Protein AF-A0A3C0GN11-F1 (afdb_monomer_lite)

Radius of gyration: 26.27 Å; chains: 1; bounding box: 75×56×76 Å

Secondary structure (DSSP, 8-state):
-HHHHHHHHHHHHH-GGGGGTT-EEEES--HHHHHHHHHHHHHHHHHHHHTT-----SEE----TT--HHHHHHTTTT---BTTBEEEEEEEE-TTS-EEEEETTS-EEEE-GGGGGGGTS-GGGT--TTEEEEEEE-SSTT-EEEE---SSEEEEEEEETTT-BEEEEE-SS-TTT----HHHH--B--GGGSHHHHHHHHHTTT--TT-EEEES---EE-TTS-EE----TTS---EEEEHHHHHHTT-HHHHHHHHHHH-HHHHHHHHHTTT--GGGS-SSGGGGGT-S-B-HHHHHHHHHHHHHTSB-PPBB-EEEEE-TTS-EEEE--PPBP-SS------------EETTEE------------------S--PSPPPPTTSPBPPB-S-HHHHHHHHHHHHHHHHHSTTGGGGGG--SS-EEEEEE-GGG-EEEEEEEETTEEEEEEEE-TT-----TT--HHHHHHHHHHHHHHHHTTTPPP---PPPTTEEEEEETTEEEEEEGGGTGGGTT-----------GGGG---

Foldseek 3Di:
DQVVVVQVLQCLQPNDCSVVFAKDFDWLADPLLQVLLLCLQQVLLQVLQLVVADDAFPDFADDDPPQALQNQLVVCVPPDAFSQWFKWFWQDADPQLWTWTHGNVSDIAIQAQVQEVSNVGGNNRRDDGRTIFTWGDDPDPSDIHTGHDGLKWKWKWKAQLFFQGTHYTDQTRGCSVPVGRLQQPQFDFQFLQLQLLLVQLLVVVLAAQADKDFFDWDWFAFPVRDIDTDAFPVRDGDTIDGNLVCSLASRQVRLLVSCQVSFVVSSLVLSCLLVDDSVQQDLASCSSRRRGGAGNSSSLQSQSCLLLQFFRWFHEITQFMAGPVGHTPDGDQTATEDNQPPDDQDDDPDAPARSRHRSDDHDDDDDDDDDDDDDDDDDDPDPDDPPRHHGGGSGHSQSSLRSQVSQLSSCVPGLNVVLCVLVASNKGWHWRADPLRQKTKIWIDWFSMTMIMIMHGPVSHHSDPPNHNNSRGSSSVSSSVSSVCVPGDGDDSDHDPQWDWDCHNNRTDIGGVVSVVVRVVPDPPVPSPPHDSSNSPPD

Structure (mmCIF, N/CA/C/O backbone):
data_AF-A0A3C0GN11-F1
#
_entry.id   AF-A0A3C0GN11-F1
#
loop_
_atom_site.group_PDB
_atom_site.id
_atom_site.type_symbol
_atom_site.label_atom_id
_atom_site.label_alt_id
_atom_site.label_comp_id
_atom_site.label_asym_id
_atom_site.label_entity_id
_atom_site.label_seq_id
_atom_site.pdbx_PDB_ins_code
_atom_site.Cartn_x
_atom_site.Cartn_y
_atom_site.Cartn_z
_atom_site.occupancy
_atom_site.B_iso_or_equiv
_atom_site.auth_seq_id
_atom_site.auth_comp_id
_atom_site.auth_asym_id
_atom_site.auth_atom_id
_atom_site.pdbx_PDB_model_num
ATOM 1 N N . TYR A 1 1 ? 0.928 -12.676 -9.895 1.00 96.44 1 TYR A N 1
ATOM 2 C CA . TYR A 1 1 ? 0.325 -12.490 -8.559 1.00 96.44 1 TYR A CA 1
ATOM 3 C C . TYR A 1 1 ? -1.067 -13.110 -8.520 1.00 96.44 1 TYR A C 1
ATOM 5 O O . TYR A 1 1 ? -1.092 -14.308 -8.297 1.00 96.44 1 TYR A O 1
ATOM 13 N N . VAL A 1 2 ? -2.170 -12.413 -8.843 1.00 97.00 2 VAL A N 1
ATOM 14 C CA . VAL A 1 2 ? -3.557 -12.960 -8.783 1.00 97.00 2 VAL A CA 1
ATOM 15 C C . VAL A 1 2 ? -3.705 -14.395 -9.317 1.00 97.00 2 VAL A C 1
ATOM 17 O O . VAL A 1 2 ? -4.124 -15.267 -8.571 1.00 97.00 2 VAL A O 1
ATOM 20 N N . ALA A 1 3 ? -3.302 -14.679 -10.561 1.00 96.94 3 ALA A N 1
ATOM 21 C CA . ALA A 1 3 ? -3.456 -16.022 -11.141 1.00 96.94 3 ALA A CA 1
ATOM 22 C C . ALA A 1 3 ? -2.683 -17.133 -10.391 1.00 96.94 3 ALA A C 1
ATOM 24 O O . ALA A 1 3 ? -3.111 -18.280 -10.377 1.00 96.94 3 ALA A O 1
ATOM 25 N N . GLU A 1 4 ? -1.565 -16.796 -9.739 1.00 96.69 4 GLU A N 1
ATOM 26 C CA . GLU A 1 4 ? -0.788 -17.740 -8.922 1.00 96.69 4 GLU A CA 1
ATOM 27 C C . GLU A 1 4 ? -1.434 -17.956 -7.545 1.00 96.69 4 GLU A C 1
ATOM 29 O O . GLU A 1 4 ? -1.465 -19.082 -7.062 1.00 96.69 4 GLU A O 1
ATOM 34 N N . LEU A 1 5 ? -2.016 -16.907 -6.954 1.00 95.50 5 LEU A N 1
ATOM 35 C CA . LEU A 1 5 ? -2.834 -17.008 -5.742 1.00 95.50 5 LEU A CA 1
ATOM 36 C C . LEU A 1 5 ? -4.057 -17.910 -5.985 1.00 95.50 5 LEU A C 1
ATOM 38 O O . LEU A 1 5 ? -4.274 -18.854 -5.235 1.00 95.50 5 LEU A O 1
ATOM 42 N N . VAL A 1 6 ? -4.789 -17.689 -7.083 1.00 96.62 6 VAL A N 1
ATOM 43 C CA . VAL A 1 6 ? -5.927 -18.535 -7.486 1.00 96.62 6 VAL A CA 1
ATOM 44 C C . VAL A 1 6 ? -5.486 -19.980 -7.739 1.00 96.62 6 VAL A C 1
ATOM 46 O O . VAL A 1 6 ? -6.166 -20.904 -7.307 1.00 96.62 6 VAL A O 1
ATOM 49 N N . ARG A 1 7 ? -4.329 -20.210 -8.379 1.00 95.75 7 ARG A N 1
ATOM 50 C CA . ARG A 1 7 ? -3.775 -21.563 -8.569 1.00 95.75 7 ARG A CA 1
ATOM 51 C C . ARG A 1 7 ? -3.486 -22.259 -7.232 1.00 95.75 7 ARG A C 1
ATOM 53 O O . ARG A 1 7 ? -3.780 -23.444 -7.095 1.00 95.75 7 ARG A O 1
ATOM 60 N N . GLN A 1 8 ? -2.911 -21.543 -6.266 1.00 93.94 8 GLN A N 1
ATOM 61 C CA . GLN A 1 8 ? -2.629 -22.067 -4.925 1.00 93.94 8 GLN A CA 1
ATOM 62 C C . GLN A 1 8 ? -3.925 -22.378 -4.162 1.00 93.94 8 GLN A C 1
ATOM 64 O O . GLN A 1 8 ? -4.062 -23.478 -3.632 1.00 93.94 8 GLN A O 1
ATOM 69 N N . GLU A 1 9 ? -4.896 -21.463 -4.172 1.00 93.25 9 GLU A N 1
ATOM 70 C CA . GLU A 1 9 ? -6.197 -21.638 -3.516 1.00 93.25 9 GLU A CA 1
ATOM 71 C C . GLU A 1 9 ? -7.005 -22.793 -4.130 1.00 93.25 9 GLU A C 1
ATOM 73 O O . GLU A 1 9 ? -7.527 -23.631 -3.398 1.00 93.25 9 GLU A O 1
ATOM 78 N N . MET A 1 10 ? -7.038 -22.915 -5.461 1.00 94.69 10 MET A N 1
ATOM 79 C CA . MET A 1 10 ? -7.682 -24.043 -6.145 1.00 94.69 10 MET A CA 1
ATOM 80 C C . MET A 1 10 ? -7.064 -25.388 -5.742 1.00 94.69 10 MET A C 1
ATOM 82 O O . MET A 1 10 ? -7.796 -26.346 -5.502 1.00 94.69 10 MET A O 1
ATOM 86 N N . ILE A 1 11 ? -5.734 -25.476 -5.635 1.00 94.31 11 ILE A N 1
ATOM 87 C CA . ILE A 1 11 ? -5.052 -26.710 -5.206 1.00 94.31 11 ILE A CA 1
ATOM 88 C C . ILE A 1 11 ? -5.324 -27.010 -3.727 1.00 94.31 11 ILE A C 1
ATOM 90 O O . ILE A 1 11 ? -5.509 -28.175 -3.378 1.00 94.31 11 ILE A O 1
ATOM 94 N N . ALA A 1 12 ? -5.399 -25.989 -2.869 1.00 90.56 12 ALA A N 1
ATOM 95 C CA . ALA A 1 12 ? -5.753 -26.156 -1.460 1.00 90.56 12 ALA A CA 1
ATOM 96 C C . ALA A 1 12 ? -7.205 -26.639 -1.273 1.00 90.56 12 ALA A C 1
ATOM 98 O O . ALA A 1 12 ? -7.452 -27.511 -0.444 1.00 90.56 12 ALA A O 1
ATOM 99 N N . ARG A 1 13 ? -8.154 -26.115 -2.064 1.00 89.44 13 ARG A N 1
ATOM 100 C CA . ARG A 1 13 ? -9.587 -26.455 -1.980 1.00 89.44 13 ARG A CA 1
ATOM 101 C C . ARG A 1 13 ? -9.960 -27.776 -2.677 1.00 89.44 13 ARG A C 1
ATOM 103 O O . ARG A 1 13 ? -10.829 -28.486 -2.182 1.00 89.44 13 ARG A O 1
ATOM 110 N N . PHE A 1 14 ? -9.330 -28.114 -3.809 1.00 90.12 14 PHE A N 1
ATOM 111 C CA . PHE A 1 14 ? -9.748 -29.226 -4.691 1.00 90.12 14 PHE A CA 1
ATOM 112 C C . PHE A 1 14 ? -8.650 -30.268 -4.995 1.00 90.12 14 PHE A C 1
ATOM 114 O O . PHE A 1 14 ? -8.878 -31.201 -5.772 1.00 90.12 14 PHE A O 1
ATOM 121 N N . GLY A 1 15 ? -7.461 -30.133 -4.401 1.00 90.44 15 GLY A N 1
ATOM 122 C CA . GLY A 1 15 ? -6.319 -31.023 -4.624 1.00 90.44 15 GLY A CA 1
ATOM 123 C C . GLY A 1 15 ? -5.546 -30.746 -5.921 1.00 90.44 15 GLY A C 1
ATOM 124 O O . GLY A 1 15 ? -5.953 -29.958 -6.773 1.00 90.44 15 GLY A O 1
ATOM 125 N N . GLY A 1 16 ? -4.395 -31.410 -6.079 1.00 84.12 16 GLY A N 1
ATOM 126 C CA . GLY A 1 16 ? -3.438 -31.134 -7.162 1.00 84.12 16 GLY A CA 1
ATOM 127 C C . GLY A 1 16 ? -4.009 -31.254 -8.581 1.00 84.12 16 GLY A C 1
ATOM 128 O O . GLY A 1 16 ? -3.729 -30.404 -9.424 1.00 84.12 16 GLY A O 1
ATOM 129 N N . ASP A 1 17 ? -4.865 -32.248 -8.835 1.00 87.75 17 ASP A N 1
ATOM 130 C CA . ASP A 1 17 ? -5.432 -32.522 -10.167 1.00 87.75 17 ASP A CA 1
ATOM 131 C C . ASP A 1 17 ? -6.355 -31.424 -10.708 1.00 87.75 17 ASP A C 1
ATOM 133 O O . ASP A 1 17 ? -6.725 -31.458 -11.884 1.00 87.75 17 ASP A O 1
ATOM 137 N N . VAL A 1 18 ? -6.763 -30.461 -9.876 1.00 87.94 18 VAL A N 1
ATOM 138 C CA . VAL A 1 18 ? -7.663 -29.369 -10.272 1.00 87.94 18 VAL A CA 1
ATOM 139 C C . VAL A 1 18 ? -7.155 -28.623 -11.514 1.00 87.94 18 VAL A C 1
ATOM 141 O O . VAL A 1 18 ? -7.943 -28.283 -12.395 1.00 87.94 18 VAL A O 1
ATOM 144 N N . VAL A 1 19 ? -5.832 -28.463 -11.648 1.00 88.56 19 VAL A N 1
ATOM 145 C CA . VAL A 1 19 ? -5.199 -27.760 -12.779 1.00 88.56 19 VAL A CA 1
ATOM 146 C C . VAL A 1 19 ? -5.312 -28.515 -14.109 1.00 88.56 19 VAL A C 1
ATOM 148 O O . VAL A 1 19 ? -5.166 -27.904 -15.163 1.00 88.56 19 VAL A O 1
ATOM 151 N N . ASN A 1 20 ? -5.617 -29.816 -14.072 1.00 90.06 20 ASN A N 1
ATOM 152 C CA . ASN A 1 20 ? -5.738 -30.687 -15.246 1.00 90.06 20 ASN A CA 1
ATOM 153 C C . ASN A 1 20 ? -7.202 -30.947 -15.655 1.00 90.06 20 ASN A C 1
ATOM 155 O O . ASN A 1 20 ? -7.457 -31.566 -16.686 1.00 90.06 20 ASN A O 1
ATOM 159 N N . LYS A 1 21 ? -8.183 -30.527 -14.841 1.00 89.12 21 LYS A N 1
ATOM 160 C CA . LYS A 1 21 ? -9.593 -30.942 -14.985 1.00 89.12 21 LYS A CA 1
ATOM 161 C C . LYS A 1 21 ? -10.456 -30.030 -15.868 1.00 89.12 21 LYS A C 1
ATOM 163 O O . LYS A 1 21 ? -11.520 -30.481 -16.298 1.00 89.12 21 LYS A O 1
ATOM 168 N N . GLY A 1 22 ? -9.985 -28.823 -16.192 1.00 91.94 22 GLY A N 1
ATOM 169 C CA . GLY A 1 22 ? -10.677 -27.870 -17.076 1.00 91.94 22 GLY A CA 1
ATOM 170 C C . GLY A 1 22 ? -11.641 -26.905 -16.372 1.00 91.94 22 GLY A C 1
ATOM 171 O O . GLY A 1 22 ? -12.556 -26.397 -17.012 1.00 91.94 22 GLY A O 1
ATOM 172 N N . TYR A 1 23 ? -11.461 -26.667 -15.068 1.00 94.88 23 TYR A N 1
ATOM 173 C CA . TYR A 1 23 ? -12.295 -25.733 -14.306 1.00 94.88 23 TYR A CA 1
ATOM 174 C C . TYR A 1 23 ? -12.116 -24.277 -14.760 1.00 94.88 23 TYR A C 1
ATOM 176 O O . TYR A 1 23 ? -10.990 -23.799 -14.914 1.00 94.88 23 TYR A O 1
ATOM 184 N N . HIS A 1 24 ? -13.227 -23.552 -14.870 1.00 96.50 24 HIS A N 1
ATOM 185 C CA . HIS A 1 24 ? -13.258 -22.101 -15.042 1.00 96.50 24 HIS A CA 1
ATOM 186 C C . HIS A 1 24 ? -13.476 -21.419 -13.688 1.00 96.50 24 HIS A C 1
ATOM 188 O O . HIS A 1 24 ? -14.384 -21.789 -12.940 1.00 96.50 24 HIS A O 1
ATOM 194 N N . VAL A 1 25 ? -12.647 -20.416 -13.378 1.00 97.31 25 VAL A N 1
ATOM 195 C CA . VAL A 1 25 ? -12.654 -19.702 -12.092 1.00 97.31 25 VAL A CA 1
ATOM 196 C C . VAL A 1 25 ? -12.955 -18.221 -12.301 1.00 97.31 25 VAL A C 1
ATOM 198 O O . VAL A 1 25 ? -12.163 -17.495 -12.904 1.00 97.31 25 VAL A O 1
ATOM 201 N N . THR A 1 26 ? -14.078 -17.762 -11.758 1.00 98.06 26 THR A N 1
ATOM 202 C CA . THR A 1 26 ? -14.432 -16.342 -11.664 1.00 98.06 26 THR A CA 1
ATOM 203 C C . THR A 1 26 ? -13.849 -15.769 -10.376 1.00 98.06 26 THR A C 1
ATOM 205 O O . THR A 1 26 ? -13.964 -16.372 -9.309 1.00 98.06 26 THR A O 1
ATOM 208 N N . THR A 1 27 ? -13.222 -14.595 -10.467 1.00 98.44 27 THR A N 1
ATOM 209 C CA . THR A 1 27 ? -12.573 -13.935 -9.323 1.00 98.44 27 THR A CA 1
ATOM 210 C C . THR A 1 27 ? -13.249 -12.621 -8.958 1.00 98.44 27 THR A C 1
ATOM 212 O O . THR A 1 27 ? -13.851 -11.972 -9.810 1.00 98.44 27 THR A O 1
ATOM 215 N N . THR A 1 28 ? -13.072 -12.180 -7.715 1.00 98.25 2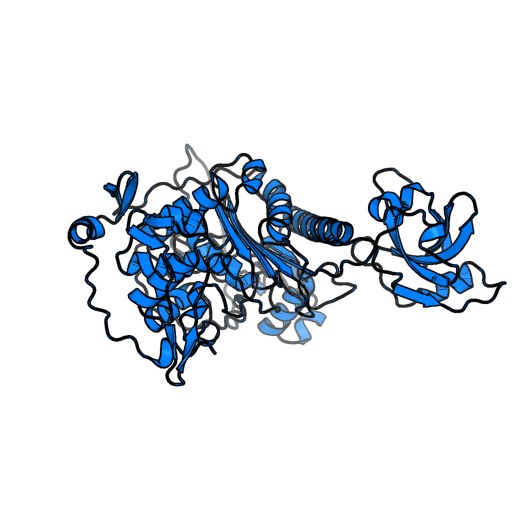8 THR A N 1
ATOM 216 C CA . THR A 1 28 ? -13.535 -10.874 -7.209 1.00 98.25 28 THR A CA 1
ATOM 217 C C . THR A 1 28 ? -12.798 -9.667 -7.798 1.00 98.25 28 THR A C 1
ATOM 219 O O . THR A 1 28 ? -13.222 -8.526 -7.584 1.00 98.25 28 THR A O 1
ATOM 222 N N . ILE A 1 29 ? -11.680 -9.906 -8.491 1.00 98.50 29 ILE A N 1
ATOM 223 C CA . ILE A 1 29 ? -10.769 -8.885 -9.009 1.00 98.50 29 ILE A CA 1
ATOM 224 C C . ILE A 1 29 ? -11.451 -8.102 -10.131 1.00 98.50 29 ILE A C 1
ATOM 226 O O . ILE A 1 29 ? -11.849 -8.660 -11.152 1.00 98.50 29 ILE A O 1
ATOM 230 N N . ASN A 1 30 ? -11.534 -6.784 -9.971 1.00 98.12 30 ASN A N 1
ATOM 231 C CA . ASN A 1 30 ? -12.053 -5.903 -11.009 1.00 98.12 30 ASN A CA 1
ATOM 232 C C . ASN A 1 30 ? -10.922 -5.562 -11.998 1.00 98.12 30 ASN A C 1
ATOM 234 O O . ASN A 1 30 ? -9.849 -5.119 -11.591 1.00 98.12 30 ASN A O 1
ATOM 238 N N . ALA A 1 31 ? -11.158 -5.749 -13.299 1.00 97.94 31 ALA A N 1
ATOM 239 C CA . ALA A 1 31 ? -10.138 -5.565 -14.333 1.00 97.94 31 ALA A CA 1
ATOM 240 C C . ALA A 1 31 ? -9.638 -4.111 -14.477 1.00 97.94 31 ALA A C 1
ATOM 242 O O . ALA A 1 31 ? -8.444 -3.899 -14.705 1.00 97.94 31 ALA A O 1
ATOM 243 N N . GLU A 1 32 ? -10.508 -3.111 -14.302 1.00 98.25 32 GLU A N 1
ATOM 244 C CA . GLU A 1 32 ? -10.133 -1.689 -14.310 1.00 98.25 32 GLU A CA 1
ATOM 245 C C . GLU A 1 32 ? -9.280 -1.359 -13.079 1.00 98.25 32 GLU A C 1
ATOM 247 O O . GLU A 1 32 ? -8.174 -0.833 -13.213 1.00 98.25 32 GLU A O 1
ATOM 252 N N . LEU A 1 33 ? -9.730 -1.765 -11.886 1.00 98.62 33 LEU A N 1
ATOM 253 C CA . LEU A 1 33 ? -9.009 -1.524 -10.630 1.00 98.62 33 LEU A CA 1
ATOM 254 C C . LEU A 1 33 ? -7.655 -2.245 -10.602 1.00 98.62 33 LEU A C 1
ATOM 256 O O . LEU A 1 33 ? -6.638 -1.653 -10.247 1.00 98.62 33 LEU A O 1
ATOM 260 N N . GLN A 1 34 ? -7.594 -3.499 -11.048 1.00 98.75 34 GLN A N 1
ATOM 261 C CA . GLN A 1 34 ? -6.341 -4.244 -11.157 1.00 98.75 34 GLN A CA 1
ATOM 262 C C . GLN A 1 34 ? -5.376 -3.611 -12.171 1.00 98.75 34 GLN A C 1
ATOM 264 O O . GLN A 1 34 ? -4.160 -3.636 -11.956 1.00 98.75 34 GLN A O 1
ATOM 269 N N . THR A 1 35 ? -5.891 -3.016 -13.250 1.00 98.50 35 THR A N 1
ATOM 270 C CA . THR A 1 35 ? -5.086 -2.260 -14.221 1.00 98.50 35 THR A CA 1
ATOM 271 C C . THR A 1 35 ? -4.561 -0.964 -13.604 1.00 98.50 35 THR A C 1
ATOM 273 O O . THR A 1 35 ? -3.356 -0.720 -13.664 1.00 98.50 35 THR A O 1
ATOM 276 N N . ALA A 1 36 ? -5.410 -0.194 -12.920 1.00 98.75 36 ALA A N 1
ATOM 277 C CA . ALA A 1 36 ? -5.015 1.012 -12.194 1.00 98.75 36 ALA A CA 1
ATOM 278 C C . ALA A 1 36 ? -3.959 0.721 -11.113 1.00 98.75 36 ALA A C 1
ATOM 280 O O . ALA A 1 36 ? -2.961 1.430 -11.022 1.00 98.75 36 ALA A O 1
ATOM 281 N N . ALA A 1 37 ? -4.117 -0.364 -10.350 1.00 98.81 37 ALA A N 1
ATOM 282 C CA . ALA A 1 37 ? -3.152 -0.794 -9.340 1.00 98.81 37 ALA A CA 1
ATOM 283 C C . ALA A 1 37 ? -1.800 -1.184 -9.957 1.00 98.81 37 ALA A C 1
ATOM 285 O O . ALA A 1 37 ? -0.748 -0.801 -9.444 1.00 98.81 37 ALA A O 1
ATOM 286 N N . ASN A 1 38 ? -1.818 -1.914 -11.080 1.00 98.56 38 ASN A N 1
ATOM 287 C CA . ASN A 1 38 ? -0.607 -2.253 -11.828 1.00 98.56 38 ASN A CA 1
ATOM 288 C C . ASN A 1 38 ? 0.119 -0.992 -12.328 1.00 98.56 38 ASN A C 1
ATOM 290 O O . ASN A 1 38 ? 1.344 -0.935 -12.243 1.00 98.56 38 ASN A O 1
ATOM 294 N N . ILE A 1 39 ? -0.612 -0.001 -12.849 1.00 98.31 39 ILE A N 1
ATOM 295 C CA . ILE A 1 39 ? -0.049 1.272 -13.329 1.00 98.31 39 ILE A CA 1
ATOM 296 C C . ILE A 1 39 ? 0.543 2.061 -12.156 1.00 98.31 39 ILE A C 1
ATOM 298 O O . ILE A 1 39 ? 1.740 2.335 -12.163 1.00 98.31 39 ILE A O 1
ATOM 302 N N . ALA A 1 40 ? -0.248 2.330 -11.113 1.00 98.69 40 ALA A N 1
ATOM 303 C CA . ALA A 1 40 ? 0.173 3.121 -9.959 1.00 98.69 40 ALA A CA 1
ATOM 304 C C . ALA A 1 40 ? 1.436 2.559 -9.282 1.00 98.69 40 ALA A C 1
ATOM 306 O O . ALA A 1 40 ? 2.365 3.311 -8.994 1.00 98.69 40 ALA A O 1
ATOM 307 N N . VAL A 1 41 ? 1.522 1.235 -9.084 1.00 98.69 41 VAL A N 1
ATOM 308 C CA . VAL A 1 41 ? 2.715 0.595 -8.498 1.00 98.69 41 VAL A CA 1
ATOM 309 C C . VAL A 1 41 ? 3.944 0.729 -9.403 1.00 98.69 41 VAL A C 1
ATOM 311 O O . VAL A 1 41 ? 5.032 1.022 -8.908 1.00 98.69 41 VAL A O 1
ATOM 314 N N . ARG A 1 42 ? 3.802 0.538 -10.722 1.00 97.81 42 ARG A N 1
ATOM 315 C CA . ARG A 1 42 ? 4.920 0.670 -11.677 1.00 97.81 42 ARG A CA 1
ATOM 316 C C . ARG A 1 42 ? 5.422 2.105 -11.760 1.00 97.81 42 ARG A C 1
ATOM 318 O O . ARG A 1 42 ? 6.627 2.333 -11.680 1.00 97.81 42 ARG A O 1
ATOM 325 N N . ASP A 1 43 ? 4.504 3.054 -11.898 1.00 96.88 43 ASP A N 1
ATOM 326 C CA . ASP A 1 43 ? 4.829 4.462 -12.090 1.00 96.88 43 ASP A CA 1
ATOM 327 C C . ASP A 1 43 ? 5.380 5.083 -10.805 1.00 96.88 43 ASP A C 1
ATOM 329 O O . ASP A 1 43 ? 6.406 5.758 -10.859 1.00 96.88 43 ASP A O 1
ATOM 333 N N . GLY A 1 44 ? 4.798 4.784 -9.640 1.00 97.62 44 GLY A N 1
ATOM 334 C CA . GLY A 1 44 ? 5.333 5.237 -8.357 1.00 97.62 44 GLY A CA 1
ATOM 335 C C . GLY A 1 44 ? 6.711 4.654 -8.035 1.00 97.62 44 GLY A C 1
ATOM 336 O O . GLY A 1 44 ? 7.570 5.388 -7.548 1.00 97.62 44 GLY A O 1
ATOM 337 N N . LEU A 1 45 ? 6.973 3.383 -8.374 1.00 98.00 45 LEU A N 1
ATOM 338 C CA . LEU A 1 45 ? 8.315 2.801 -8.249 1.00 98.00 45 LEU A CA 1
ATOM 339 C C . LEU A 1 45 ? 9.319 3.426 -9.224 1.00 98.00 45 LEU A C 1
ATOM 341 O O . LEU A 1 45 ? 10.428 3.743 -8.803 1.00 98.00 45 LEU A O 1
ATOM 345 N N . ARG A 1 46 ? 8.940 3.672 -10.484 1.00 96.31 46 ARG A N 1
ATOM 346 C CA . ARG A 1 46 ? 9.785 4.392 -11.454 1.00 96.31 46 ARG A CA 1
ATOM 347 C C . ARG A 1 46 ? 10.101 5.812 -10.976 1.00 96.31 46 ARG A C 1
ATOM 349 O O . ARG A 1 46 ? 11.251 6.230 -11.010 1.00 96.31 46 ARG A O 1
ATOM 356 N N . VAL A 1 47 ? 9.104 6.542 -10.477 1.00 95.44 47 VAL A N 1
ATOM 357 C CA . VAL A 1 47 ? 9.263 7.917 -9.971 1.00 95.44 47 VAL A CA 1
ATOM 358 C C . VAL A 1 47 ? 10.019 7.955 -8.635 1.00 95.44 47 VAL A C 1
ATOM 360 O O . VAL A 1 47 ? 10.689 8.945 -8.351 1.00 95.44 47 VAL A O 1
ATOM 363 N N . TYR A 1 48 ? 9.970 6.901 -7.815 1.00 95.88 48 TYR A N 1
ATOM 364 C CA . TYR A 1 48 ? 10.889 6.714 -6.686 1.00 95.88 48 TYR A CA 1
ATOM 365 C C . TYR A 1 48 ? 12.328 6.487 -7.170 1.00 95.88 48 TYR A C 1
ATOM 367 O O . TYR A 1 48 ? 13.255 7.121 -6.671 1.00 95.88 48 TYR A O 1
ATOM 375 N N . ASP A 1 49 ? 12.526 5.604 -8.143 1.00 95.88 49 ASP A N 1
ATOM 376 C CA . ASP A 1 49 ? 13.855 5.144 -8.537 1.00 95.88 49 ASP A CA 1
ATOM 377 C C . ASP A 1 49 ? 14.612 6.208 -9.351 1.00 95.88 49 ASP A C 1
ATOM 379 O O . ASP A 1 49 ? 15.774 6.494 -9.071 1.00 95.88 49 ASP A O 1
ATOM 383 N N . HIS A 1 50 ? 13.914 6.937 -10.232 1.00 95.38 50 HIS A N 1
ATOM 384 C CA . HIS A 1 50 ? 14.462 8.093 -10.957 1.00 95.38 50 HIS A CA 1
ATOM 385 C C . HIS A 1 50 ? 14.923 9.218 -10.016 1.00 95.38 50 HIS A C 1
ATOM 387 O O . HIS A 1 50 ? 15.919 9.874 -10.314 1.00 95.38 50 HIS A O 1
ATOM 393 N N . ARG A 1 51 ? 14.282 9.414 -8.846 1.00 94.44 51 ARG A N 1
ATOM 394 C CA . ARG A 1 51 ? 14.769 10.360 -7.811 1.00 94.44 51 ARG A CA 1
ATOM 395 C C . ARG A 1 51 ? 16.128 9.969 -7.225 1.00 94.44 51 ARG A C 1
ATOM 397 O O . ARG A 1 51 ? 16.799 10.832 -6.664 1.00 94.44 51 ARG A O 1
ATOM 404 N N . HIS A 1 52 ? 16.521 8.703 -7.339 1.00 94.50 52 HIS A N 1
ATOM 405 C CA . HIS A 1 52 ? 17.795 8.174 -6.852 1.00 94.50 52 HIS A CA 1
ATOM 406 C C . HIS A 1 52 ? 18.850 8.030 -7.966 1.00 94.50 52 HIS A C 1
ATOM 408 O O . HIS A 1 52 ? 19.975 7.614 -7.691 1.00 94.50 52 HIS A O 1
ATOM 414 N N . GLY A 1 53 ? 18.520 8.464 -9.190 1.00 94.94 53 GLY A N 1
ATOM 415 C CA . GLY A 1 53 ? 19.441 8.591 -10.319 1.00 94.94 53 GLY A CA 1
ATOM 416 C C . GLY A 1 53 ? 19.734 7.286 -11.061 1.00 94.94 53 GLY A C 1
ATOM 417 O O . GLY A 1 53 ? 19.325 6.196 -10.662 1.00 94.94 53 GLY A O 1
ATOM 418 N N . TRP A 1 54 ? 20.456 7.403 -12.180 1.00 96.44 54 TRP A N 1
ATOM 419 C CA . TRP A 1 54 ? 20.933 6.237 -12.925 1.00 96.44 54 TRP A CA 1
ATOM 420 C C . TRP A 1 54 ? 21.902 5.424 -12.077 1.00 96.44 54 TRP A C 1
ATOM 422 O O . TRP A 1 54 ? 22.886 5.959 -11.561 1.00 96.44 54 TRP A O 1
ATOM 432 N N . HIS A 1 55 ? 21.636 4.127 -11.958 1.00 95.25 55 HIS A N 1
ATOM 433 C CA . HIS A 1 55 ? 22.324 3.281 -10.990 1.00 95.25 55 HIS A CA 1
ATOM 434 C C . HIS A 1 55 ? 23.119 2.118 -11.606 1.00 95.25 55 HIS A C 1
ATOM 436 O O . HIS A 1 55 ? 23.568 1.233 -10.872 1.00 95.25 55 HIS A O 1
ATOM 442 N N . GLY A 1 56 ? 23.313 2.139 -12.928 1.00 95.06 56 GLY A N 1
ATOM 443 C CA . GLY A 1 56 ? 24.161 1.212 -13.683 1.00 95.06 56 GLY A CA 1
ATOM 444 C C . GLY A 1 56 ? 23.398 0.370 -14.708 1.00 95.06 56 GLY A C 1
ATOM 445 O O . GLY A 1 56 ? 22.180 0.230 -14.627 1.00 95.06 56 GLY A O 1
ATOM 446 N N . VAL A 1 57 ? 24.149 -0.200 -15.652 1.00 96.94 57 VAL A N 1
ATOM 447 C CA . VAL A 1 57 ? 23.679 -1.237 -16.587 1.00 96.94 57 VAL A CA 1
ATOM 448 C C . VAL A 1 57 ? 23.443 -2.554 -15.836 1.00 96.94 57 VAL A C 1
ATOM 450 O O . VAL A 1 57 ? 24.027 -2.769 -14.772 1.00 96.94 57 VAL A O 1
ATOM 453 N N . GLU A 1 58 ? 22.591 -3.442 -16.354 1.00 96.19 58 GLU A N 1
ATOM 454 C CA . GLU A 1 58 ? 22.300 -4.724 -15.681 1.00 96.19 58 GLU A CA 1
ATOM 455 C C . GLU A 1 58 ? 23.454 -5.728 -15.809 1.00 96.19 58 GLU A C 1
ATOM 457 O O . GLU A 1 58 ? 23.701 -6.511 -14.894 1.00 96.19 58 GLU A O 1
ATOM 462 N N . GLN A 1 59 ? 24.159 -5.697 -16.940 1.00 97.12 59 GLN A N 1
ATOM 463 C CA . GLN A 1 59 ? 25.282 -6.567 -17.278 1.00 97.12 59 GLN A CA 1
ATOM 464 C C . GLN A 1 59 ? 26.096 -5.922 -18.412 1.00 97.12 59 GLN A C 1
ATOM 466 O O . GLN A 1 59 ? 25.548 -5.138 -19.183 1.00 97.12 59 GLN A O 1
ATOM 471 N N . HIS A 1 60 ? 27.373 -6.282 -18.543 1.00 98.00 60 HIS A N 1
ATOM 472 C CA . HIS A 1 60 ? 28.164 -6.054 -19.755 1.00 98.00 60 HIS A CA 1
ATOM 473 C C . HIS A 1 60 ? 28.437 -7.397 -20.446 1.00 98.00 60 HIS A C 1
ATOM 475 O O . HIS A 1 60 ? 28.656 -8.409 -19.771 1.00 98.00 60 HIS A O 1
ATOM 481 N N . PHE A 1 61 ? 28.421 -7.419 -21.776 1.00 97.44 61 PHE A N 1
ATOM 482 C CA . PHE A 1 61 ? 28.783 -8.577 -22.586 1.00 97.44 61 PHE A CA 1
ATOM 483 C C . PHE A 1 61 ? 30.002 -8.266 -23.448 1.00 97.44 61 PHE A C 1
ATOM 485 O O . PHE A 1 61 ? 29.940 -7.378 -24.295 1.00 97.44 61 PHE A O 1
ATOM 492 N N . ASP A 1 62 ? 31.047 -9.086 -23.344 1.00 95.06 62 ASP A N 1
ATOM 493 C CA . ASP A 1 62 ? 32.106 -9.097 -24.350 1.00 95.06 62 ASP A CA 1
ATOM 494 C C . ASP A 1 62 ? 31.514 -9.508 -25.711 1.00 95.06 62 ASP A C 1
ATOM 496 O O . ASP A 1 62 ? 30.872 -10.564 -25.861 1.00 95.06 62 ASP A O 1
ATOM 500 N N . LEU A 1 63 ? 31.699 -8.636 -26.704 1.00 94.06 63 LEU A N 1
ATOM 501 C CA . LEU A 1 63 ? 31.183 -8.782 -28.062 1.00 94.06 63 LEU A CA 1
ATOM 502 C C . LEU A 1 63 ? 32.318 -8.645 -29.084 1.00 94.06 63 LEU A C 1
ATOM 504 O O . LEU A 1 63 ? 33.043 -7.649 -29.045 1.00 94.06 63 LEU A O 1
ATOM 508 N N . PRO A 1 64 ? 32.430 -9.572 -30.053 1.00 92.06 64 PRO A N 1
ATOM 509 C CA . PRO A 1 64 ? 33.263 -9.374 -31.233 1.00 92.06 64 PRO A CA 1
ATOM 510 C C . PRO A 1 64 ? 32.955 -8.053 -31.959 1.00 92.06 64 PRO A C 1
ATOM 512 O O . PRO A 1 64 ? 31.819 -7.556 -31.953 1.00 92.06 64 PRO A O 1
ATOM 515 N N . ALA A 1 65 ? 33.973 -7.477 -32.601 1.00 89.81 65 ALA A N 1
ATOM 516 C CA . ALA A 1 65 ? 33.851 -6.212 -33.330 1.00 89.81 65 ALA A CA 1
ATOM 517 C C . ALA A 1 65 ? 32.866 -6.310 -34.512 1.00 89.81 65 ALA A C 1
ATOM 519 O O . ALA A 1 65 ? 32.163 -5.350 -34.812 1.00 89.81 65 ALA A O 1
ATOM 520 N N . ASP A 1 66 ? 32.776 -7.491 -35.119 1.00 92.50 66 ASP A N 1
ATOM 521 C CA . ASP A 1 66 ? 31.892 -7.883 -36.218 1.00 92.50 66 ASP A CA 1
ATOM 522 C C . ASP A 1 66 ? 30.514 -8.408 -35.763 1.00 92.50 66 ASP A C 1
ATOM 524 O O . ASP A 1 66 ? 29.668 -8.707 -36.604 1.00 92.50 66 ASP A O 1
ATOM 528 N N . ALA A 1 67 ? 30.253 -8.517 -34.452 1.00 95.19 67 ALA A N 1
ATOM 529 C CA . ALA A 1 67 ? 28.995 -9.072 -33.949 1.00 95.19 67 ALA A CA 1
ATOM 530 C C . ALA A 1 67 ? 27.779 -8.213 -34.352 1.00 95.19 67 ALA A C 1
ATOM 532 O O . ALA A 1 67 ? 27.684 -7.032 -33.996 1.00 95.19 67 ALA A O 1
ATOM 533 N N . ASP A 1 68 ? 26.848 -8.843 -35.069 1.00 95.75 68 ASP A N 1
ATOM 534 C CA . ASP A 1 68 ? 25.671 -8.240 -35.695 1.00 95.75 68 ASP A CA 1
ATOM 535 C C . ASP A 1 68 ? 24.437 -8.206 -34.771 1.00 95.75 68 ASP A C 1
ATOM 537 O O . ASP A 1 68 ? 24.427 -8.759 -33.667 1.00 95.75 68 ASP A O 1
ATOM 541 N N . ALA A 1 69 ? 23.338 -7.605 -35.240 1.00 96.69 69 ALA A N 1
ATOM 542 C CA . ALA A 1 69 ? 22.075 -7.567 -34.500 1.00 96.69 69 ALA A CA 1
ATOM 543 C C . ALA A 1 69 ? 21.532 -8.966 -34.133 1.00 96.69 69 ALA A C 1
ATOM 545 O O . ALA A 1 69 ? 20.858 -9.117 -33.113 1.00 96.69 69 ALA A O 1
ATOM 546 N N . LYS A 1 70 ? 21.839 -10.022 -34.901 1.00 97.44 70 LYS A N 1
ATOM 547 C CA . LYS A 1 70 ? 21.492 -11.406 -34.538 1.00 97.44 70 LYS A CA 1
ATOM 548 C C . LYS A 1 70 ? 22.323 -11.898 -33.348 1.00 97.44 70 LYS A C 1
ATOM 550 O O . LYS A 1 70 ? 21.749 -12.487 -32.431 1.00 97.44 70 LYS A O 1
ATOM 555 N N . ALA A 1 71 ? 23.633 -11.656 -33.341 1.00 97.25 71 ALA A N 1
ATOM 556 C CA . ALA A 1 71 ? 24.530 -12.008 -32.242 1.00 97.25 71 ALA A CA 1
ATOM 557 C C . ALA A 1 71 ? 24.215 -11.223 -30.956 1.00 97.25 71 ALA A C 1
ATOM 559 O O . ALA A 1 71 ? 24.218 -11.808 -29.871 1.00 97.25 71 ALA A O 1
ATOM 560 N N . LEU A 1 72 ? 23.875 -9.934 -31.065 1.00 97.94 72 LEU A N 1
ATOM 561 C CA . LEU A 1 72 ? 23.449 -9.115 -29.925 1.00 97.94 72 LEU A CA 1
ATOM 562 C C . LEU A 1 72 ? 22.090 -9.570 -29.375 1.00 97.94 72 LEU A C 1
ATOM 564 O O . LEU A 1 72 ? 21.971 -9.811 -28.175 1.00 97.94 72 LEU A O 1
ATOM 568 N N . ALA A 1 73 ? 21.084 -9.773 -30.233 1.00 97.75 73 ALA A N 1
ATOM 569 C CA . ALA A 1 73 ? 19.772 -10.267 -29.804 1.00 97.75 73 ALA A CA 1
ATOM 570 C C . ALA A 1 73 ? 19.852 -11.647 -29.124 1.00 97.75 73 ALA A C 1
ATOM 572 O O . ALA A 1 73 ? 19.088 -11.921 -28.199 1.00 97.75 73 ALA A O 1
ATOM 573 N N . ALA A 1 74 ? 20.797 -12.506 -29.525 1.00 97.44 74 ALA A N 1
ATOM 574 C CA . ALA A 1 74 ? 21.013 -13.808 -28.894 1.00 97.44 74 ALA A CA 1
ATOM 575 C C . ALA A 1 74 ? 21.460 -13.710 -27.420 1.00 97.44 74 ALA A C 1
ATOM 577 O O . ALA A 1 74 ? 21.126 -14.595 -26.633 1.00 97.44 74 ALA A O 1
ATOM 578 N N . LYS A 1 75 ? 22.138 -12.626 -27.007 1.00 97.62 75 LYS A N 1
ATOM 579 C CA . LYS A 1 75 ? 22.505 -12.381 -25.595 1.00 97.62 75 LYS A CA 1
ATOM 580 C C . LYS A 1 75 ? 21.292 -12.076 -24.702 1.00 97.62 75 LYS A C 1
ATOM 582 O O . LYS A 1 75 ? 21.401 -12.154 -23.485 1.00 97.62 75 LYS A O 1
ATOM 587 N N . LEU A 1 76 ? 20.137 -11.754 -25.294 1.00 97.50 76 LEU A N 1
ATOM 588 C CA . LEU A 1 76 ? 18.882 -11.484 -24.582 1.00 97.50 76 LEU A CA 1
ATOM 589 C C . LEU A 1 76 ? 18.038 -12.746 -24.338 1.00 97.50 76 LEU A C 1
ATOM 591 O O . LEU A 1 76 ? 16.975 -12.669 -23.720 1.00 97.50 76 LEU A O 1
ATOM 595 N N . ALA A 1 77 ? 18.487 -13.913 -24.812 1.00 95.56 77 ALA A N 1
ATOM 596 C CA . ALA A 1 77 ? 17.795 -15.177 -24.597 1.00 95.56 77 ALA A CA 1
ATOM 597 C C . ALA A 1 77 ? 17.645 -15.478 -23.093 1.00 95.56 77 ALA A C 1
ATOM 599 O O . ALA A 1 77 ? 18.610 -15.458 -22.336 1.00 95.56 77 ALA A O 1
ATOM 600 N N . GLY A 1 78 ? 16.413 -15.749 -22.655 1.00 93.69 78 GLY A N 1
ATOM 601 C CA . GLY A 1 78 ? 16.091 -15.995 -21.246 1.00 93.69 78 GLY A CA 1
ATOM 602 C C . GLY A 1 78 ? 15.938 -14.739 -20.376 1.00 93.69 78 GLY A C 1
ATOM 603 O O . GLY A 1 78 ? 15.484 -14.868 -19.242 1.00 93.69 78 GLY A O 1
ATOM 604 N N . ILE A 1 79 ? 16.232 -13.534 -20.884 1.00 96.56 79 ILE A N 1
ATOM 605 C CA . ILE A 1 79 ? 16.041 -12.273 -20.150 1.00 96.56 79 ILE A CA 1
ATOM 606 C C . ILE A 1 79 ? 14.612 -11.756 -20.407 1.00 96.56 79 ILE A C 1
ATOM 608 O O . ILE A 1 79 ? 14.315 -11.302 -21.513 1.00 96.56 79 ILE A O 1
ATOM 612 N N . PRO A 1 80 ? 13.688 -11.798 -19.426 1.00 95.88 80 PRO A N 1
ATOM 613 C CA . PRO A 1 80 ? 12.305 -11.399 -19.659 1.00 95.88 80 PRO A CA 1
ATOM 614 C C . PRO A 1 80 ? 12.161 -9.876 -19.738 1.00 95.88 80 PRO A C 1
ATOM 616 O O . PRO A 1 80 ? 12.843 -9.126 -19.032 1.00 95.88 80 PRO A O 1
ATOM 619 N N . ALA A 1 81 ? 11.192 -9.411 -20.529 1.00 96.88 81 ALA A N 1
ATOM 620 C CA . ALA A 1 81 ? 10.659 -8.060 -20.390 1.00 96.88 81 ALA A CA 1
ATOM 621 C C . ALA A 1 81 ? 9.933 -7.911 -19.041 1.00 96.88 81 ALA A C 1
ATOM 623 O O . ALA A 1 81 ? 9.208 -8.814 -18.611 1.00 96.88 81 ALA A O 1
ATOM 624 N N . GLN A 1 82 ? 10.103 -6.767 -18.378 1.00 97.06 82 GLN A N 1
ATOM 625 C CA . GLN A 1 82 ? 9.562 -6.528 -17.039 1.00 97.06 82 GLN A CA 1
ATOM 626 C C . GLN A 1 82 ? 8.633 -5.317 -17.028 1.00 97.06 82 GLN A C 1
ATOM 628 O O . GLN A 1 82 ? 9.083 -4.178 -17.043 1.00 97.06 82 GLN A O 1
ATOM 633 N N . SER A 1 83 ? 7.316 -5.554 -16.993 1.00 94.31 83 SER A N 1
ATOM 634 C CA . SER A 1 83 ? 6.306 -4.488 -16.841 1.00 94.31 83 SER A CA 1
ATOM 635 C C . SER A 1 83 ? 6.414 -3.351 -17.878 1.00 94.31 83 SER A C 1
ATOM 637 O O . SER A 1 83 ? 6.176 -2.191 -17.563 1.00 94.31 83 SER A O 1
ATOM 639 N N . GLY A 1 84 ? 6.759 -3.697 -19.126 1.00 93.44 84 GLY A N 1
ATOM 640 C CA . GLY A 1 84 ? 6.969 -2.748 -20.230 1.00 93.44 84 GLY A CA 1
ATOM 641 C C . GLY A 1 84 ? 8.435 -2.369 -20.472 1.00 93.44 84 GLY A C 1
ATOM 642 O O . GLY A 1 84 ? 8.743 -1.820 -21.526 1.00 93.44 84 GLY A O 1
ATOM 643 N N . LEU A 1 85 ? 9.344 -2.708 -19.551 1.00 97.50 85 LEU A N 1
ATOM 644 C CA . LEU A 1 85 ? 10.787 -2.552 -19.733 1.00 97.50 85 LEU A CA 1
ATOM 645 C C . LEU A 1 85 ? 11.351 -3.719 -20.559 1.00 97.50 85 LEU A C 1
ATOM 647 O O . LEU A 1 85 ? 11.563 -4.825 -20.040 1.00 97.50 85 LEU A O 1
ATOM 651 N N . LEU A 1 86 ? 11.588 -3.476 -21.847 1.00 98.12 86 LEU A N 1
ATOM 652 C CA . LEU A 1 86 ? 12.234 -4.425 -22.751 1.00 98.12 86 LEU A CA 1
ATOM 653 C C . LEU A 1 86 ? 13.748 -4.440 -22.484 1.00 98.12 86 LEU A C 1
ATOM 655 O O . LEU A 1 86 ? 14.329 -3.366 -22.317 1.00 98.12 86 LEU A O 1
ATOM 659 N N . PRO A 1 87 ? 14.403 -5.612 -22.437 1.00 98.31 87 PRO A N 1
ATOM 660 C CA . PRO A 1 87 ? 15.857 -5.676 -22.428 1.00 98.31 87 PRO A CA 1
ATOM 661 C C . PRO A 1 87 ? 16.407 -5.357 -23.826 1.00 98.31 87 PRO A C 1
ATOM 663 O O . PRO A 1 87 ? 15.831 -5.778 -24.833 1.00 98.31 87 PRO A O 1
ATOM 666 N N . ALA A 1 88 ? 17.526 -4.641 -23.881 1.00 98.50 88 ALA A N 1
ATOM 667 C CA . ALA A 1 88 ? 18.244 -4.327 -25.113 1.00 98.50 88 ALA A CA 1
ATOM 668 C C . ALA A 1 88 ? 19.761 -4.419 -24.892 1.00 98.50 88 ALA A C 1
ATOM 670 O O . ALA A 1 88 ? 20.234 -4.121 -23.795 1.00 98.50 88 ALA A O 1
ATOM 671 N N . VAL A 1 89 ? 20.520 -4.793 -25.927 1.00 98.69 89 VAL A N 1
ATOM 672 C CA . VAL A 1 89 ? 21.996 -4.728 -25.912 1.00 98.69 89 VAL A CA 1
ATOM 673 C C . VAL A 1 89 ? 22.459 -3.520 -26.711 1.00 98.69 89 VAL A C 1
ATOM 675 O O . VAL A 1 89 ? 21.997 -3.307 -27.832 1.00 98.69 89 VAL A O 1
ATOM 678 N N . VAL A 1 90 ? 23.387 -2.741 -26.169 1.00 98.56 90 VAL A N 1
ATOM 679 C CA . VAL A 1 90 ? 23.968 -1.585 -26.861 1.00 98.56 90 VAL A CA 1
ATOM 680 C C . VAL A 1 90 ? 24.882 -2.051 -27.995 1.00 98.56 90 VAL A C 1
ATOM 682 O O . VAL A 1 90 ? 25.866 -2.758 -27.772 1.00 98.56 90 VAL A O 1
ATOM 685 N N . ALA A 1 91 ? 24.557 -1.638 -29.220 1.00 98.19 91 ALA A N 1
ATOM 686 C CA . ALA A 1 91 ? 25.312 -1.944 -30.430 1.00 98.19 91 ALA A CA 1
ATOM 687 C C . ALA A 1 91 ? 26.415 -0.917 -30.703 1.00 98.19 91 ALA A C 1
ATOM 689 O O . ALA A 1 91 ? 27.519 -1.298 -31.102 1.00 98.19 91 ALA A O 1
ATOM 690 N N . SER A 1 92 ? 26.124 0.365 -30.472 1.00 97.88 92 SER A N 1
ATOM 691 C CA . SER A 1 92 ? 27.044 1.484 -30.687 1.00 97.88 92 SER A CA 1
ATOM 692 C C . SER A 1 92 ? 26.621 2.728 -29.898 1.00 97.88 92 SER A C 1
ATOM 694 O O . SER A 1 92 ? 25.465 2.872 -29.493 1.00 97.88 92 SER A O 1
ATOM 696 N N . THR A 1 93 ? 27.564 3.649 -29.715 1.00 98.12 93 THR A N 1
ATOM 697 C CA . THR A 1 93 ? 27.333 5.017 -29.234 1.00 98.12 93 THR A CA 1
ATOM 698 C C . THR A 1 93 ? 27.914 6.010 -30.238 1.00 98.12 93 THR A C 1
ATOM 700 O O . THR A 1 93 ? 28.839 5.674 -30.980 1.00 98.12 93 THR A O 1
ATOM 703 N N . ALA A 1 94 ? 27.347 7.215 -30.310 1.00 97.88 94 ALA A N 1
ATOM 704 C CA . ALA A 1 94 ? 27.683 8.211 -31.324 1.00 97.88 94 ALA A CA 1
ATOM 705 C C . ALA A 1 94 ? 28.086 9.564 -30.716 1.00 97.88 94 ALA A C 1
ATOM 707 O O . ALA A 1 94 ? 27.710 9.915 -29.596 1.00 97.88 94 ALA A O 1
ATOM 708 N N . ALA A 1 95 ? 28.860 10.340 -31.481 1.00 97.25 95 ALA A N 1
ATOM 709 C CA . ALA A 1 95 ? 29.426 11.620 -31.046 1.00 97.25 95 ALA A CA 1
ATOM 710 C C . ALA A 1 95 ? 28.381 12.738 -30.839 1.00 97.25 95 ALA A C 1
ATOM 712 O O . ALA A 1 95 ? 28.668 13.719 -30.158 1.00 97.25 95 ALA A O 1
ATOM 713 N N . ASP A 1 96 ? 27.165 12.581 -31.372 1.00 96.94 96 ASP A N 1
ATOM 714 C CA . ASP A 1 96 ? 26.015 13.454 -31.089 1.00 96.94 96 ASP A CA 1
ATOM 715 C C . ASP A 1 96 ? 25.385 13.190 -29.703 1.00 96.94 96 ASP A C 1
ATOM 717 O O . ASP A 1 96 ? 24.481 13.905 -29.270 1.00 96.94 96 ASP A O 1
ATOM 721 N N . GLY A 1 97 ? 25.860 12.158 -29.000 1.00 97.56 97 GLY A N 1
ATOM 722 C CA . GLY A 1 97 ? 25.367 11.716 -27.704 1.00 97.56 97 GLY A CA 1
ATOM 723 C C . GLY A 1 97 ? 24.348 10.574 -27.766 1.00 97.56 97 GLY A C 1
ATOM 724 O O . GLY A 1 97 ? 23.950 10.090 -26.704 1.00 97.56 97 GLY A O 1
ATOM 725 N N . SER A 1 98 ? 23.915 10.136 -28.951 1.00 98.38 98 SER A N 1
ATOM 726 C CA . SER A 1 98 ? 22.953 9.039 -29.116 1.00 98.38 98 SER A CA 1
ATOM 727 C C . SER A 1 98 ? 23.584 7.646 -28.945 1.00 98.38 98 SER A C 1
ATOM 729 O O . SER A 1 98 ? 24.807 7.485 -28.907 1.00 98.38 98 SER A O 1
ATOM 731 N N . ALA A 1 99 ? 22.743 6.620 -28.810 1.00 98.50 99 ALA A N 1
ATOM 732 C CA . ALA A 1 99 ? 23.162 5.218 -28.783 1.00 98.50 99 ALA A CA 1
ATOM 733 C C . ALA A 1 99 ? 22.203 4.347 -29.601 1.00 98.50 99 ALA A C 1
ATOM 735 O O . ALA A 1 99 ? 20.994 4.568 -29.559 1.00 98.50 99 ALA A O 1
ATOM 736 N N . THR A 1 100 ? 22.719 3.338 -30.301 1.00 98.56 100 THR A N 1
ATOM 737 C CA . THR A 1 100 ? 21.889 2.330 -30.983 1.00 98.56 100 THR A CA 1
ATOM 738 C C . THR A 1 100 ? 21.835 1.068 -30.135 1.00 98.56 100 THR A C 1
ATOM 740 O O . THR A 1 100 ? 22.874 0.577 -29.687 1.00 98.56 100 THR A O 1
ATOM 743 N N . VAL A 1 101 ? 20.636 0.529 -29.915 1.00 98.62 101 VAL A N 1
ATOM 744 C CA . VAL A 1 101 ? 20.418 -0.701 -29.140 1.00 98.62 101 VAL A CA 1
ATOM 745 C C . VAL A 1 101 ? 19.627 -1.734 -29.936 1.00 98.62 101 VAL A C 1
ATOM 747 O O . VAL A 1 101 ? 18.761 -1.386 -30.733 1.00 98.62 101 VAL A O 1
ATOM 750 N N . VAL A 1 102 ? 19.909 -3.011 -29.697 1.00 98.69 102 VAL A N 1
ATOM 751 C CA . VAL A 1 102 ? 19.272 -4.162 -30.347 1.00 98.69 102 VAL A CA 1
ATOM 752 C C . VAL A 1 102 ? 18.312 -4.837 -29.372 1.00 98.69 102 VAL A C 1
ATOM 754 O O . VAL A 1 102 ? 18.702 -5.198 -28.259 1.00 98.69 102 VAL A O 1
ATOM 757 N N . LEU A 1 103 ? 17.066 -5.042 -29.801 1.00 98.19 103 LEU A N 1
ATOM 758 C CA . LEU A 1 103 ? 16.056 -5.828 -29.083 1.00 98.19 103 LEU A CA 1
ATOM 759 C C . LEU A 1 103 ? 16.115 -7.326 -29.438 1.00 98.19 103 LEU A C 1
ATOM 761 O O . LEU A 1 103 ? 16.687 -7.732 -30.447 1.00 98.19 103 LEU A O 1
ATOM 765 N N . ALA A 1 104 ? 15.462 -8.173 -28.633 1.00 96.88 104 ALA A N 1
ATOM 766 C CA . ALA A 1 104 ? 15.463 -9.636 -28.800 1.00 96.88 104 ALA A CA 1
ATOM 767 C C . ALA A 1 104 ? 14.832 -10.136 -30.124 1.00 96.88 104 ALA A C 1
ATOM 769 O O . ALA A 1 104 ? 15.133 -11.234 -30.587 1.00 96.88 104 ALA A O 1
ATOM 770 N N . ASN A 1 105 ? 13.989 -9.321 -30.765 1.00 96.44 105 ASN A N 1
ATOM 771 C CA . ASN A 1 105 ? 13.444 -9.539 -32.114 1.00 96.44 105 ASN A CA 1
ATOM 772 C C . ASN A 1 105 ? 14.414 -9.116 -33.246 1.00 96.44 105 ASN A C 1
ATOM 774 O O . ASN A 1 105 ? 14.040 -9.201 -34.414 1.00 96.44 105 ASN A O 1
ATOM 778 N N . ARG A 1 106 ? 15.635 -8.668 -32.912 1.00 97.56 106 ARG A N 1
ATOM 779 C CA . ARG A 1 106 ? 16.661 -8.083 -33.800 1.00 97.56 106 ARG A CA 1
ATOM 780 C C . ARG A 1 106 ? 16.333 -6.697 -34.373 1.00 97.56 106 ARG A C 1
ATOM 782 O O . ARG A 1 106 ? 17.049 -6.254 -35.264 1.00 97.56 106 ARG A O 1
ATOM 789 N N . SER A 1 107 ? 15.302 -5.992 -33.894 1.00 96.69 107 SER A N 1
ATOM 790 C CA . SER A 1 107 ? 15.097 -4.596 -34.307 1.00 96.69 107 SER A CA 1
ATOM 791 C C . SER A 1 107 ? 16.099 -3.678 -33.609 1.00 96.69 107 SER A C 1
ATOM 793 O O . SER A 1 107 ? 16.207 -3.707 -32.379 1.00 96.69 107 SER A O 1
ATOM 795 N N . GLU A 1 108 ? 16.779 -2.843 -34.388 1.00 97.88 108 GLU A N 1
ATOM 796 C CA . GLU A 1 108 ? 17.611 -1.752 -33.885 1.00 97.88 108 GLU A CA 1
ATOM 797 C C . GLU A 1 108 ? 16.756 -0.525 -33.543 1.00 97.88 108 GLU A C 1
ATOM 799 O O . GLU A 1 108 ? 15.813 -0.182 -34.257 1.00 97.88 108 GLU A O 1
ATOM 804 N N . LEU A 1 109 ? 17.091 0.135 -32.435 1.00 97.56 109 LEU A N 1
ATOM 805 C CA . LEU A 1 109 ? 16.459 1.359 -31.955 1.00 97.56 109 LEU A CA 1
ATOM 806 C C . LEU A 1 109 ? 17.528 2.417 -31.686 1.00 97.56 109 LEU A C 1
ATOM 808 O O . LEU A 1 109 ? 18.460 2.179 -30.916 1.00 97.56 109 LEU A O 1
ATOM 812 N N . VAL A 1 110 ? 17.360 3.604 -32.270 1.00 97.88 110 VAL A N 1
ATOM 813 C CA . VAL A 1 110 ? 18.194 4.772 -31.963 1.00 97.88 110 VAL A CA 1
ATOM 814 C C . VAL A 1 110 ? 17.616 5.495 -30.750 1.00 97.88 110 VAL A C 1
ATOM 816 O O . VAL A 1 110 ? 16.465 5.934 -30.753 1.00 97.88 110 VAL A O 1
ATOM 819 N N . LEU A 1 111 ? 18.430 5.636 -29.711 1.00 98.19 111 LEU A N 1
ATOM 820 C CA . LEU A 1 111 ? 18.130 6.363 -28.485 1.00 98.19 111 LEU A CA 1
ATOM 821 C C . LEU A 1 111 ? 18.773 7.757 -28.580 1.00 98.19 111 LEU A C 1
ATOM 823 O O . LEU A 1 111 ? 19.988 7.877 -28.395 1.00 98.19 111 LEU A O 1
ATOM 827 N N . PRO A 1 112 ? 18.008 8.824 -28.884 1.00 97.81 112 PRO A N 1
ATOM 828 C CA . PRO A 1 112 ? 18.544 10.183 -28.952 1.00 97.81 112 PRO A CA 1
ATOM 829 C C . PRO A 1 112 ? 18.913 10.703 -27.556 1.00 97.81 112 PRO A C 1
ATOM 831 O O . PRO A 1 112 ? 18.463 10.167 -26.546 1.00 97.81 112 PRO A O 1
ATOM 834 N N . VAL A 1 113 ? 19.625 11.832 -27.470 1.00 97.25 113 VAL A N 1
ATOM 835 C CA . VAL A 1 113 ? 19.979 12.498 -26.191 1.00 97.25 113 VAL A CA 1
ATOM 836 C C . VAL A 1 113 ? 18.768 12.738 -25.269 1.00 97.25 113 VAL A C 1
ATOM 838 O O . VAL A 1 113 ? 18.896 12.752 -24.046 1.00 97.25 113 VAL A O 1
ATOM 841 N N . ALA A 1 114 ? 17.563 12.876 -25.831 1.00 96.31 114 ALA A N 1
ATOM 842 C CA . ALA A 1 114 ? 16.325 12.997 -25.061 1.00 96.31 114 ALA A CA 1
ATOM 843 C C . ALA A 1 114 ? 15.939 11.730 -24.260 1.00 96.31 114 ALA A C 1
ATOM 845 O O . ALA A 1 114 ? 15.200 11.850 -23.282 1.00 96.31 114 ALA A O 1
ATOM 846 N N . ALA A 1 115 ? 16.428 10.545 -24.645 1.00 97.25 115 ALA A N 1
ATOM 847 C CA . ALA A 1 115 ? 16.008 9.244 -24.118 1.00 97.25 115 ALA A CA 1
ATOM 848 C C . ALA A 1 115 ? 16.372 9.006 -22.643 1.00 97.25 115 ALA A C 1
ATOM 850 O O . ALA A 1 115 ? 15.690 8.237 -21.971 1.00 97.25 115 ALA A O 1
ATOM 851 N N . SER A 1 116 ? 17.410 9.673 -22.133 1.00 96.56 116 SER A N 1
ATOM 852 C CA . SER A 1 116 ? 17.927 9.525 -20.762 1.00 96.56 116 SER A CA 1
ATOM 853 C C . SER A 1 116 ? 17.949 10.836 -19.970 1.00 96.56 116 SER A C 1
ATOM 855 O O . SER A 1 116 ? 18.694 10.966 -19.002 1.00 96.56 116 SER A O 1
ATOM 857 N N . ARG A 1 117 ? 17.115 11.823 -20.336 1.00 93.94 117 ARG A N 1
ATOM 858 C CA . ARG A 1 117 ? 17.055 13.139 -19.657 1.00 93.94 117 ARG A CA 1
ATOM 859 C C . ARG A 1 117 ? 16.918 13.051 -18.134 1.00 93.94 117 ARG A C 1
ATOM 861 O O . ARG A 1 117 ? 17.532 13.846 -17.432 1.00 93.94 117 ARG A O 1
ATOM 868 N N . TRP A 1 118 ? 16.159 12.079 -17.626 1.00 94.69 118 TRP A N 1
ATOM 869 C CA . TRP A 1 118 ? 15.963 11.867 -16.187 1.00 94.69 118 TRP A CA 1
ATOM 870 C C . TRP A 1 118 ? 17.260 11.468 -15.452 1.00 94.69 118 TRP A C 1
ATOM 872 O O . TRP A 1 118 ? 17.416 11.779 -14.276 1.00 94.69 118 TRP A O 1
ATOM 882 N N . ALA A 1 119 ? 18.217 10.850 -16.153 1.00 95.44 119 ALA A N 1
ATOM 883 C CA . ALA A 1 119 ? 19.540 10.484 -15.645 1.00 95.44 119 ALA A CA 1
ATOM 884 C C . ALA A 1 119 ? 20.575 11.628 -15.739 1.00 95.44 119 ALA A C 1
ATOM 886 O O . ALA A 1 119 ? 21.738 11.435 -15.383 1.00 95.44 119 ALA A O 1
ATOM 887 N N . ASN A 1 120 ? 20.174 12.805 -16.241 1.00 93.75 120 ASN A N 1
ATOM 888 C CA . ASN A 1 120 ? 21.012 13.995 -16.441 1.00 93.75 120 ASN A CA 1
ATOM 889 C C . ASN A 1 120 ? 22.305 13.752 -17.260 1.00 93.75 120 ASN A C 1
ATOM 891 O O . ASN A 1 120 ? 23.319 14.423 -17.070 1.00 93.75 120 ASN A O 1
ATOM 895 N N . LYS A 1 121 ? 22.273 12.773 -18.173 1.00 95.62 121 LYS A N 1
ATOM 896 C CA . LYS A 1 121 ? 23.357 12.405 -19.097 1.00 95.62 121 LYS A CA 1
ATOM 897 C C . LYS A 1 121 ? 22.769 11.920 -20.424 1.00 95.62 121 LYS A C 1
ATOM 899 O O . LYS A 1 121 ? 21.637 11.436 -20.454 1.00 95.62 121 LYS A O 1
ATOM 904 N N . SER A 1 122 ? 23.529 12.025 -21.513 1.00 97.56 122 SER A N 1
ATOM 905 C CA . SER A 1 122 ? 23.168 11.439 -22.812 1.00 97.56 122 SER A CA 1
ATOM 906 C C . SER A 1 122 ? 23.373 9.913 -22.821 1.00 97.56 122 SER A C 1
ATOM 908 O O . SER A 1 122 ? 24.182 9.417 -22.032 1.00 97.56 122 SER A O 1
ATOM 910 N N . PRO A 1 123 ? 22.706 9.155 -23.716 1.00 98.19 123 PRO A N 1
ATOM 911 C CA . PRO A 1 123 ? 22.933 7.717 -23.868 1.00 98.19 123 PRO A CA 1
ATOM 912 C C . PRO A 1 123 ? 24.412 7.348 -24.065 1.00 98.19 123 PRO A C 1
ATOM 914 O O . PRO A 1 123 ? 24.919 6.480 -23.359 1.00 98.19 123 PRO A O 1
ATOM 917 N N . ALA A 1 124 ? 25.145 8.063 -24.926 1.00 98.06 124 ALA A N 1
ATOM 918 C CA . ALA A 1 124 ? 26.578 7.827 -25.145 1.00 98.06 124 ALA A CA 1
ATOM 919 C C . ALA A 1 124 ? 27.472 8.123 -23.922 1.00 98.06 124 ALA A C 1
ATOM 921 O O . ALA A 1 124 ? 28.590 7.626 -23.852 1.00 98.06 124 ALA A O 1
ATOM 922 N N . ALA A 1 125 ? 26.999 8.923 -22.958 1.00 97.62 125 ALA A N 1
ATOM 923 C CA . ALA A 1 125 ? 27.706 9.225 -21.706 1.00 97.62 125 ALA A CA 1
ATOM 924 C C . ALA A 1 125 ? 27.271 8.327 -20.525 1.00 97.62 125 ALA A C 1
ATOM 926 O O . ALA A 1 125 ? 27.721 8.522 -19.389 1.00 97.62 125 ALA A O 1
ATOM 927 N N . LEU A 1 126 ? 26.367 7.377 -20.782 1.00 97.25 126 LEU A N 1
ATOM 928 C CA . LEU A 1 126 ? 25.875 6.376 -19.833 1.00 97.25 126 LEU A CA 1
ATOM 929 C C . LEU A 1 126 ? 26.296 4.951 -20.205 1.00 97.25 126 LEU A C 1
ATOM 931 O O . LEU A 1 126 ? 26.374 4.115 -19.308 1.00 97.25 126 LEU A O 1
ATOM 935 N N . LEU A 1 127 ? 26.513 4.687 -21.499 1.00 98.12 127 LEU A N 1
ATOM 936 C CA . LEU A 1 127 ? 26.528 3.352 -22.096 1.00 98.12 127 LEU A CA 1
ATOM 937 C C . LEU A 1 127 ? 27.753 3.103 -22.988 1.00 98.12 127 LEU A C 1
ATOM 939 O O . LEU A 1 127 ? 28.359 4.028 -23.527 1.00 98.12 127 LEU A O 1
ATOM 943 N N . THR A 1 128 ? 28.052 1.827 -23.204 1.00 97.81 128 THR A N 1
ATOM 944 C CA . THR A 1 128 ? 29.113 1.286 -24.060 1.00 97.81 128 THR A CA 1
ATOM 945 C C . THR A 1 128 ? 28.592 0.083 -24.858 1.00 97.81 128 THR A C 1
ATOM 947 O O . THR A 1 128 ? 27.620 -0.559 -24.459 1.00 97.81 128 THR A O 1
ATOM 950 N N . ARG A 1 129 ? 29.206 -0.242 -26.008 1.00 97.88 129 ARG A N 1
ATOM 951 C CA . ARG A 1 129 ? 28.839 -1.442 -26.789 1.00 97.88 129 ARG A CA 1
ATOM 952 C C . ARG A 1 129 ? 29.009 -2.691 -25.919 1.00 97.88 129 ARG A C 1
ATOM 954 O O . ARG A 1 129 ? 30.073 -2.879 -25.347 1.00 97.88 129 ARG A O 1
ATOM 961 N N . GLY A 1 130 ? 27.983 -3.540 -25.867 1.00 98.19 130 GLY A N 1
ATOM 962 C CA . GLY A 1 130 ? 27.944 -4.726 -25.001 1.00 98.19 130 GLY A CA 1
ATOM 963 C C . GLY A 1 130 ? 27.080 -4.575 -23.750 1.00 98.19 130 GLY A C 1
ATOM 964 O O . GLY A 1 130 ? 26.701 -5.589 -23.167 1.00 98.19 130 GLY A O 1
ATOM 965 N N . ASP A 1 131 ? 26.697 -3.358 -23.361 1.00 98.69 131 ASP A N 1
ATOM 966 C CA . ASP A 1 131 ? 25.861 -3.146 -22.176 1.00 98.69 131 ASP A CA 1
ATOM 967 C C . ASP A 1 131 ? 24.421 -3.654 -22.352 1.00 98.69 131 ASP A C 1
ATOM 969 O O . ASP A 1 131 ? 23.770 -3.405 -23.371 1.00 98.69 131 ASP A O 1
ATOM 973 N N . LEU A 1 132 ? 23.906 -4.316 -21.315 1.00 98.56 132 LEU A N 1
ATOM 974 C CA . LEU A 1 132 ? 22.504 -4.691 -21.147 1.00 98.56 132 LEU A CA 1
ATOM 975 C C . LEU A 1 132 ? 21.742 -3.565 -20.438 1.00 98.56 132 LEU A C 1
ATOM 977 O O . LEU A 1 132 ? 22.010 -3.239 -19.277 1.00 98.56 132 LEU A O 1
ATOM 981 N N . VAL A 1 133 ? 20.744 -3.014 -21.124 1.00 98.31 133 VAL A N 1
ATOM 982 C CA . VAL A 1 133 ? 19.911 -1.902 -20.644 1.00 98.31 133 VAL A CA 1
ATOM 983 C C . VAL A 1 133 ? 18.425 -2.229 -20.723 1.00 98.31 133 VAL A C 1
ATOM 985 O O . VAL A 1 133 ? 18.014 -3.184 -21.390 1.00 98.31 133 VAL A O 1
ATOM 988 N N . ARG A 1 134 ? 17.596 -1.391 -20.090 1.00 98.12 134 ARG A N 1
ATOM 989 C CA . ARG A 1 134 ? 16.151 -1.371 -20.327 1.00 98.12 134 ARG A CA 1
ATOM 990 C C . ARG A 1 134 ? 15.749 -0.189 -21.186 1.00 98.12 134 ARG A C 1
ATOM 992 O O . ARG A 1 134 ? 16.174 0.943 -20.959 1.00 98.12 134 ARG A O 1
ATOM 999 N N . VAL A 1 135 ? 14.857 -0.464 -22.129 1.00 98.12 135 VAL A N 1
ATOM 1000 C CA . VAL A 1 135 ? 14.152 0.556 -22.902 1.00 98.12 135 VAL A CA 1
ATOM 1001 C C . VAL A 1 135 ? 12.648 0.354 -22.811 1.00 98.12 135 VAL A C 1
ATOM 1003 O O . VAL A 1 135 ? 12.154 -0.759 -22.613 1.00 98.12 135 VAL A O 1
ATOM 1006 N N . ARG A 1 136 ? 11.907 1.446 -22.970 1.00 96.81 136 ARG A N 1
ATOM 1007 C CA . ARG A 1 136 ? 10.445 1.439 -23.064 1.00 96.81 136 ARG A CA 1
ATOM 1008 C C . ARG A 1 136 ? 9.954 2.488 -24.051 1.00 96.81 136 ARG A C 1
ATOM 1010 O O . ARG A 1 136 ? 10.677 3.438 -24.356 1.00 96.81 136 ARG A O 1
ATOM 1017 N N . ALA A 1 137 ? 8.700 2.350 -24.465 1.00 95.69 137 ALA A N 1
ATOM 1018 C CA . ALA A 1 137 ? 7.996 3.411 -25.166 1.00 95.69 137 ALA A CA 1
ATOM 1019 C C . ALA A 1 137 ? 7.924 4.696 -24.310 1.00 95.69 137 ALA A C 1
ATOM 1021 O O . ALA A 1 137 ? 7.803 4.655 -23.074 1.00 95.69 137 ALA A O 1
ATOM 1022 N N . GLY A 1 138 ? 8.020 5.835 -24.990 1.00 93.88 138 GLY A N 1
ATOM 1023 C CA . GLY A 1 138 ? 7.690 7.154 -24.464 1.00 93.88 138 GLY A CA 1
ATOM 1024 C C . GLY A 1 138 ? 6.192 7.453 -24.561 1.00 93.88 138 GLY A C 1
ATOM 1025 O O . GLY A 1 138 ? 5.365 6.549 -24.626 1.00 93.88 138 GLY A O 1
ATOM 1026 N N . GLU A 1 139 ? 5.853 8.740 -24.561 1.00 91.12 139 GLU A N 1
ATOM 1027 C CA . GLU A 1 139 ? 4.469 9.223 -24.697 1.00 91.12 139 GLU A CA 1
ATOM 1028 C C . GLU A 1 139 ? 4.062 9.400 -26.166 1.00 91.12 139 GLU A C 1
ATOM 1030 O O . GLU A 1 139 ? 2.879 9.379 -26.493 1.00 91.12 139 GLU A O 1
ATOM 1035 N N . LYS A 1 140 ? 5.045 9.587 -27.056 1.00 93.75 140 LYS A N 1
ATOM 1036 C CA . LYS A 1 140 ? 4.836 9.737 -28.499 1.00 93.75 140 LYS A CA 1
ATOM 1037 C C . LYS A 1 140 ? 5.091 8.418 -29.220 1.00 93.75 140 LYS A C 1
ATOM 1039 O O . LYS A 1 140 ? 5.975 7.652 -28.836 1.00 93.75 140 LYS A O 1
ATOM 1044 N N . GLU A 1 141 ? 4.362 8.185 -30.304 1.00 92.06 141 GLU A N 1
ATOM 1045 C CA . GLU A 1 141 ? 4.610 7.050 -31.192 1.00 92.06 141 GLU A CA 1
ATOM 1046 C C . GLU A 1 141 ? 6.060 7.061 -31.712 1.00 92.06 141 GLU A C 1
ATOM 1048 O O . GLU A 1 141 ? 6.643 8.119 -31.958 1.00 92.06 141 GLU A O 1
ATOM 1053 N N . GLY A 1 142 ? 6.681 5.880 -31.790 1.00 90.88 142 GLY A N 1
ATOM 1054 C CA . GLY A 1 142 ? 8.095 5.718 -32.151 1.00 90.88 142 GLY A CA 1
ATOM 1055 C C . GLY A 1 142 ? 9.116 6.219 -31.114 1.00 90.88 142 GLY A C 1
ATOM 1056 O O . GLY A 1 142 ? 10.307 5.956 -31.273 1.00 90.88 142 GLY A O 1
ATOM 1057 N N . GLN A 1 143 ? 8.703 6.904 -30.042 1.00 95.62 143 GLN A N 1
ATOM 1058 C CA . GLN A 1 143 ? 9.621 7.381 -29.007 1.00 95.62 143 GLN A CA 1
ATOM 1059 C C . GLN A 1 143 ? 10.088 6.225 -28.117 1.00 95.62 143 GLN A C 1
ATOM 1061 O O . GLN A 1 143 ? 9.270 5.551 -27.493 1.00 95.62 143 GLN A O 1
ATOM 1066 N N . TRP A 1 144 ? 11.404 6.079 -27.964 1.00 97.44 144 TRP A N 1
ATOM 1067 C CA . TRP A 1 144 ? 12.017 5.160 -27.004 1.00 97.44 144 TRP A CA 1
ATOM 1068 C C . TRP A 1 144 ? 12.840 5.918 -25.964 1.00 97.44 144 TRP A C 1
ATOM 1070 O O . TRP A 1 144 ? 13.509 6.908 -26.271 1.00 97.44 144 TRP A O 1
ATOM 1080 N N . LEU A 1 145 ? 12.756 5.461 -24.717 1.00 97.44 145 LEU A N 1
ATOM 1081 C CA . LEU A 1 145 ? 13.428 6.035 -23.554 1.00 97.44 145 LEU A CA 1
ATOM 1082 C C . LEU A 1 145 ? 14.262 4.959 -22.854 1.00 97.44 145 LEU A C 1
ATOM 1084 O O . LEU A 1 145 ? 13.834 3.805 -22.777 1.00 97.44 145 LEU A O 1
ATOM 1088 N N . ILE A 1 146 ? 15.412 5.357 -22.307 1.00 97.25 146 ILE A N 1
ATOM 1089 C CA . ILE A 1 146 ? 16.177 4.540 -21.359 1.00 97.25 146 ILE A CA 1
ATOM 1090 C C . ILE A 1 146 ? 15.439 4.566 -20.024 1.00 97.25 146 ILE A C 1
ATOM 1092 O O . ILE A 1 146 ? 15.004 5.623 -19.562 1.00 97.25 146 ILE A O 1
ATOM 1096 N N . ASP A 1 147 ? 15.333 3.408 -19.392 1.00 97.19 147 ASP A N 1
ATOM 1097 C CA . ASP A 1 147 ? 14.831 3.260 -18.030 1.00 97.19 147 ASP A CA 1
ATOM 1098 C C . ASP A 1 147 ? 15.681 2.210 -17.290 1.00 97.19 147 ASP A C 1
ATOM 1100 O O . ASP A 1 147 ? 16.626 1.661 -17.861 1.00 97.19 147 ASP A O 1
ATOM 1104 N N . GLN A 1 148 ? 15.371 1.921 -16.030 1.00 96.88 148 GLN A N 1
ATOM 1105 C CA . GLN A 1 148 ? 16.048 0.875 -15.251 1.00 96.88 148 GLN A CA 1
ATOM 1106 C C . GLN A 1 148 ? 15.034 0.104 -14.394 1.00 96.88 148 GLN A C 1
ATOM 1108 O O . GLN A 1 148 ? 13.952 0.611 -14.097 1.00 96.88 148 GLN A O 1
ATOM 1113 N N . ILE A 1 149 ? 15.339 -1.145 -14.021 1.00 97.31 149 ILE A N 1
ATOM 1114 C CA . ILE A 1 149 ? 14.481 -1.897 -13.091 1.00 97.31 149 ILE A CA 1
ATOM 1115 C C . ILE A 1 149 ? 14.584 -1.243 -11.704 1.00 97.31 149 ILE A C 1
ATOM 1117 O O . ILE A 1 149 ? 15.697 -1.175 -11.180 1.00 97.31 149 ILE A O 1
ATOM 1121 N N . PRO A 1 150 ? 13.465 -0.833 -11.071 1.00 97.12 150 PRO A N 1
ATOM 1122 C CA . PRO A 1 150 ? 13.514 -0.193 -9.764 1.00 97.12 150 PRO A CA 1
ATOM 1123 C C . PRO A 1 150 ? 14.170 -1.055 -8.680 1.00 97.12 150 PRO A C 1
ATOM 1125 O O . PRO A 1 150 ? 13.802 -2.217 -8.474 1.00 97.12 150 PRO A O 1
ATOM 1128 N N . ARG A 1 151 ? 15.095 -0.455 -7.921 1.00 94.44 151 ARG A N 1
ATOM 1129 C CA . ARG A 1 151 ? 15.699 -1.056 -6.714 1.00 94.44 151 ARG A CA 1
ATOM 1130 C C . ARG A 1 151 ? 14.721 -1.127 -5.547 1.00 94.44 151 ARG A C 1
ATOM 1132 O O . ARG A 1 151 ? 14.888 -1.955 -4.653 1.00 94.44 151 ARG A O 1
ATOM 1139 N N . GLY A 1 152 ? 13.725 -0.245 -5.541 1.00 96.06 152 GLY A N 1
ATOM 1140 C CA . GLY A 1 152 ? 12.572 -0.336 -4.651 1.00 96.06 152 GLY A CA 1
ATOM 1141 C C . GLY A 1 152 ? 11.575 -1.383 -5.145 1.00 96.06 152 GLY A C 1
ATOM 1142 O O . GLY A 1 152 ? 11.381 -1.566 -6.345 1.00 96.06 152 GLY A O 1
ATOM 1143 N N . GLN A 1 153 ? 10.905 -2.046 -4.212 1.00 98.19 153 GLN A N 1
ATOM 1144 C CA . GLN A 1 153 ? 9.727 -2.865 -4.470 1.00 98.19 153 GLN A CA 1
ATOM 1145 C C . GLN A 1 153 ? 8.518 -2.274 -3.749 1.00 98.19 153 GLN A C 1
ATOM 1147 O O . GLN A 1 153 ? 8.639 -1.457 -2.838 1.00 98.19 153 GLN A O 1
ATOM 1152 N N . SER A 1 154 ? 7.331 -2.661 -4.199 1.00 98.50 154 SER A N 1
ATOM 1153 C CA . SER A 1 154 ? 6.066 -2.180 -3.660 1.00 98.50 154 SER A CA 1
ATOM 1154 C C . SER A 1 154 ? 5.010 -3.267 -3.764 1.00 98.50 154 SER A C 1
ATOM 1156 O O . SER A 1 154 ? 5.114 -4.187 -4.580 1.00 98.50 154 SER A O 1
ATOM 1158 N N . ALA A 1 155 ? 4.007 -3.159 -2.906 1.00 98.75 155 ALA A N 1
ATOM 1159 C CA . ALA A 1 155 ? 2.822 -3.985 -2.913 1.00 98.75 155 ALA A CA 1
ATOM 1160 C C . ALA A 1 155 ? 1.589 -3.104 -2.716 1.00 98.75 155 ALA A C 1
ATOM 1162 O O . ALA A 1 155 ? 1.630 -2.149 -1.939 1.00 98.75 155 ALA A O 1
ATOM 1163 N N . LEU A 1 156 ? 0.501 -3.456 -3.396 1.00 98.88 156 LEU A N 1
ATOM 1164 C CA . LEU A 1 156 ? -0.814 -2.838 -3.246 1.00 98.88 156 LEU A CA 1
ATOM 1165 C C . LEU A 1 156 ? -1.840 -3.944 -3.018 1.00 98.88 156 LEU A C 1
ATOM 1167 O O . LEU A 1 156 ? -1.913 -4.895 -3.798 1.00 98.88 156 LEU A O 1
ATOM 1171 N N . VAL A 1 157 ? -2.633 -3.798 -1.961 1.00 98.88 157 VAL A N 1
ATOM 1172 C CA . VAL A 1 157 ? -3.838 -4.592 -1.705 1.00 98.88 157 VAL A CA 1
ATOM 1173 C C . VAL A 1 157 ? -5.010 -3.634 -1.607 1.00 98.88 157 VAL A C 1
ATOM 1175 O O . VAL A 1 157 ? -4.948 -2.674 -0.841 1.00 98.88 157 VAL A O 1
ATOM 1178 N N . SER A 1 158 ? -6.074 -3.906 -2.355 1.00 98.81 158 SER A N 1
ATOM 1179 C CA . SER A 1 158 ? -7.355 -3.221 -2.221 1.00 98.81 158 SER A CA 1
ATOM 1180 C C . SER A 1 158 ? -8.479 -4.243 -2.167 1.00 98.81 158 SER A C 1
ATOM 1182 O O . SER A 1 158 ? -8.560 -5.138 -3.015 1.00 98.81 158 SER A O 1
ATOM 1184 N N . LEU A 1 159 ? -9.332 -4.108 -1.161 1.00 98.00 159 LEU A N 1
ATOM 1185 C CA . LEU A 1 159 ? -10.470 -4.977 -0.905 1.00 98.00 159 LEU A CA 1
ATOM 1186 C C . LEU A 1 159 ? -11.723 -4.147 -0.635 1.00 98.00 159 LEU A C 1
ATOM 1188 O O . LEU A 1 159 ? -11.658 -2.980 -0.246 1.00 98.00 159 LEU A O 1
ATOM 1192 N N . ASP A 1 160 ? -12.864 -4.774 -0.858 1.00 98.25 160 ASP A N 1
ATOM 1193 C CA . ASP A 1 160 ? -14.167 -4.283 -0.434 1.00 98.25 160 ASP A CA 1
ATOM 1194 C C . ASP A 1 160 ? -14.330 -4.511 1.073 1.00 98.25 160 ASP A C 1
ATOM 1196 O O . ASP A 1 160 ? -14.136 -5.623 1.561 1.00 98.25 160 ASP A O 1
ATOM 1200 N N . ALA A 1 161 ? -14.616 -3.452 1.825 1.00 97.06 161 ALA A N 1
ATOM 1201 C CA . ALA A 1 161 ? -14.613 -3.492 3.282 1.00 97.06 161 ALA A CA 1
ATOM 1202 C C . ALA A 1 161 ? -15.855 -4.188 3.865 1.00 97.06 161 ALA A C 1
ATOM 1204 O O . ALA A 1 161 ? -15.779 -4.723 4.973 1.00 97.06 161 ALA A O 1
ATOM 1205 N N . GLU A 1 162 ? -16.977 -4.199 3.138 1.00 95.56 162 GLU A N 1
ATOM 1206 C CA . GLU A 1 162 ? -18.222 -4.843 3.572 1.00 95.56 162 GLU A CA 1
ATOM 1207 C C . GLU A 1 162 ? -18.153 -6.365 3.436 1.00 95.56 162 GLU A C 1
ATOM 1209 O O . GLU A 1 162 ? -18.655 -7.079 4.297 1.00 95.56 162 GLU A O 1
ATOM 1214 N N . SER A 1 163 ? -17.504 -6.873 2.388 1.00 96.44 163 SER A N 1
ATOM 1215 C CA . SER A 1 163 ? -17.459 -8.308 2.072 1.00 96.44 163 SER A CA 1
ATOM 1216 C C . SER A 1 163 ? -16.087 -8.963 2.229 1.00 96.44 163 SER A C 1
ATOM 1218 O O . SER A 1 163 ? -16.001 -10.186 2.188 1.00 96.44 163 SER A O 1
ATOM 1220 N N . GLY A 1 164 ? -15.005 -8.187 2.335 1.00 97.38 164 GLY A N 1
ATOM 1221 C CA . GLY A 1 164 ? -13.621 -8.680 2.283 1.00 97.38 164 GLY A CA 1
ATOM 1222 C C . GLY A 1 164 ? -13.131 -9.075 0.881 1.00 97.38 164 GLY A C 1
ATOM 1223 O O . GLY A 1 164 ? -11.980 -9.492 0.725 1.00 97.38 164 GLY A O 1
ATOM 1224 N N . ALA A 1 165 ? -13.970 -8.924 -0.151 1.00 98.38 165 ALA A N 1
ATOM 1225 C CA . ALA A 1 165 ? -13.673 -9.335 -1.520 1.00 98.38 165 ALA A CA 1
ATOM 1226 C C . ALA A 1 165 ? -12.465 -8.579 -2.093 1.00 98.38 165 ALA A C 1
ATOM 1228 O O . ALA A 1 165 ? -12.489 -7.349 -2.211 1.00 98.38 165 ALA A O 1
ATOM 1229 N N . LEU A 1 166 ? -11.427 -9.300 -2.514 1.00 98.44 166 LEU A N 1
ATOM 1230 C CA . LEU A 1 166 ? -10.200 -8.709 -3.047 1.00 98.44 166 LEU A CA 1
ATOM 1231 C C . LEU A 1 166 ? -10.455 -8.076 -4.427 1.00 98.44 166 LEU A C 1
ATOM 1233 O O . LEU A 1 166 ? -10.789 -8.779 -5.379 1.00 98.44 166 LEU A O 1
ATOM 1237 N N . LYS A 1 167 ? -10.296 -6.757 -4.567 1.00 98.69 167 LYS A N 1
ATOM 1238 C CA . LYS A 1 167 ? -10.618 -6.025 -5.809 1.00 98.69 167 LYS A CA 1
ATOM 1239 C C . LYS A 1 167 ? -9.403 -5.748 -6.688 1.00 98.69 167 LYS A C 1
ATOM 1241 O O . LYS A 1 167 ? -9.540 -5.755 -7.910 1.00 98.69 167 LYS A O 1
ATOM 1246 N N . ALA A 1 168 ? -8.230 -5.555 -6.085 1.00 98.81 168 ALA A N 1
ATOM 1247 C CA . ALA A 1 168 ? -6.951 -5.456 -6.785 1.00 98.81 168 ALA A CA 1
ATOM 1248 C C . ALA A 1 168 ? -5.789 -5.930 -5.896 1.00 98.81 168 ALA A C 1
ATOM 1250 O O . ALA A 1 168 ? -5.757 -5.644 -4.696 1.00 98.81 168 ALA A O 1
ATOM 1251 N N . LEU A 1 169 ? -4.808 -6.621 -6.489 1.00 98.69 169 LEU A N 1
ATOM 1252 C CA . LEU A 1 169 ? -3.598 -7.070 -5.796 1.00 98.69 169 LEU A CA 1
ATOM 1253 C C . LEU A 1 169 ? -2.348 -6.990 -6.685 1.00 98.69 169 LEU A C 1
ATOM 1255 O O . LEU A 1 169 ? -2.317 -7.501 -7.807 1.00 98.69 169 LEU A O 1
ATOM 1259 N N . VAL A 1 170 ? -1.276 -6.399 -6.153 1.00 98.81 170 VAL A N 1
ATOM 1260 C CA . VAL A 1 170 ? 0.046 -6.300 -6.794 1.00 98.81 170 VAL A CA 1
ATOM 1261 C C . VAL A 1 170 ? 1.127 -6.671 -5.778 1.00 98.81 170 VAL A C 1
ATOM 1263 O O . VAL A 1 170 ? 1.185 -6.087 -4.701 1.00 98.81 170 VAL A O 1
ATOM 1266 N N . GLY A 1 171 ? 1.984 -7.642 -6.112 1.00 98.25 171 GLY A N 1
ATOM 1267 C CA . GLY A 1 171 ? 3.003 -8.203 -5.209 1.00 98.25 171 GLY A CA 1
ATOM 1268 C C . GLY A 1 171 ? 4.452 -7.776 -5.480 1.00 98.25 171 GLY A C 1
ATOM 1269 O O . GLY A 1 171 ? 5.371 -8.329 -4.874 1.00 98.25 171 GLY A O 1
ATOM 1270 N N . GLY A 1 172 ? 4.677 -6.853 -6.412 1.00 98.06 172 GLY A N 1
ATOM 1271 C CA . GLY A 1 172 ? 6.002 -6.402 -6.840 1.00 98.06 172 GLY A CA 1
ATOM 1272 C C . GLY A 1 172 ? 5.946 -5.676 -8.184 1.00 98.06 172 GLY A C 1
ATOM 1273 O O . GLY A 1 172 ? 4.911 -5.678 -8.854 1.00 98.06 172 GLY A O 1
ATOM 1274 N N . PHE A 1 173 ? 7.070 -5.087 -8.601 1.00 98.12 173 PHE A N 1
ATOM 1275 C CA . PHE A 1 173 ? 7.175 -4.334 -9.860 1.00 98.12 173 PHE A CA 1
ATOM 1276 C C . PHE A 1 173 ? 6.824 -5.175 -11.098 1.00 98.12 173 PHE A C 1
ATOM 1278 O O . PHE A 1 173 ? 6.164 -4.695 -12.022 1.00 98.12 173 PHE A O 1
ATOM 1285 N N . SER A 1 174 ? 7.268 -6.437 -11.135 1.00 97.62 174 SER A N 1
ATOM 1286 C CA . SER A 1 174 ? 7.035 -7.347 -12.256 1.00 97.62 174 SER A CA 1
ATOM 1287 C C . SER A 1 1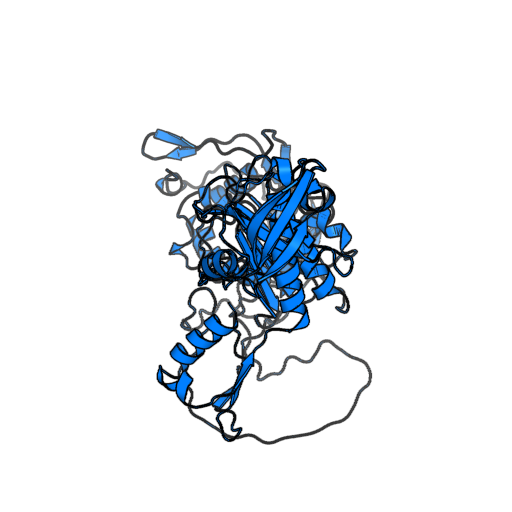74 ? 7.051 -8.813 -11.825 1.00 97.62 174 SER A C 1
ATOM 1289 O O . SER A 1 174 ? 8.063 -9.306 -11.335 1.00 97.62 174 SER A O 1
ATOM 1291 N N . PHE A 1 175 ? 5.963 -9.542 -12.095 1.00 97.06 175 PHE A N 1
ATOM 1292 C CA . PHE A 1 175 ? 5.882 -10.986 -11.832 1.00 97.06 175 PHE A CA 1
ATOM 1293 C C . PHE A 1 175 ? 6.870 -11.803 -12.685 1.00 97.06 175 PHE A C 1
ATOM 1295 O O . PHE A 1 175 ? 7.342 -12.847 -12.243 1.00 97.06 175 PHE A O 1
ATOM 1302 N N . SER A 1 176 ? 7.211 -11.309 -13.882 1.00 95.31 176 SER A N 1
ATOM 1303 C CA . SER A 1 176 ? 8.208 -11.918 -14.774 1.00 95.31 176 SER A CA 1
ATOM 1304 C C . SER A 1 176 ? 9.639 -11.777 -14.251 1.00 95.31 176 SER A C 1
ATOM 1306 O O . SER A 1 176 ? 10.476 -12.615 -14.567 1.00 95.31 176 SER A O 1
ATOM 1308 N N . GLY A 1 177 ? 9.919 -10.731 -13.464 1.00 92.62 177 GLY A N 1
ATOM 1309 C CA . GLY A 1 177 ? 11.207 -10.538 -12.793 1.00 92.62 177 GLY A CA 1
ATOM 1310 C C . GLY A 1 177 ? 11.276 -11.223 -11.433 1.00 92.62 177 GLY A C 1
ATOM 1311 O O . GLY A 1 177 ? 12.267 -11.872 -11.115 1.00 92.62 177 GLY A O 1
ATOM 1312 N N . ASN A 1 178 ? 10.217 -11.110 -10.625 1.00 94.88 178 ASN A N 1
ATOM 1313 C CA . ASN A 1 178 ? 10.149 -11.751 -9.317 1.00 94.88 178 ASN A CA 1
ATOM 1314 C C . ASN A 1 178 ? 8.716 -12.196 -8.969 1.00 94.88 178 ASN A C 1
ATOM 1316 O O . ASN A 1 178 ? 7.805 -11.382 -8.780 1.00 94.88 178 ASN A O 1
ATOM 1320 N N . LYS A 1 179 ? 8.542 -13.516 -8.838 1.00 96.62 179 LYS A N 1
ATOM 1321 C CA . LYS A 1 179 ? 7.256 -14.171 -8.560 1.00 96.62 179 LYS A CA 1
ATOM 1322 C C . LYS A 1 179 ? 6.785 -14.030 -7.104 1.00 96.62 179 LYS A C 1
ATOM 1324 O O . LYS A 1 179 ? 5.594 -14.212 -6.861 1.00 96.62 179 LYS A O 1
ATOM 1329 N N . PHE A 1 180 ? 7.675 -13.683 -6.167 1.00 97.75 180 PHE A N 1
ATOM 1330 C CA . PHE A 1 180 ? 7.362 -13.501 -4.742 1.00 97.75 180 PHE A CA 1
ATOM 1331 C C . PHE A 1 180 ? 6.267 -12.447 -4.544 1.00 97.75 180 PHE A C 1
ATOM 1333 O O . PHE A 1 180 ? 6.373 -11.325 -5.048 1.00 97.75 180 PHE A O 1
ATOM 1340 N N . ASN A 1 181 ? 5.200 -12.810 -3.833 1.00 98.25 181 ASN A N 1
ATOM 1341 C CA . ASN A 1 181 ? 3.991 -12.006 -3.718 1.00 98.25 181 ASN A CA 1
ATOM 1342 C C . ASN A 1 181 ? 4.011 -11.147 -2.449 1.00 98.25 181 ASN A C 1
ATOM 1344 O O . ASN A 1 181 ? 3.433 -11.513 -1.426 1.00 98.25 181 ASN A O 1
ATOM 1348 N N . ARG A 1 182 ? 4.647 -9.973 -2.506 1.00 98.50 182 ARG A N 1
ATOM 1349 C CA . ARG A 1 182 ? 4.847 -9.115 -1.322 1.00 98.50 182 ARG A CA 1
ATOM 1350 C C . ARG A 1 182 ? 3.548 -8.660 -0.658 1.00 98.50 182 ARG A C 1
ATOM 1352 O O . ARG A 1 182 ? 3.550 -8.421 0.538 1.00 98.50 182 ARG A O 1
ATOM 1359 N N . ALA A 1 183 ? 2.437 -8.625 -1.394 1.00 98.25 183 ALA A N 1
ATOM 1360 C CA . ALA A 1 183 ? 1.113 -8.346 -0.846 1.00 98.25 183 ALA A CA 1
ATOM 1361 C C . ALA A 1 183 ? 0.675 -9.342 0.247 1.00 98.25 183 ALA A C 1
ATOM 1363 O O . ALA A 1 183 ? -0.026 -8.947 1.174 1.00 98.25 183 ALA A O 1
ATOM 1364 N N . THR A 1 184 ? 1.084 -10.611 0.141 1.00 96.94 184 THR A N 1
ATOM 1365 C CA . THR A 1 184 ? 0.605 -11.709 1.003 1.00 96.94 184 THR A CA 1
ATOM 1366 C C . THR A 1 184 ? 1.732 -12.448 1.723 1.00 96.94 184 THR A C 1
ATOM 1368 O O . THR A 1 184 ? 1.460 -13.152 2.680 1.00 96.94 184 THR A O 1
ATOM 1371 N N . GLN A 1 185 ? 2.987 -12.297 1.281 1.00 96.25 185 GLN A N 1
ATOM 1372 C CA . GLN A 1 185 ? 4.145 -13.049 1.790 1.00 96.25 185 GLN A CA 1
ATOM 1373 C C . GLN A 1 185 ? 5.233 -12.162 2.418 1.00 96.25 185 GLN A C 1
ATOM 1375 O O . GLN A 1 185 ? 6.051 -12.659 3.190 1.00 96.25 185 GLN A O 1
ATOM 1380 N N . ALA A 1 186 ? 5.294 -10.861 2.099 1.00 95.19 186 ALA A N 1
ATOM 1381 C CA . ALA A 1 186 ? 6.302 -9.978 2.688 1.00 95.19 186 ALA A CA 1
ATOM 1382 C C . ALA A 1 186 ? 5.823 -9.466 4.045 1.00 95.19 186 ALA A C 1
ATOM 1384 O O . ALA A 1 186 ? 4.973 -8.582 4.125 1.00 95.19 186 ALA A O 1
ATOM 1385 N N . ARG A 1 187 ? 6.407 -10.021 5.105 1.00 95.31 187 ARG A N 1
ATOM 1386 C CA . ARG A 1 187 ? 6.198 -9.589 6.487 1.00 95.31 187 ARG A CA 1
ATOM 1387 C C . ARG A 1 187 ? 7.169 -8.453 6.798 1.00 95.31 187 ARG A C 1
ATOM 1389 O O . ARG A 1 187 ? 8.383 -8.628 6.692 1.00 95.31 187 ARG A O 1
ATOM 1396 N N . ARG A 1 188 ? 6.628 -7.260 7.044 1.00 96.50 188 ARG A N 1
ATOM 1397 C CA . ARG A 1 188 ? 7.355 -5.983 7.139 1.00 96.50 188 ARG A CA 1
ATOM 1398 C C . ARG A 1 188 ? 6.759 -5.130 8.258 1.00 96.50 188 ARG A C 1
ATOM 1400 O O . ARG A 1 188 ? 5.607 -5.316 8.639 1.00 96.50 188 ARG A O 1
ATOM 1407 N N . GLN A 1 189 ? 7.538 -4.182 8.776 1.00 96.69 189 GLN A N 1
ATOM 1408 C CA . GLN A 1 189 ? 7.098 -3.328 9.879 1.00 96.69 189 GLN A CA 1
ATOM 1409 C C . GLN A 1 189 ? 6.164 -2.211 9.375 1.00 96.69 189 GLN A C 1
ATOM 1411 O O . GLN A 1 189 ? 6.622 -1.377 8.591 1.00 96.69 189 GLN A O 1
ATOM 1416 N N . PRO A 1 190 ? 4.884 -2.143 9.803 1.00 96.94 190 PRO A N 1
ATOM 1417 C CA . PRO A 1 190 ? 3.923 -1.106 9.394 1.00 96.94 190 PRO A CA 1
ATOM 1418 C C . PRO A 1 190 ? 4.286 0.302 9.895 1.00 96.94 190 PRO A C 1
ATOM 1420 O O . PRO A 1 190 ? 3.780 1.308 9.375 1.00 96.94 190 PRO A O 1
ATOM 1423 N N . GLY A 1 191 ? 5.132 0.402 10.924 1.00 96.38 191 GLY A N 1
ATOM 1424 C CA . GLY A 1 191 ? 5.505 1.669 11.540 1.00 96.38 191 GLY A CA 1
ATOM 1425 C C . GLY A 1 191 ? 4.281 2.446 12.044 1.00 96.38 191 GLY A C 1
ATOM 1426 O O . GLY A 1 191 ? 3.263 1.881 12.450 1.00 96.38 191 GLY A O 1
ATOM 1427 N N . SER A 1 192 ? 4.315 3.773 11.901 1.00 97.31 192 SER A N 1
ATOM 1428 C CA . SER A 1 192 ? 3.201 4.662 12.279 1.00 97.31 192 SER A CA 1
ATOM 1429 C C . SER A 1 192 ? 1.831 4.395 11.605 1.00 97.31 192 SER A C 1
ATOM 1431 O O . SER A 1 192 ? 0.860 5.046 11.999 1.00 97.31 192 SER A O 1
ATOM 1433 N N . SER A 1 193 ? 1.704 3.462 10.646 1.00 97.81 193 SER A N 1
ATOM 1434 C CA . SER A 1 193 ? 0.397 3.020 10.112 1.00 97.81 193 SER A CA 1
ATOM 1435 C C . SER A 1 193 ? -0.328 2.015 11.024 1.00 97.81 193 SER A C 1
ATOM 1437 O O . SER A 1 193 ? -1.530 1.813 10.873 1.00 97.81 193 SER A O 1
ATOM 1439 N N . PHE A 1 194 ? 0.358 1.450 12.023 1.00 98.44 194 PHE A N 1
ATOM 1440 C CA . PHE A 1 194 ? -0.225 0.555 13.032 1.00 98.44 194 PHE A CA 1
ATOM 1441 C C . PHE A 1 194 ? -0.998 1.296 14.141 1.00 98.44 194 PHE A C 1
ATOM 1443 O O . PHE A 1 194 ? -1.811 0.713 14.854 1.00 98.44 194 PHE A O 1
ATOM 1450 N N . LYS A 1 195 ? -0.770 2.606 14.293 1.00 98.62 195 LYS A N 1
ATOM 1451 C CA . LYS A 1 195 ? -1.301 3.399 15.414 1.00 98.62 195 LYS A CA 1
ATOM 1452 C C . LYS A 1 195 ? -2.827 3.367 15.583 1.00 98.62 195 LYS A C 1
ATOM 1454 O O . LYS A 1 195 ? -3.244 3.308 16.735 1.00 98.62 195 LYS A O 1
ATOM 1459 N N . PRO A 1 196 ? -3.673 3.350 14.533 1.00 98.75 196 PRO A N 1
ATOM 1460 C CA . PRO A 1 196 ? -5.121 3.239 14.719 1.00 98.75 196 PRO A CA 1
ATOM 1461 C C . PRO A 1 196 ? -5.560 2.013 15.536 1.00 98.75 196 PRO A C 1
ATOM 1463 O O . PRO A 1 196 ? -6.519 2.122 16.291 1.00 98.75 196 PRO A O 1
ATOM 1466 N N . PHE A 1 197 ? -4.834 0.889 15.475 1.00 98.69 197 PHE A N 1
ATOM 1467 C CA . PHE A 1 197 ? -5.132 -0.305 16.279 1.00 98.69 197 PHE A CA 1
ATOM 1468 C C . PHE A 1 197 ? -4.850 -0.085 17.777 1.00 98.69 197 PHE A C 1
ATOM 1470 O O . PHE A 1 197 ? -5.661 -0.453 18.623 1.00 98.69 197 PHE A O 1
ATOM 1477 N N . ILE A 1 198 ? -3.749 0.603 18.108 1.00 98.50 198 ILE A N 1
ATOM 1478 C CA . ILE A 1 198 ? -3.426 1.028 19.485 1.00 98.50 198 ILE A CA 1
ATOM 1479 C C . ILE A 1 198 ? -4.480 2.018 20.004 1.00 98.50 198 ILE A C 1
ATOM 1481 O O . ILE A 1 198 ? -4.916 1.921 21.146 1.00 98.50 198 ILE A O 1
ATOM 1485 N N . TYR A 1 199 ? -4.920 2.968 19.174 1.00 98.56 199 TYR A N 1
ATOM 1486 C CA . TYR A 1 199 ? -5.907 3.970 19.593 1.00 98.56 199 TYR A CA 1
ATOM 1487 C C . TYR A 1 199 ? -7.314 3.356 19.734 1.00 98.56 199 TYR A C 1
ATOM 1489 O O . TYR A 1 199 ? -8.061 3.789 20.604 1.00 98.56 199 TYR A O 1
ATOM 1497 N N . ALA A 1 200 ? -7.653 2.307 18.974 1.00 98.25 200 ALA A N 1
ATOM 1498 C CA . ALA A 1 200 ? -8.868 1.514 19.193 1.00 98.25 200 ALA A CA 1
ATOM 1499 C C . ALA A 1 200 ? -8.858 0.826 20.566 1.00 98.25 200 ALA A C 1
ATOM 1501 O O . ALA A 1 200 ? -9.793 0.995 21.346 1.00 98.25 200 ALA A O 1
ATOM 1502 N N . ALA A 1 201 ? -7.754 0.148 20.904 1.00 96.81 201 ALA A N 1
ATOM 1503 C CA . ALA A 1 201 ? -7.584 -0.493 22.207 1.00 96.81 201 ALA A CA 1
ATOM 1504 C C . ALA A 1 201 ? -7.687 0.518 23.366 1.00 96.81 201 ALA A C 1
ATOM 1506 O O . ALA A 1 201 ? -8.307 0.217 24.386 1.00 96.81 201 ALA A O 1
ATOM 1507 N N . ALA A 1 202 ? -7.149 1.733 23.192 1.00 94.62 202 ALA A N 1
ATOM 1508 C CA . ALA A 1 202 ? -7.316 2.830 24.145 1.00 94.62 202 ALA A CA 1
ATOM 1509 C C . ALA A 1 202 ? -8.783 3.281 24.277 1.00 94.62 202 ALA A C 1
ATOM 1511 O O . ALA A 1 202 ? -9.255 3.510 25.389 1.00 94.62 202 ALA A O 1
ATOM 1512 N N . PHE A 1 203 ? -9.519 3.401 23.168 1.00 93.69 203 PHE A N 1
ATOM 1513 C CA . PHE A 1 203 ? -10.902 3.891 23.185 1.00 93.69 203 PHE A CA 1
ATOM 1514 C C . PHE A 1 203 ? -11.894 2.902 23.805 1.00 93.69 203 PHE A C 1
ATOM 1516 O O . PHE A 1 203 ? -12.877 3.313 24.422 1.00 93.69 203 PHE A O 1
ATOM 1523 N N . ASP A 1 204 ? -11.613 1.602 23.744 1.00 89.44 204 ASP A N 1
ATOM 1524 C CA . ASP A 1 204 ? -12.373 0.592 24.495 1.00 89.44 204 ASP A CA 1
ATOM 1525 C C . ASP A 1 204 ? -11.828 0.374 25.926 1.00 89.44 204 ASP A C 1
ATOM 1527 O O . ASP A 1 204 ? -12.441 -0.331 26.723 1.00 89.44 204 ASP A O 1
ATOM 1531 N N . LYS A 1 205 ? -10.742 1.074 26.298 1.00 87.81 205 LYS A N 1
ATOM 1532 C CA . LYS A 1 205 ? -10.275 1.275 27.685 1.00 87.81 205 LYS A CA 1
ATOM 1533 C C . LYS A 1 205 ? -10.812 2.576 28.324 1.00 87.81 205 LYS A C 1
ATOM 1535 O O . LYS A 1 205 ? -10.422 2.902 29.440 1.00 87.81 205 LYS A O 1
ATOM 1540 N N . GLY A 1 206 ? -11.676 3.330 27.633 1.00 84.56 206 GLY A N 1
ATOM 1541 C CA . GLY A 1 206 ? -12.296 4.571 28.131 1.00 84.56 206 GLY A CA 1
ATOM 1542 C C . GLY A 1 206 ? -11.604 5.882 27.731 1.00 84.56 206 GLY A C 1
ATOM 1543 O O . GLY A 1 206 ? -12.061 6.952 28.129 1.00 84.56 206 GLY A O 1
ATOM 1544 N N . PHE A 1 207 ? -10.534 5.845 26.928 1.00 89.62 207 PHE A N 1
ATOM 1545 C CA . PHE A 1 207 ? -10.033 7.060 26.271 1.00 89.62 207 PHE A CA 1
ATOM 1546 C C . PHE A 1 207 ? -10.986 7.506 25.147 1.00 89.62 207 PHE A C 1
ATOM 1548 O O . PHE A 1 207 ? -11.757 6.719 24.609 1.00 89.62 207 PHE A O 1
ATOM 1555 N N . ASN A 1 208 ? -10.906 8.766 24.726 1.00 91.38 208 ASN A N 1
ATOM 1556 C CA . ASN A 1 208 ? -11.691 9.296 23.610 1.00 91.38 208 ASN A CA 1
ATOM 1557 C C . ASN A 1 208 ? -10.878 10.342 22.806 1.00 91.38 208 ASN A C 1
ATOM 1559 O O . ASN A 1 208 ? -9.777 10.720 23.220 1.00 91.38 208 ASN A O 1
ATOM 1563 N N . PRO A 1 209 ? -11.370 10.843 21.653 1.00 94.38 209 PRO A N 1
ATOM 1564 C CA . PRO A 1 209 ? -10.628 11.794 20.816 1.00 94.38 209 PRO A CA 1
ATOM 1565 C C . PRO A 1 209 ? -10.201 13.102 21.512 1.00 94.38 209 PRO A C 1
ATOM 1567 O O . PRO A 1 209 ? -9.199 13.698 21.098 1.00 94.38 209 PRO A O 1
ATOM 1570 N N . ALA A 1 210 ? -10.914 13.531 22.564 1.00 91.44 210 ALA A N 1
ATOM 1571 C CA . ALA A 1 210 ? -10.594 14.710 23.373 1.00 91.44 210 ALA A CA 1
ATOM 1572 C C . ALA A 1 210 ? -9.704 14.425 24.593 1.00 91.44 210 ALA A C 1
ATOM 1574 O O . ALA A 1 210 ? -9.212 15.387 25.189 1.00 91.44 210 ALA A O 1
ATOM 1575 N N . SER A 1 211 ? -9.474 13.162 24.976 1.00 89.06 211 SER A N 1
ATOM 1576 C CA . SER A 1 211 ? -8.579 12.821 26.090 1.00 89.06 211 SER A CA 1
ATOM 1577 C C . SER A 1 211 ? -7.197 13.440 25.876 1.00 89.06 211 SER A C 1
ATOM 1579 O O . SER A 1 211 ? -6.646 13.392 24.772 1.00 89.06 211 SER A O 1
ATOM 1581 N N . ILE A 1 212 ? -6.637 14.031 26.930 1.00 90.81 212 ILE A N 1
ATOM 1582 C CA . ILE A 1 212 ? -5.315 14.658 26.901 1.00 90.81 212 ILE A CA 1
ATOM 1583 C C . ILE A 1 212 ? -4.253 13.618 27.252 1.00 90.81 212 ILE A C 1
ATOM 1585 O O . ILE A 1 212 ? -4.363 12.937 28.264 1.00 90.81 212 ILE A O 1
ATOM 1589 N N . VAL A 1 213 ? -3.194 13.526 26.446 1.00 88.44 213 VAL A N 1
ATOM 1590 C CA . VAL A 1 213 ? -1.993 12.742 26.770 1.00 88.44 213 VAL A CA 1
ATOM 1591 C C . VAL A 1 213 ? -0.742 13.588 26.538 1.00 88.44 213 VAL A C 1
ATOM 1593 O O . VAL A 1 213 ? -0.686 14.434 25.644 1.00 88.44 213 VAL A O 1
ATOM 1596 N N . LEU A 1 214 ? 0.268 13.381 27.384 1.00 91.62 214 LEU A N 1
ATOM 1597 C CA . LEU A 1 214 ? 1.503 14.157 27.402 1.00 91.62 214 LEU A CA 1
ATOM 1598 C C . LEU A 1 214 ? 2.477 13.736 26.284 1.00 91.62 214 LEU A C 1
ATOM 1600 O O . LEU A 1 214 ? 3.076 12.662 26.332 1.00 91.62 214 LEU A O 1
ATOM 1604 N N . ASP A 1 215 ? 2.717 14.616 25.313 1.00 94.19 215 ASP A N 1
ATOM 1605 C CA . ASP A 1 215 ? 3.795 14.496 24.325 1.00 94.19 215 ASP A CA 1
ATOM 1606 C C . ASP A 1 215 ? 5.075 15.191 24.820 1.00 94.19 215 ASP A C 1
ATOM 1608 O O . ASP A 1 215 ? 5.441 16.279 24.368 1.00 94.19 215 ASP A O 1
ATOM 1612 N N . ALA A 1 216 ? 5.740 14.549 25.780 1.00 91.62 216 ALA A N 1
ATOM 1613 C CA . ALA A 1 216 ? 7.022 14.948 26.368 1.00 91.62 216 ALA A CA 1
ATOM 1614 C C . ALA A 1 216 ? 7.999 13.750 26.388 1.00 91.62 216 ALA A C 1
ATOM 1616 O O . ALA A 1 216 ? 7.546 12.619 26.165 1.00 91.62 216 ALA A O 1
ATOM 1617 N N . PRO A 1 217 ? 9.307 13.942 26.672 1.00 91.19 217 PRO A N 1
ATOM 1618 C CA . PRO A 1 217 ? 10.258 12.840 26.830 1.00 91.19 217 PRO A CA 1
ATOM 1619 C C . PRO A 1 217 ? 9.741 11.725 27.748 1.00 91.19 217 PRO A C 1
ATOM 1621 O O . PRO A 1 217 ? 8.960 11.968 28.669 1.00 91.19 217 PRO A O 1
ATOM 1624 N N . VAL A 1 218 ? 10.171 10.495 27.487 1.00 86.06 218 VAL A N 1
ATOM 1625 C CA . VAL A 1 218 ? 9.936 9.330 28.345 1.00 86.06 218 VAL A CA 1
ATOM 1626 C C . VAL A 1 218 ? 11.113 8.372 28.184 1.00 86.06 218 VAL A C 1
ATOM 1628 O O . VAL A 1 218 ? 11.727 8.325 27.116 1.00 86.06 218 VAL A O 1
ATOM 1631 N N . VAL A 1 219 ? 11.464 7.670 29.257 1.00 87.62 219 VAL A N 1
ATOM 1632 C CA . VAL A 1 219 ? 12.631 6.790 29.327 1.00 87.62 219 VAL A CA 1
ATOM 1633 C C . VAL A 1 219 ? 12.227 5.530 30.079 1.00 87.62 219 VAL A C 1
ATOM 1635 O O . VAL A 1 219 ? 11.818 5.612 31.234 1.00 87.62 219 VAL A O 1
ATOM 1638 N N . PHE A 1 220 ? 12.367 4.381 29.429 1.00 84.94 220 PHE A N 1
ATOM 1639 C CA . PHE A 1 220 ? 12.095 3.061 29.993 1.00 84.94 220 PHE A CA 1
ATOM 1640 C C . PHE A 1 220 ? 13.412 2.313 30.220 1.00 84.94 220 PHE A C 1
ATOM 1642 O O . PHE A 1 220 ? 14.417 2.592 29.557 1.00 84.94 220 PHE A O 1
ATOM 1649 N N . ARG A 1 221 ? 13.426 1.362 31.154 1.00 80.69 221 ARG A N 1
ATOM 1650 C CA . ARG A 1 221 ? 14.588 0.513 31.450 1.00 80.69 221 ARG A CA 1
ATOM 1651 C C . ARG A 1 221 ? 14.140 -0.936 31.552 1.00 80.69 221 ARG A C 1
ATOM 1653 O O . ARG A 1 221 ? 13.144 -1.205 32.212 1.00 80.69 221 ARG A O 1
ATOM 1660 N N . ASP A 1 222 ? 14.871 -1.839 30.911 1.00 76.69 222 ASP A N 1
ATOM 1661 C CA . ASP A 1 222 ? 14.623 -3.275 31.035 1.00 76.69 222 ASP A CA 1
ATOM 1662 C C . ASP A 1 222 ? 15.203 -3.845 32.348 1.00 76.69 222 ASP A C 1
ATOM 1664 O O . ASP A 1 222 ? 15.984 -3.195 33.057 1.00 76.69 222 ASP A O 1
ATOM 1668 N N . ARG A 1 223 ? 14.881 -5.114 32.641 1.00 71.50 223 ARG A N 1
ATOM 1669 C CA . ARG A 1 223 ? 15.437 -5.885 33.775 1.00 71.50 223 ARG A CA 1
ATOM 1670 C C . ARG A 1 223 ? 16.975 -6.036 33.736 1.00 71.50 223 ARG A C 1
ATOM 1672 O O . ARG A 1 223 ? 17.560 -6.554 34.683 1.00 71.50 223 ARG A O 1
ATOM 1679 N N . ARG A 1 224 ? 17.639 -5.621 32.650 1.00 76.31 224 ARG A N 1
ATOM 1680 C CA . ARG A 1 224 ? 19.087 -5.735 32.389 1.00 76.31 224 ARG A CA 1
ATOM 1681 C C . ARG A 1 224 ? 19.797 -4.371 32.451 1.00 76.31 224 ARG A C 1
ATOM 1683 O O . ARG A 1 224 ? 21.004 -4.305 32.220 1.00 76.31 224 ARG A O 1
ATOM 1690 N N . GLY A 1 225 ? 19.073 -3.290 32.764 1.00 76.56 225 GLY A N 1
ATOM 1691 C CA . GLY A 1 225 ? 19.574 -1.911 32.836 1.00 76.56 225 GLY A CA 1
ATOM 1692 C C . GLY A 1 225 ? 19.699 -1.190 31.485 1.00 76.56 225 GLY A C 1
ATOM 1693 O O . GLY A 1 225 ? 20.100 -0.021 31.444 1.00 76.56 225 GLY A O 1
ATOM 1694 N N . LYS A 1 226 ? 19.347 -1.840 30.373 1.00 82.62 226 LYS A N 1
ATOM 1695 C CA . LYS A 1 226 ? 19.373 -1.254 29.030 1.00 82.62 226 LYS A CA 1
ATOM 1696 C C . LYS A 1 226 ? 18.222 -0.249 28.920 1.00 82.62 226 LYS A C 1
ATOM 1698 O O . LYS A 1 226 ? 17.102 -0.503 29.355 1.00 82.62 226 LYS A O 1
ATOM 1703 N N . THR A 1 227 ? 18.515 0.940 28.398 1.00 87.56 227 THR A N 1
ATOM 1704 C CA . THR A 1 227 ? 17.614 2.102 28.481 1.00 87.56 227 THR A CA 1
ATOM 1705 C C . THR A 1 227 ? 17.011 2.434 27.117 1.00 87.56 227 THR A C 1
ATOM 1707 O O . THR A 1 227 ? 17.749 2.701 26.168 1.00 87.56 227 THR A O 1
ATOM 1710 N N . TRP A 1 228 ? 15.679 2.462 27.021 1.00 88.19 228 TRP A N 1
ATOM 1711 C CA . TRP A 1 228 ? 14.938 2.844 25.817 1.00 88.19 228 TRP A CA 1
ATOM 1712 C C . TRP A 1 228 ? 14.339 4.245 25.952 1.00 88.19 228 TRP A C 1
ATOM 1714 O O . TRP A 1 228 ? 13.473 4.491 26.790 1.00 88.19 228 TRP A O 1
ATOM 1724 N N . SER A 1 229 ? 14.774 5.151 25.079 1.00 90.44 229 SER A N 1
ATOM 1725 C CA . SER A 1 229 ? 14.287 6.532 25.005 1.00 90.44 229 SER A CA 1
ATOM 1726 C C . SER A 1 229 ? 13.659 6.772 23.627 1.00 90.44 229 SER A C 1
ATOM 1728 O O . SER A 1 229 ? 14.364 7.215 22.713 1.00 90.44 229 SER A O 1
ATOM 1730 N N . PRO A 1 230 ? 12.369 6.439 23.418 1.00 90.00 230 PRO A N 1
ATOM 1731 C CA . PRO A 1 230 ? 11.699 6.691 22.146 1.00 90.00 230 PRO A CA 1
ATOM 1732 C C . PRO A 1 230 ? 11.660 8.192 21.828 1.00 90.00 230 PRO A C 1
ATOM 1734 O O . PRO A 1 230 ? 11.674 9.041 22.719 1.00 90.00 230 PRO A O 1
ATOM 1737 N N . GLN A 1 231 ? 11.589 8.528 20.539 1.00 89.56 231 GLN A N 1
ATOM 1738 C CA . GLN A 1 231 ? 11.561 9.911 20.049 1.00 89.56 231 GLN A CA 1
ATOM 1739 C C . GLN A 1 231 ? 10.449 10.103 19.016 1.00 89.56 231 GLN A C 1
ATOM 1741 O O . GLN A 1 231 ? 9.995 9.145 18.395 1.00 89.56 231 GLN A O 1
ATOM 1746 N N . ASN A 1 232 ? 10.011 11.347 18.817 1.00 89.75 232 ASN A N 1
ATOM 1747 C CA . ASN A 1 232 ? 9.162 11.733 17.688 1.00 89.75 232 ASN A CA 1
ATOM 1748 C C . ASN A 1 232 ? 10.023 11.941 16.429 1.00 89.75 232 ASN A C 1
ATOM 1750 O O . ASN A 1 232 ? 11.100 12.519 16.537 1.00 89.75 232 ASN A O 1
ATOM 1754 N N . ASP A 1 233 ? 9.524 11.586 15.239 1.00 79.12 233 ASP A N 1
ATOM 1755 C CA . ASP A 1 233 ? 10.249 11.661 13.949 1.00 79.12 233 ASP A CA 1
ATOM 1756 C C . ASP A 1 233 ? 10.881 13.041 13.643 1.00 79.12 233 ASP A C 1
ATOM 1758 O O . ASP A 1 233 ? 11.850 13.140 12.896 1.00 79.12 233 ASP A O 1
ATOM 1762 N N . GLY A 1 234 ? 10.319 14.118 14.208 1.00 72.44 234 GLY A N 1
ATOM 1763 C CA . GLY A 1 234 ? 10.804 15.499 14.081 1.00 72.44 234 GLY A CA 1
ATOM 1764 C C . GLY A 1 234 ? 11.505 16.065 15.324 1.00 72.44 234 GLY A C 1
ATOM 1765 O O . GLY A 1 234 ? 11.623 17.283 15.430 1.00 72.44 234 GLY A O 1
ATOM 1766 N N . GLY A 1 235 ? 11.886 15.228 16.295 1.00 76.75 235 GLY A N 1
ATOM 1767 C CA . GLY A 1 235 ? 12.624 15.577 17.521 1.00 76.75 235 GLY A CA 1
ATOM 1768 C C . GLY A 1 235 ? 11.849 16.370 18.585 1.00 76.75 235 GLY A C 1
ATOM 1769 O O . GLY A 1 235 ? 11.938 16.058 19.767 1.00 76.75 235 GLY A O 1
ATOM 1770 N N . GLY A 1 236 ? 11.071 17.378 18.184 1.00 85.75 236 GLY A N 1
ATOM 1771 C CA . GLY A 1 236 ? 10.357 18.272 19.100 1.00 85.75 236 GLY A CA 1
ATOM 1772 C C . GLY A 1 236 ? 9.200 17.621 19.868 1.00 85.75 236 GLY A C 1
ATOM 1773 O O . GLY A 1 236 ? 8.705 16.547 19.509 1.00 85.75 236 GLY A O 1
ATOM 1774 N N . PHE A 1 237 ? 8.721 18.341 20.884 1.00 91.94 237 PHE A N 1
ATOM 1775 C CA . PHE A 1 237 ? 7.647 17.963 21.813 1.00 91.94 237 PHE A CA 1
ATOM 1776 C C . PHE A 1 237 ? 6.459 18.933 21.697 1.00 91.94 237 PHE A C 1
ATOM 1778 O O . PHE A 1 237 ? 6.630 20.066 21.235 1.00 91.94 237 PHE A O 1
ATOM 1785 N N . ARG A 1 238 ? 5.256 18.504 22.097 1.00 92.00 238 ARG A N 1
ATOM 1786 C CA . ARG A 1 238 ? 4.038 19.342 22.112 1.00 92.00 238 ARG A CA 1
ATOM 1787 C C . ARG A 1 238 ? 3.433 19.552 23.501 1.00 92.00 238 ARG A C 1
ATOM 1789 O O . ARG A 1 238 ? 2.581 20.422 23.632 1.00 92.00 238 ARG A O 1
ATOM 1796 N N . GLY A 1 239 ? 3.882 18.822 24.524 1.00 93.12 239 GLY A N 1
ATOM 1797 C CA . GLY A 1 239 ? 3.266 18.876 25.851 1.00 93.12 239 GLY A CA 1
ATOM 1798 C C . GLY A 1 239 ? 1.902 18.167 25.876 1.00 93.12 239 GLY A C 1
ATOM 1799 O O . GLY A 1 239 ? 1.690 17.245 25.086 1.00 93.12 239 GLY A O 1
ATOM 1800 N N . PRO A 1 240 ? 0.988 18.530 26.790 1.00 93.19 240 PRO A N 1
ATOM 1801 C CA . PRO A 1 240 ? -0.350 17.940 26.853 1.00 93.19 240 PRO A CA 1
ATOM 1802 C C . PRO A 1 240 ? -1.144 18.205 25.564 1.00 93.19 240 PRO A C 1
ATOM 1804 O O . PRO A 1 240 ? -1.274 19.353 25.141 1.00 93.19 240 PRO A O 1
ATOM 1807 N N . MET A 1 241 ? -1.685 17.161 24.926 1.00 93.50 241 MET A N 1
ATOM 1808 C CA . MET A 1 241 ? -2.455 17.298 23.682 1.00 93.50 241 MET A CA 1
ATOM 1809 C C . MET A 1 241 ? -3.581 16.262 23.541 1.00 93.50 241 MET A C 1
ATOM 1811 O O . MET A 1 241 ? -3.464 15.143 24.036 1.00 93.50 241 MET A O 1
ATOM 1815 N N . ARG A 1 242 ? -4.659 16.625 22.826 1.00 94.19 242 ARG A N 1
ATOM 1816 C CA . ARG A 1 242 ? -5.801 15.734 22.532 1.00 94.19 242 ARG A CA 1
ATOM 1817 C C . ARG A 1 242 ? -5.379 14.541 21.666 1.00 94.19 242 ARG A C 1
ATOM 1819 O O . ARG A 1 242 ? -4.603 14.712 20.719 1.00 94.19 242 ARG A O 1
ATOM 1826 N N . LEU A 1 243 ? -5.943 13.357 21.910 1.00 95.81 243 LEU A N 1
ATOM 1827 C CA . LEU A 1 243 ? -5.635 12.142 21.140 1.00 95.81 243 LEU A CA 1
ATOM 1828 C C . LEU A 1 243 ? -5.941 12.258 19.639 1.00 95.81 243 LEU A C 1
ATOM 1830 O O . LEU A 1 243 ? -5.170 11.732 18.831 1.00 95.81 243 LEU A O 1
ATOM 1834 N N . ARG A 1 244 ? -6.979 13.008 19.236 1.00 97.44 244 ARG A N 1
ATOM 1835 C CA . ARG A 1 244 ? -7.209 13.371 17.822 1.00 97.44 244 ARG A CA 1
ATOM 1836 C C . ARG A 1 244 ? -5.958 13.992 17.198 1.00 97.44 244 ARG A C 1
ATOM 1838 O O . ARG A 1 244 ? -5.466 13.516 16.178 1.00 97.44 244 ARG A O 1
ATOM 1845 N N . GLU A 1 245 ? -5.392 15.006 17.847 1.00 97.56 245 GLU A N 1
ATOM 1846 C CA . GLU A 1 245 ? -4.195 15.701 17.364 1.00 97.56 245 GLU A CA 1
ATOM 1847 C C . GLU A 1 245 ? -2.958 14.796 17.363 1.00 97.56 245 GLU A C 1
ATOM 1849 O O . GLU A 1 245 ? -2.113 14.900 16.470 1.00 97.56 245 GLU A O 1
ATOM 1854 N N . ALA A 1 246 ? -2.861 13.877 18.327 1.00 97.69 246 ALA A N 1
ATOM 1855 C CA . ALA A 1 246 ? -1.745 12.946 18.427 1.00 97.69 246 ALA A CA 1
ATOM 1856 C C . ALA A 1 246 ? -1.708 11.943 17.260 1.00 97.69 246 ALA A C 1
ATOM 1858 O O . ALA A 1 246 ? -0.632 11.709 16.701 1.00 97.69 246 ALA A O 1
ATOM 1859 N N . LEU A 1 247 ? -2.863 11.417 16.827 1.00 98.31 247 LEU A N 1
ATOM 1860 C CA . LEU A 1 247 ? -2.944 10.527 15.661 1.00 98.31 247 LEU A CA 1
ATOM 1861 C C . LEU A 1 247 ? -2.689 11.287 14.346 1.00 98.31 247 LEU A C 1
ATOM 1863 O O . LEU A 1 247 ? -1.910 10.827 13.504 1.00 98.31 247 LEU A O 1
ATOM 1867 N N . VAL A 1 248 ? -3.277 12.481 14.202 1.00 97.94 248 VAL A N 1
ATOM 1868 C CA . VAL A 1 248 ? -3.152 13.368 13.025 1.00 97.94 248 VAL A CA 1
ATOM 1869 C C . VAL A 1 248 ? -1.701 13.790 12.776 1.00 97.94 248 VAL A C 1
ATOM 1871 O O . VAL A 1 248 ? -1.202 13.686 11.648 1.00 97.94 248 VAL A O 1
ATOM 1874 N N . GLN A 1 249 ? -1.004 14.196 13.842 1.00 96.12 249 GLN A N 1
ATOM 1875 C CA . GLN A 1 249 ? 0.421 14.552 13.836 1.00 96.12 249 GLN A CA 1
ATOM 1876 C C . GLN A 1 249 ? 1.350 13.337 14.030 1.00 96.12 249 GLN A C 1
ATOM 1878 O O . GLN A 1 249 ? 2.567 13.501 14.107 1.00 96.12 249 GLN A O 1
ATOM 1883 N N . SER A 1 250 ? 0.801 12.117 14.094 1.00 96.38 250 SER A N 1
ATOM 1884 C CA . SER A 1 250 ? 1.540 10.852 14.189 1.00 96.38 250 SER A CA 1
ATOM 1885 C C . SER A 1 250 ? 2.530 10.764 15.363 1.00 96.38 250 SER A C 1
ATOM 1887 O O . SER A 1 250 ? 3.592 10.155 15.227 1.00 96.38 250 SER A O 1
ATOM 1889 N N . ARG A 1 251 ? 2.210 11.340 16.527 1.00 96.19 251 ARG A N 1
ATOM 1890 C CA . ARG A 1 251 ? 3.136 11.429 17.674 1.00 96.19 251 ARG A CA 1
ATOM 1891 C C . ARG A 1 251 ? 3.495 10.040 18.208 1.00 96.19 251 ARG A C 1
ATOM 1893 O O . ARG A 1 251 ? 2.635 9.170 18.365 1.00 96.19 251 ARG A O 1
ATOM 1900 N N . ASN A 1 252 ? 4.778 9.795 18.441 1.00 95.69 252 ASN A N 1
ATOM 1901 C CA . ASN A 1 252 ? 5.294 8.520 18.940 1.00 95.69 252 ASN A CA 1
ATOM 1902 C C . ASN A 1 252 ? 5.058 8.417 20.447 1.00 95.69 252 ASN A C 1
ATOM 1904 O O . ASN A 1 252 ? 4.463 7.449 20.902 1.00 95.69 252 ASN A O 1
ATOM 1908 N N . LEU A 1 253 ? 5.408 9.457 21.206 1.00 94.81 253 LEU A N 1
ATOM 1909 C CA . LEU A 1 253 ? 5.449 9.410 22.676 1.00 94.81 253 LEU A CA 1
ATOM 1910 C C . LEU A 1 253 ? 4.062 9.317 23.328 1.00 94.81 253 LEU A C 1
ATOM 1912 O O . LEU A 1 253 ? 3.927 8.724 24.394 1.00 94.81 253 LEU A O 1
ATOM 1916 N N . VAL A 1 254 ? 3.026 9.834 22.661 1.00 95.75 254 VAL A N 1
ATOM 1917 C CA . VAL A 1 254 ? 1.619 9.601 23.037 1.00 95.75 254 VAL A CA 1
ATOM 1918 C C . VAL A 1 254 ? 1.210 8.151 22.774 1.00 95.75 254 VAL A C 1
ATOM 1920 O O . VAL A 1 254 ? 0.572 7.533 23.616 1.00 95.75 254 VAL A O 1
ATOM 1923 N N . SER A 1 255 ? 1.618 7.582 21.636 1.00 96.69 255 SER A N 1
ATOM 1924 C CA . SER A 1 255 ? 1.290 6.194 21.275 1.00 96.69 255 SER A CA 1
ATOM 1925 C C . SER A 1 255 ? 1.948 5.191 22.232 1.00 96.69 255 SER A C 1
ATOM 1927 O O . SER A 1 255 ? 1.323 4.198 22.591 1.00 96.69 255 SER A O 1
ATOM 1929 N N . VAL A 1 256 ? 3.178 5.479 22.681 1.00 95.38 256 VAL A N 1
ATOM 1930 C CA . VAL A 1 256 ? 3.871 4.694 23.716 1.00 95.38 256 VAL A CA 1
ATOM 1931 C C . VAL A 1 256 ? 3.127 4.790 25.050 1.00 95.38 256 VAL A C 1
ATOM 1933 O O . VAL A 1 256 ? 2.784 3.756 25.606 1.00 95.38 256 VAL A O 1
ATOM 1936 N N . ARG A 1 257 ? 2.800 6.004 25.525 1.00 93.88 257 ARG A N 1
ATOM 1937 C CA . ARG A 1 257 ? 2.057 6.211 26.786 1.00 93.88 257 ARG A CA 1
ATOM 1938 C C . ARG A 1 257 ? 0.672 5.559 26.802 1.00 93.88 257 ARG A C 1
ATOM 1940 O O . ARG A 1 257 ? 0.253 5.084 27.849 1.00 93.88 257 ARG A O 1
ATOM 1947 N N . LEU A 1 258 ? -0.027 5.514 25.665 1.00 93.56 258 LEU A N 1
ATOM 1948 C CA . LEU A 1 258 ? -1.286 4.771 25.555 1.00 93.56 258 LEU A CA 1
ATOM 1949 C C . LEU A 1 258 ? -1.076 3.267 25.767 1.00 93.56 258 LEU A C 1
ATOM 1951 O O . LEU A 1 258 ? -1.826 2.658 26.522 1.00 93.56 258 LEU A O 1
ATOM 1955 N N . LEU A 1 259 ? -0.075 2.670 25.109 1.00 94.88 259 LEU A N 1
ATOM 1956 C CA . LEU A 1 259 ? 0.213 1.237 25.231 1.00 94.88 259 LEU A CA 1
ATOM 1957 C C . LEU A 1 259 ? 0.683 0.858 26.646 1.00 94.88 259 LEU A C 1
ATOM 1959 O O . LEU A 1 259 ? 0.263 -0.166 27.177 1.00 94.88 259 LEU A O 1
ATOM 1963 N N . ASP A 1 260 ? 1.513 1.712 27.240 1.00 91.25 260 ASP A N 1
ATOM 1964 C CA . ASP A 1 260 ? 2.008 1.626 28.615 1.00 91.25 260 ASP A CA 1
ATOM 1965 C C . ASP A 1 260 ? 0.836 1.638 29.616 1.00 91.25 260 ASP A C 1
ATOM 1967 O O . ASP A 1 260 ? 0.589 0.649 30.302 1.00 91.25 260 ASP A O 1
ATOM 1971 N N . GLY A 1 261 ? 0.010 2.692 29.592 1.00 86.56 261 GLY A N 1
ATOM 1972 C CA . GLY A 1 261 ? -1.129 2.849 30.505 1.00 86.56 261 GLY A CA 1
ATOM 1973 C C . GLY A 1 261 ? -2.294 1.870 30.297 1.00 86.56 261 GLY A C 1
ATOM 1974 O O . GLY A 1 261 ? -3.082 1.670 31.216 1.00 86.56 261 GLY A O 1
ATOM 1975 N N . MET A 1 262 ? -2.434 1.240 29.122 1.00 90.88 262 MET A N 1
ATOM 1976 C CA . MET A 1 262 ? -3.474 0.220 28.898 1.00 90.88 262 MET A CA 1
ATOM 1977 C C . MET A 1 262 ? -3.017 -1.217 29.194 1.00 90.88 262 MET A C 1
ATOM 1979 O O . MET A 1 262 ? -3.874 -2.104 29.283 1.00 90.88 262 MET A O 1
ATOM 1983 N N . GLY A 1 263 ? -1.707 -1.447 29.325 1.00 89.31 263 GLY A N 1
ATOM 1984 C CA . GLY A 1 263 ? -1.079 -2.764 29.422 1.00 89.31 263 GLY A CA 1
ATOM 1985 C C . GLY A 1 263 ? -0.872 -3.444 28.061 1.00 89.31 263 GLY A C 1
ATOM 1986 O O . GLY A 1 263 ? -1.791 -3.544 27.242 1.00 89.31 263 GLY A O 1
ATOM 1987 N N . VAL A 1 264 ? 0.338 -3.967 27.832 1.00 93.81 264 VAL A N 1
ATOM 1988 C CA . VAL A 1 264 ? 0.742 -4.561 26.543 1.00 93.81 264 VAL A CA 1
ATOM 1989 C C . VAL A 1 264 ? -0.107 -5.771 26.152 1.00 93.81 264 VAL A C 1
ATOM 1991 O O . VAL A 1 264 ? -0.575 -5.822 25.017 1.00 93.81 264 VAL A O 1
ATOM 1994 N N . ASP A 1 265 ? -0.369 -6.717 27.056 1.00 94.88 265 ASP A N 1
ATOM 1995 C CA . ASP A 1 265 ? -1.129 -7.927 26.701 1.00 94.88 265 ASP A CA 1
ATOM 1996 C C . ASP A 1 265 ? -2.617 -7.670 26.465 1.00 94.88 265 ASP A C 1
ATOM 1998 O O . ASP A 1 265 ? -3.218 -8.296 25.592 1.00 94.88 265 ASP A O 1
ATOM 2002 N N . TYR A 1 266 ? -3.200 -6.684 27.155 1.00 95.50 266 TYR A N 1
ATOM 2003 C CA . TYR A 1 266 ? -4.534 -6.188 26.815 1.00 95.50 266 TYR A CA 1
ATOM 2004 C C . TYR A 1 266 ? -4.553 -5.657 25.375 1.00 95.50 266 TYR A C 1
ATOM 2006 O O . TYR A 1 266 ? -5.422 -6.038 24.592 1.00 95.50 266 TYR A O 1
ATOM 2014 N N . ALA A 1 267 ? -3.564 -4.840 24.995 1.00 96.06 267 ALA A N 1
ATOM 2015 C CA . ALA A 1 267 ? -3.460 -4.316 23.638 1.00 96.06 267 ALA A CA 1
ATOM 2016 C C . ALA A 1 267 ? -3.218 -5.423 22.598 1.00 96.06 267 ALA A C 1
ATOM 2018 O O . ALA A 1 267 ? -3.848 -5.404 21.545 1.00 96.06 267 ALA A O 1
ATOM 2019 N N . ARG A 1 268 ? -2.354 -6.408 22.878 1.00 96.94 268 ARG A N 1
ATOM 2020 C CA . ARG A 1 268 ? -2.087 -7.544 21.974 1.00 96.94 268 ARG A CA 1
ATOM 2021 C C . ARG A 1 268 ? -3.343 -8.378 21.743 1.00 96.94 268 ARG A C 1
ATOM 2023 O O . ARG A 1 268 ? -3.702 -8.618 20.591 1.00 96.94 268 ARG A O 1
ATOM 2030 N N . LYS A 1 269 ? -4.048 -8.745 22.816 1.00 96.62 269 LYS A N 1
ATOM 2031 C CA . LYS A 1 269 ? -5.301 -9.505 22.737 1.00 96.62 269 LYS A CA 1
ATOM 2032 C C . LYS A 1 269 ? -6.417 -8.720 22.042 1.00 96.62 269 LYS A C 1
ATOM 2034 O O . LYS A 1 269 ? -7.135 -9.288 21.234 1.00 96.62 269 LYS A O 1
ATOM 2039 N N . TYR A 1 270 ? -6.555 -7.423 22.313 1.00 97.25 270 TYR A N 1
ATOM 2040 C CA . TYR A 1 270 ? -7.539 -6.581 21.624 1.00 97.25 270 TYR A CA 1
ATOM 2041 C C . TYR A 1 270 ? -7.217 -6.442 20.127 1.00 97.25 270 TYR A C 1
ATOM 2043 O O . TYR A 1 270 ? -8.095 -6.555 19.275 1.00 97.25 270 TYR A O 1
ATOM 2051 N N . ILE A 1 271 ? -5.947 -6.220 19.776 1.00 97.88 271 ILE A N 1
ATOM 2052 C CA . ILE A 1 271 ? -5.541 -5.994 18.384 1.00 97.88 271 ILE A CA 1
ATOM 2053 C C . ILE A 1 271 ? -5.588 -7.292 17.558 1.00 97.88 271 ILE A C 1
ATOM 2055 O O . ILE A 1 271 ? -5.834 -7.222 16.352 1.00 97.88 271 ILE A O 1
ATOM 2059 N N . SER A 1 272 ? -5.446 -8.475 18.166 1.00 96.94 272 SER A N 1
ATOM 2060 C CA . SER A 1 272 ? -5.625 -9.744 17.444 1.00 96.94 272 SER A CA 1
ATOM 2061 C C . SER A 1 272 ? -7.046 -9.910 16.876 1.00 96.94 272 SER A C 1
ATOM 2063 O O . SER A 1 272 ? -7.204 -10.509 15.809 1.00 96.94 272 SER A O 1
ATOM 2065 N N . GLU A 1 273 ? -8.067 -9.266 17.461 1.00 96.12 273 GLU A N 1
ATOM 2066 C CA . GLU A 1 273 ? -9.441 -9.297 16.935 1.00 96.12 273 GLU A CA 1
ATOM 2067 C C . GLU A 1 273 ? -9.612 -8.584 15.579 1.00 96.12 273 GLU A C 1
ATOM 2069 O O . GLU A 1 273 ? -10.577 -8.852 14.860 1.00 96.12 273 GLU A O 1
ATOM 2074 N N . PHE A 1 274 ? -8.646 -7.775 15.131 1.00 97.06 274 PHE A N 1
ATOM 2075 C CA . PHE A 1 274 ? -8.598 -7.281 13.744 1.00 97.06 274 PHE A CA 1
ATOM 2076 C C . PHE A 1 274 ? -8.208 -8.373 12.727 1.00 97.06 274 PHE A C 1
ATOM 2078 O O . PHE A 1 274 ? -8.272 -8.149 11.516 1.00 97.06 274 PHE A O 1
ATOM 2085 N N . GLY A 1 275 ? -7.829 -9.567 13.194 1.00 93.19 275 GLY A N 1
ATOM 2086 C CA . GLY A 1 275 ? -7.409 -10.694 12.364 1.00 93.19 275 GLY A CA 1
ATOM 2087 C C . GLY A 1 275 ? -5.897 -10.790 12.142 1.00 93.19 275 GLY A C 1
ATOM 2088 O O . GLY A 1 275 ? -5.486 -11.361 11.131 1.00 93.19 275 GLY A O 1
ATOM 2089 N N . PHE A 1 276 ? -5.099 -10.235 13.060 1.00 95.81 276 PHE A N 1
ATOM 2090 C CA . PHE A 1 276 ? -3.658 -10.490 13.190 1.00 95.81 276 PHE A CA 1
ATOM 2091 C C . PHE A 1 276 ? -3.435 -11.662 14.154 1.00 95.81 276 PHE A C 1
ATOM 2093 O O . PHE A 1 276 ? -4.167 -11.787 15.137 1.00 95.81 276 PHE A O 1
ATOM 2100 N N . ALA A 1 277 ? -2.425 -12.504 13.932 1.00 93.38 277 ALA A N 1
ATOM 2101 C CA . ALA A 1 277 ? -2.112 -13.550 14.905 1.00 93.38 277 ALA A CA 1
ATOM 2102 C C . ALA A 1 277 ? -1.347 -12.943 16.093 1.00 93.38 277 ALA A C 1
ATOM 2104 O O . ALA A 1 277 ? -0.407 -12.176 15.908 1.00 93.38 277 ALA A O 1
ATOM 2105 N N . GLU A 1 278 ? -1.712 -13.292 17.330 1.00 93.75 278 GLU A N 1
ATOM 2106 C CA . GLU A 1 278 ? -1.157 -12.640 18.532 1.00 93.75 278 GLU A CA 1
ATOM 2107 C C . GLU A 1 278 ? 0.371 -12.827 18.685 1.00 93.75 278 GLU A C 1
ATOM 2109 O O . GLU A 1 278 ? 1.052 -11.991 19.280 1.00 93.75 278 GLU A O 1
ATOM 2114 N N . ALA A 1 279 ? 0.929 -13.886 18.087 1.00 92.94 279 ALA A N 1
ATOM 2115 C CA . ALA A 1 279 ? 2.370 -14.138 18.002 1.00 92.94 279 ALA A CA 1
ATOM 2116 C C . ALA A 1 279 ? 3.121 -13.193 17.032 1.00 92.94 279 ALA A C 1
ATOM 2118 O O . ALA A 1 279 ? 4.346 -13.117 17.068 1.00 92.94 279 ALA A O 1
ATOM 2119 N N . GLU A 1 280 ? 2.408 -12.463 16.169 1.00 92.38 280 GLU A N 1
ATOM 2120 C CA . GLU A 1 280 ? 2.958 -11.428 15.275 1.00 92.38 280 GLU A CA 1
ATOM 2121 C C . GLU A 1 280 ? 3.061 -10.058 15.969 1.00 92.38 280 GLU A C 1
ATOM 2123 O O . GLU A 1 280 ? 3.706 -9.144 15.446 1.00 92.38 280 GLU A O 1
ATOM 2128 N N . LEU A 1 281 ? 2.402 -9.915 17.128 1.00 96.12 281 LEU A N 1
ATOM 2129 C CA . LEU A 1 281 ? 2.260 -8.686 17.903 1.00 96.12 281 LEU A CA 1
ATOM 2130 C C . LEU A 1 281 ? 3.293 -8.671 19.050 1.00 96.12 281 LEU A C 1
ATOM 2132 O O . LEU A 1 281 ? 3.165 -9.474 19.980 1.00 96.12 281 LEU A O 1
ATOM 2136 N N . PRO A 1 282 ? 4.320 -7.795 19.014 1.00 94.62 282 PRO A N 1
ATOM 2137 C CA . PRO A 1 282 ? 5.428 -7.842 19.968 1.00 94.62 282 PRO A CA 1
ATOM 2138 C C . PRO A 1 282 ? 4.981 -7.687 21.435 1.00 94.62 282 PRO A C 1
ATOM 2140 O O . PRO A 1 282 ? 4.227 -6.757 21.729 1.00 94.62 282 PRO A O 1
ATOM 2143 N N . PRO A 1 283 ? 5.476 -8.525 22.369 1.00 94.75 283 PRO A N 1
ATOM 2144 C CA . PRO A 1 283 ? 5.141 -8.497 23.800 1.00 94.75 283 PRO A CA 1
ATOM 2145 C C . PRO A 1 283 ? 5.823 -7.351 24.570 1.00 94.75 283 PRO A C 1
ATOM 2147 O O . PRO A 1 283 ? 6.202 -7.507 25.724 1.00 94.75 283 PRO A O 1
ATOM 2150 N N . ASN A 1 284 ? 6.011 -6.188 23.938 1.00 93.12 284 ASN A N 1
ATOM 2151 C CA . ASN A 1 284 ? 6.693 -5.048 24.544 1.00 93.12 284 ASN A CA 1
ATOM 2152 C C . ASN A 1 284 ? 6.233 -3.696 23.967 1.00 93.12 284 ASN A C 1
ATOM 2154 O O . ASN A 1 284 ? 5.573 -3.619 22.923 1.00 93.12 284 ASN A O 1
ATOM 2158 N N . LEU A 1 285 ? 6.615 -2.602 24.634 1.00 93.81 285 LEU A N 1
ATOM 2159 C CA . LEU A 1 285 ? 6.169 -1.243 24.290 1.00 93.81 285 LEU A CA 1
ATOM 2160 C C . LEU A 1 285 ? 6.525 -0.782 22.863 1.00 93.81 285 LEU A C 1
ATOM 2162 O O . LEU A 1 285 ? 5.910 0.163 22.354 1.00 93.81 285 LEU A O 1
ATOM 2166 N N . SER A 1 286 ? 7.471 -1.440 22.180 1.00 94.12 286 SER A N 1
ATOM 2167 C CA . SER A 1 286 ? 7.837 -1.094 20.799 1.00 94.12 286 SER A CA 1
ATOM 2168 C C . SER A 1 286 ? 6.673 -1.276 19.813 1.00 94.12 286 SER A C 1
ATOM 2170 O O . SER A 1 286 ? 6.605 -0.557 18.812 1.00 94.12 286 SER A O 1
ATOM 2172 N N . MET A 1 287 ? 5.704 -2.150 20.130 1.00 96.06 287 MET A N 1
ATOM 2173 C CA . MET A 1 287 ? 4.501 -2.382 19.320 1.00 96.06 287 MET A CA 1
ATOM 2174 C C . MET A 1 287 ? 3.726 -1.080 19.035 1.00 96.06 287 MET A C 1
ATOM 2176 O O . MET A 1 287 ? 3.190 -0.913 17.939 1.00 96.06 287 MET A O 1
ATOM 2180 N N . SER A 1 288 ? 3.738 -0.113 19.960 1.00 95.06 288 SER A N 1
ATOM 2181 C CA . SER A 1 288 ? 3.111 1.212 19.787 1.00 95.06 288 SER A CA 1
ATOM 2182 C C . SER A 1 288 ? 3.661 2.032 18.609 1.00 95.06 288 SER A C 1
ATOM 2184 O O . SER A 1 288 ? 2.997 2.951 18.116 1.00 95.06 288 SER A O 1
ATOM 2186 N N . LEU A 1 289 ? 4.870 1.701 18.146 1.00 94.69 289 LEU A N 1
ATOM 2187 C CA . LEU A 1 289 ? 5.537 2.318 17.002 1.00 94.69 289 LEU A CA 1
ATOM 2188 C C . LEU A 1 289 ? 5.378 1.497 15.711 1.00 94.69 289 LEU A C 1
ATOM 2190 O O . LEU A 1 289 ? 5.838 1.944 14.663 1.00 94.69 289 LEU A O 1
ATOM 2194 N N . GLY A 1 290 ? 4.708 0.339 15.764 1.00 95.69 290 GLY A N 1
ATOM 2195 C CA . GLY A 1 290 ? 4.455 -0.536 14.616 1.00 95.69 290 GLY A CA 1
ATOM 2196 C C . GLY A 1 290 ? 5.631 -1.437 14.239 1.00 95.69 290 GLY A C 1
ATOM 2197 O O . GLY A 1 290 ? 5.950 -1.561 13.057 1.00 95.69 290 GLY A O 1
ATOM 2198 N N . THR A 1 291 ? 6.272 -2.060 15.232 1.00 95.75 291 THR A N 1
ATOM 2199 C CA . THR A 1 291 ? 7.370 -3.035 15.062 1.00 95.75 291 THR A CA 1
ATOM 2200 C C . THR A 1 291 ? 6.913 -4.465 14.732 1.00 95.75 291 THR A C 1
ATOM 2202 O O . THR A 1 291 ? 7.759 -5.307 14.430 1.00 95.75 291 THR A O 1
ATOM 2205 N N . ALA A 1 292 ? 5.601 -4.737 14.753 1.00 94.44 292 ALA A N 1
ATOM 2206 C CA . ALA A 1 292 ? 4.990 -6.008 14.347 1.00 94.44 292 ALA A CA 1
ATOM 2207 C C . ALA A 1 292 ? 5.348 -6.399 12.898 1.00 94.44 292 ALA A C 1
ATOM 2209 O O . ALA A 1 292 ? 5.540 -5.529 12.051 1.00 94.44 292 ALA A O 1
ATOM 2210 N N . SER A 1 293 ? 5.421 -7.697 12.586 1.00 94.38 293 SER A N 1
ATOM 2211 C CA . SER A 1 293 ? 5.894 -8.182 11.274 1.00 94.38 293 SER A CA 1
ATOM 2212 C C . SER A 1 293 ? 4.739 -8.683 10.397 1.00 94.38 293 SER A C 1
ATOM 2214 O O . SER A 1 293 ? 4.428 -9.878 10.353 1.00 94.38 293 SER A O 1
ATOM 2216 N N . LEU A 1 294 ? 4.071 -7.741 9.723 1.00 96.94 294 LEU A N 1
ATOM 2217 C CA . LEU A 1 294 ? 2.749 -7.926 9.106 1.00 96.94 294 LEU A CA 1
ATOM 2218 C C . LEU A 1 294 ? 2.797 -7.857 7.574 1.00 96.94 294 LEU A C 1
ATOM 2220 O O . LEU A 1 294 ? 3.733 -7.301 6.997 1.00 96.94 294 LEU A O 1
ATOM 2224 N N . THR A 1 295 ? 1.780 -8.408 6.908 1.00 98.31 295 THR A N 1
ATOM 2225 C CA . THR A 1 295 ? 1.655 -8.370 5.443 1.00 98.31 295 THR A CA 1
ATOM 2226 C C . THR A 1 295 ? 0.753 -7.209 5.003 1.00 98.31 295 THR A C 1
ATOM 2228 O O . THR A 1 295 ? -0.154 -6.814 5.740 1.00 98.31 295 THR A O 1
ATOM 2231 N N . PRO A 1 296 ? 0.930 -6.655 3.788 1.00 98.56 296 PRO A N 1
ATOM 2232 C CA . PRO A 1 296 ? 0.014 -5.649 3.247 1.00 98.56 296 PRO A CA 1
ATOM 2233 C C . PRO A 1 296 ? -1.453 -6.096 3.205 1.00 98.56 296 PRO A C 1
ATOM 2235 O O . PRO A 1 296 ? -2.341 -5.259 3.363 1.00 98.56 296 PRO A O 1
ATOM 2238 N N . LEU A 1 297 ? -1.716 -7.399 3.045 1.00 98.56 297 LEU A N 1
ATOM 2239 C CA . LEU A 1 297 ? -3.060 -7.969 3.113 1.00 98.56 297 LEU A CA 1
ATOM 2240 C C . LEU A 1 297 ? -3.642 -7.963 4.531 1.00 98.56 297 LEU A C 1
ATOM 2242 O O . LEU A 1 297 ? -4.782 -7.525 4.691 1.00 98.56 297 LEU A O 1
ATOM 2246 N N . SER A 1 298 ? -2.893 -8.387 5.557 1.00 98.12 298 SER A N 1
ATOM 2247 C CA . SER A 1 298 ? -3.418 -8.360 6.930 1.00 98.12 298 SER A CA 1
ATOM 2248 C C . SER A 1 298 ? -3.639 -6.925 7.415 1.00 98.12 298 SER A C 1
ATOM 2250 O O . SER A 1 298 ? -4.666 -6.638 8.027 1.00 98.12 298 SER A O 1
ATOM 2252 N N . VAL A 1 299 ? -2.762 -5.983 7.043 1.00 98.62 299 VAL A N 1
ATOM 2253 C CA . VAL A 1 299 ? -2.970 -4.551 7.320 1.00 98.62 299 VAL A CA 1
ATOM 2254 C C . VAL A 1 299 ? -4.202 -4.011 6.575 1.00 98.62 299 VAL A C 1
ATOM 2256 O O . VAL A 1 299 ? -5.016 -3.325 7.189 1.00 98.62 299 VAL A O 1
ATOM 2259 N N . ALA A 1 300 ? -4.416 -4.353 5.297 1.00 98.69 300 ALA A N 1
ATOM 2260 C CA . ALA A 1 300 ? -5.631 -3.957 4.571 1.00 98.69 300 ALA A CA 1
ATOM 2261 C C . ALA A 1 300 ? -6.917 -4.513 5.214 1.00 98.69 300 ALA A C 1
ATOM 2263 O O . ALA A 1 300 ? -7.890 -3.772 5.353 1.00 98.69 300 ALA A O 1
ATOM 2264 N N . ARG A 1 301 ? -6.907 -5.778 5.661 1.00 98.25 301 ARG A N 1
ATOM 2265 C CA . ARG A 1 301 ? -8.014 -6.413 6.400 1.00 98.25 301 ARG A CA 1
ATOM 2266 C C . ARG A 1 301 ? -8.288 -5.696 7.724 1.00 98.25 301 ARG A C 1
ATOM 2268 O O . ARG A 1 301 ? -9.437 -5.377 8.008 1.00 98.25 301 ARG A O 1
ATOM 2275 N N . GLY A 1 302 ? -7.248 -5.343 8.481 1.00 98.38 302 GLY A N 1
ATOM 2276 C CA . GLY A 1 302 ? -7.389 -4.532 9.695 1.00 98.38 302 GLY A CA 1
ATOM 2277 C C . GLY A 1 302 ? -7.990 -3.145 9.424 1.00 98.38 302 GLY A C 1
ATOM 2278 O O . GLY A 1 302 ? -8.818 -2.671 10.196 1.00 98.38 302 GLY A O 1
ATOM 2279 N N . TYR A 1 303 ? -7.653 -2.507 8.298 1.00 98.75 303 TYR A N 1
ATOM 2280 C CA . TYR A 1 303 ? -8.267 -1.230 7.900 1.00 98.75 303 TYR A CA 1
ATOM 2281 C C . TYR A 1 303 ? -9.721 -1.367 7.419 1.00 98.75 303 TYR A C 1
ATOM 2283 O O . TYR A 1 303 ? -10.490 -0.411 7.550 1.00 98.75 303 TYR A O 1
ATOM 2291 N N . ALA A 1 304 ? -10.123 -2.546 6.928 1.00 98.38 304 ALA A N 1
ATOM 2292 C CA . ALA A 1 304 ? -11.513 -2.856 6.593 1.00 98.38 304 ALA A CA 1
ATOM 2293 C C . ALA A 1 304 ? -12.435 -2.683 7.806 1.00 98.38 304 ALA A C 1
ATOM 2295 O O . ALA A 1 304 ? -13.490 -2.070 7.679 1.00 98.38 304 ALA A O 1
ATOM 2296 N N . VAL A 1 305 ? -11.989 -3.142 8.983 1.00 98.25 305 VAL A N 1
ATOM 2297 C CA . VAL A 1 305 ? -12.722 -3.054 10.259 1.00 98.25 305 VAL A CA 1
ATOM 2298 C C . VAL A 1 305 ? -13.123 -1.611 10.586 1.00 98.25 305 VAL A C 1
ATOM 2300 O O . VAL A 1 305 ? -14.239 -1.368 11.033 1.00 98.25 305 VAL A O 1
ATOM 2303 N N . PHE A 1 306 ? -12.255 -0.627 10.328 1.00 97.81 306 PHE A N 1
ATOM 2304 C CA . PHE A 1 306 ? -12.612 0.782 10.525 1.00 97.81 306 PHE A CA 1
ATOM 2305 C C . PHE A 1 306 ? -13.625 1.261 9.475 1.00 97.81 306 PHE A C 1
ATOM 2307 O O . PHE A 1 306 ? -14.639 1.859 9.825 1.00 97.81 306 PHE A O 1
ATOM 2314 N N . ALA A 1 307 ? -13.377 0.976 8.193 1.00 96.31 307 ALA A N 1
ATOM 2315 C CA . ALA A 1 307 ? -14.199 1.462 7.081 1.00 96.31 307 ALA A CA 1
ATOM 2316 C C . ALA A 1 307 ? -15.621 0.864 7.061 1.00 96.31 307 ALA A C 1
ATOM 2318 O O . ALA A 1 307 ? -16.595 1.561 6.760 1.00 96.31 307 ALA A O 1
ATOM 2319 N N . ASN A 1 308 ? -15.761 -0.415 7.415 1.00 95.75 308 ASN A N 1
ATOM 2320 C CA . ASN A 1 308 ? -17.049 -1.102 7.472 1.00 95.75 308 ASN A CA 1
ATOM 2321 C C . ASN A 1 308 ? -17.832 -0.828 8.766 1.00 95.75 308 ASN A C 1
ATOM 2323 O O . ASN A 1 308 ? -19.026 -1.105 8.811 1.00 95.75 308 ASN A O 1
ATOM 2327 N N . GLY A 1 309 ? -17.205 -0.201 9.766 1.00 94.31 309 GLY A N 1
ATOM 2328 C CA . GLY A 1 309 ? -17.847 0.189 11.019 1.00 94.31 309 GLY A CA 1
ATOM 2329 C C . GLY A 1 309 ? -17.737 -0.833 12.152 1.00 94.31 309 GLY A C 1
ATOM 2330 O O . GLY A 1 309 ? -18.485 -0.696 13.114 1.00 94.31 309 GLY A O 1
ATOM 2331 N N . GLY A 1 310 ? -16.829 -1.815 12.076 1.00 95.81 310 GLY A N 1
ATOM 2332 C CA . GLY A 1 310 ? -16.332 -2.587 13.228 1.00 95.81 310 GLY A CA 1
ATOM 2333 C C . GLY A 1 310 ? -16.327 -4.119 13.101 1.00 95.81 310 GLY A C 1
ATOM 2334 O O . GLY A 1 310 ? -16.141 -4.807 14.110 1.00 95.81 310 GLY A O 1
ATOM 2335 N N . SER A 1 311 ? -16.521 -4.674 11.901 1.00 96.50 311 SER A N 1
ATOM 2336 C CA . SER A 1 311 ? -16.581 -6.126 11.649 1.00 96.50 311 SER A CA 1
ATOM 2337 C C . SER A 1 311 ? -15.284 -6.677 11.038 1.00 96.50 311 SER A C 1
ATOM 2339 O O . SER A 1 311 ? -14.756 -6.111 10.077 1.00 96.50 311 SER A O 1
ATOM 2341 N N . ARG A 1 312 ? -14.800 -7.832 11.517 1.00 96.00 312 ARG A N 1
ATOM 2342 C CA . ARG A 1 312 ? -13.700 -8.583 10.886 1.00 96.00 312 ARG A CA 1
ATOM 2343 C C . ARG A 1 312 ? -14.238 -9.432 9.735 1.00 96.00 312 ARG A C 1
ATOM 2345 O O . ARG A 1 312 ? -14.703 -10.549 9.942 1.00 96.00 312 ARG A O 1
ATOM 2352 N N . VAL A 1 313 ? -14.132 -8.907 8.518 1.00 95.50 313 VAL A N 1
ATOM 2353 C CA . VAL A 1 313 ? -14.327 -9.683 7.283 1.00 95.50 313 VAL A CA 1
ATOM 2354 C C . VAL A 1 313 ? -13.125 -10.600 7.014 1.00 95.50 313 VAL A C 1
ATOM 2356 O O . VAL A 1 313 ? -11.981 -10.268 7.342 1.00 95.50 313 VAL A O 1
ATOM 2359 N N . ASP A 1 314 ? -13.373 -11.753 6.398 1.00 94.75 314 ASP A N 1
ATOM 2360 C CA . ASP A 1 314 ? -12.334 -12.622 5.831 1.00 94.75 314 ASP A CA 1
ATOM 2361 C C . ASP A 1 314 ? -12.027 -12.193 4.395 1.00 94.75 314 ASP A C 1
ATOM 2363 O O . ASP A 1 314 ? -12.926 -11.725 3.698 1.00 94.75 314 ASP A O 1
ATOM 2367 N N . THR A 1 315 ? -10.785 -12.345 3.925 1.00 95.75 315 THR A N 1
ATOM 2368 C CA . THR A 1 315 ? -10.464 -12.011 2.528 1.00 95.75 315 THR A CA 1
ATOM 2369 C C . THR A 1 315 ? -10.590 -13.236 1.626 1.00 95.75 315 THR A C 1
ATOM 2371 O O . THR A 1 315 ? -10.314 -14.370 2.020 1.00 95.75 315 THR A O 1
ATOM 2374 N N . TRP A 1 316 ? -11.052 -13.006 0.401 1.00 96.38 316 TRP A N 1
ATOM 2375 C CA . TRP A 1 316 ? -11.309 -14.040 -0.602 1.00 96.38 316 TRP A CA 1
ATOM 2376 C C . TRP A 1 316 ? -11.070 -13.472 -2.001 1.00 96.38 316 TRP A C 1
ATOM 2378 O O . TRP A 1 316 ? -11.200 -12.262 -2.220 1.00 96.38 316 TRP A O 1
ATOM 2388 N N . VAL A 1 317 ? -10.678 -14.342 -2.939 1.00 97.06 317 VAL A N 1
ATOM 2389 C CA . VAL A 1 317 ? -10.443 -13.965 -4.343 1.00 97.06 317 VAL A CA 1
ATOM 2390 C C . VAL A 1 317 ? -11.212 -14.823 -5.349 1.00 97.06 317 VAL A C 1
ATOM 2392 O O . VAL A 1 317 ? -11.540 -14.322 -6.424 1.00 97.06 317 VAL A O 1
ATOM 2395 N N . ILE A 1 318 ? -11.547 -16.074 -5.021 1.00 97.81 318 ILE A N 1
ATOM 2396 C CA . ILE A 1 318 ? -12.416 -16.925 -5.845 1.00 97.81 318 ILE A CA 1
ATOM 2397 C C . ILE A 1 318 ? -13.881 -16.625 -5.517 1.00 97.81 318 ILE A C 1
ATOM 2399 O O . ILE A 1 318 ? -14.318 -16.834 -4.393 1.00 97.81 318 ILE A O 1
ATOM 2403 N N . ASP A 1 319 ? -14.642 -16.167 -6.510 1.00 96.75 319 ASP A N 1
ATOM 2404 C CA . ASP A 1 319 ? -16.089 -15.954 -6.396 1.00 96.75 319 ASP A CA 1
ATOM 2405 C C . ASP A 1 319 ? -16.876 -17.203 -6.801 1.00 96.75 319 ASP A C 1
ATOM 2407 O O . ASP A 1 319 ? -17.796 -17.617 -6.099 1.00 96.75 319 ASP A O 1
ATOM 2411 N N . GLN A 1 320 ? -16.503 -17.826 -7.918 1.00 97.38 320 GLN A N 1
ATOM 2412 C CA . GLN A 1 320 ? -17.214 -18.977 -8.463 1.00 97.38 320 GLN A CA 1
ATOM 2413 C C . GLN A 1 320 ? -16.243 -19.920 -9.170 1.00 97.38 320 GLN A C 1
ATOM 2415 O O . GLN A 1 320 ? -15.326 -19.474 -9.862 1.00 97.38 320 GLN A O 1
ATOM 2420 N N . VAL A 1 321 ? -16.469 -21.225 -9.034 1.00 97.12 321 VAL A N 1
ATOM 2421 C CA . VAL A 1 321 ? -15.797 -22.256 -9.830 1.00 97.12 321 VAL A CA 1
ATOM 2422 C C . VAL A 1 321 ? -16.854 -23.053 -10.578 1.00 97.12 321 VAL A C 1
ATOM 2424 O O . VAL A 1 321 ? -17.846 -23.498 -9.998 1.00 97.12 321 VAL A O 1
ATOM 2427 N N . THR A 1 322 ? -16.613 -23.246 -11.867 1.00 97.00 322 THR A N 1
ATOM 2428 C CA . THR A 1 322 ? -17.431 -24.066 -12.767 1.00 97.00 322 THR A CA 1
ATOM 2429 C C . THR A 1 322 ? -16.575 -25.158 -13.391 1.00 97.00 322 THR A C 1
ATOM 2431 O O . THR A 1 322 ? -15.388 -24.937 -13.637 1.00 97.00 322 THR A O 1
ATOM 2434 N N . ASP A 1 323 ? -17.139 -26.345 -13.596 1.00 94.06 323 ASP A N 1
ATOM 2435 C CA . ASP A 1 323 ? -16.457 -27.441 -14.292 1.00 94.06 323 ASP A CA 1
ATOM 2436 C C . ASP A 1 323 ? -16.412 -27.230 -15.821 1.00 94.06 323 ASP A C 1
ATOM 2438 O O . ASP A 1 323 ? -16.713 -26.150 -16.333 1.00 94.06 323 ASP A O 1
ATOM 2442 N N . ARG A 1 324 ? -15.973 -28.258 -16.559 1.00 93.62 324 ARG A N 1
ATOM 2443 C CA . ARG A 1 324 ? -15.869 -28.220 -18.028 1.00 93.62 324 ARG A CA 1
ATOM 2444 C C . ARG A 1 324 ? -17.226 -28.177 -18.739 1.00 93.62 324 ARG A C 1
ATOM 2446 O O . ARG A 1 324 ? -17.282 -27.754 -19.888 1.00 93.62 324 ARG A O 1
ATOM 2453 N N . ASP A 1 325 ? -18.274 -28.647 -18.067 1.00 94.12 325 ASP A N 1
ATOM 2454 C CA . ASP A 1 325 ? -19.632 -28.802 -18.592 1.00 94.12 325 ASP A CA 1
ATOM 2455 C C . ASP A 1 325 ? -20.518 -27.602 -18.187 1.00 94.12 325 ASP A C 1
ATOM 2457 O O . ASP A 1 325 ? -21.660 -27.481 -18.626 1.00 94.12 325 ASP A O 1
ATOM 2461 N N . GLY A 1 326 ? -19.969 -26.680 -17.384 1.00 93.75 326 GLY A N 1
ATOM 2462 C CA . GLY A 1 326 ? -20.595 -25.435 -16.943 1.00 93.75 326 GLY A CA 1
ATOM 2463 C C . GLY A 1 326 ? -21.263 -25.511 -15.568 1.00 93.75 326 GLY A C 1
ATOM 2464 O O . GLY A 1 326 ? -21.811 -24.505 -15.112 1.00 93.75 326 GLY A O 1
ATOM 2465 N N . ASN A 1 327 ? -21.212 -26.653 -14.874 1.00 95.81 327 ASN A N 1
ATOM 2466 C CA . ASN A 1 327 ? -21.856 -26.799 -13.567 1.00 95.81 327 ASN A CA 1
ATOM 2467 C C . ASN A 1 327 ? -21.084 -26.017 -12.501 1.00 95.81 327 ASN A C 1
ATOM 2469 O O . ASN A 1 327 ? -19.857 -26.105 -12.418 1.00 95.81 327 ASN A O 1
ATOM 2473 N N . VAL A 1 328 ? -21.796 -25.283 -11.642 1.00 96.12 328 VAL A N 1
ATOM 2474 C CA . VAL A 1 328 ? -21.191 -24.570 -10.508 1.00 96.12 328 VAL A CA 1
ATOM 2475 C C . VAL A 1 328 ? -20.810 -25.578 -9.425 1.00 96.12 328 VAL A C 1
ATOM 2477 O O . VAL A 1 328 ? -21.679 -26.143 -8.766 1.00 96.12 328 VAL A O 1
ATOM 2480 N N . VAL A 1 329 ? -19.507 -25.780 -9.220 1.00 94.94 329 VAL A N 1
ATOM 2481 C CA . VAL A 1 329 ? -18.967 -26.659 -8.163 1.00 94.94 329 VAL A CA 1
ATOM 2482 C C . VAL A 1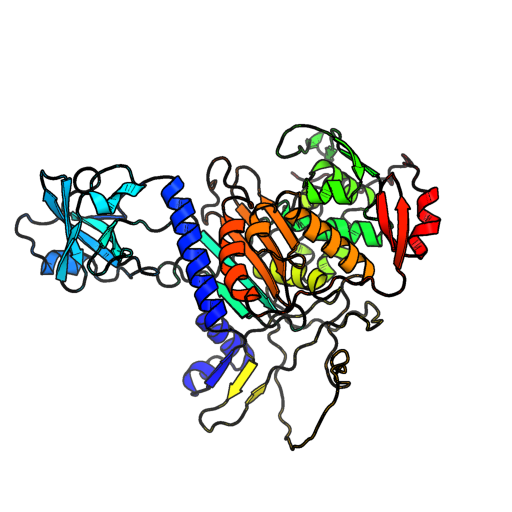 329 ? -18.617 -25.895 -6.884 1.00 94.94 329 VAL A C 1
ATOM 2484 O O . VAL A 1 329 ? -18.448 -26.499 -5.829 1.00 94.94 329 VAL A O 1
ATOM 2487 N N . PHE A 1 330 ? -18.511 -24.567 -6.968 1.00 94.69 330 PHE A N 1
ATOM 2488 C CA . PHE A 1 330 ? -18.318 -23.680 -5.825 1.00 94.69 330 PHE A CA 1
ATOM 2489 C C . PHE A 1 330 ? -18.856 -22.281 -6.131 1.00 94.69 330 PHE A C 1
ATOM 2491 O O . PHE A 1 330 ? -18.644 -21.754 -7.225 1.00 94.69 330 PHE A O 1
ATOM 2498 N N . LYS A 1 331 ? -19.490 -21.666 -5.134 1.00 95.44 331 LYS A N 1
ATOM 2499 C CA . LYS A 1 331 ? -19.851 -20.249 -5.099 1.00 95.44 331 LYS A CA 1
ATOM 2500 C C . LYS A 1 331 ? -19.546 -19.736 -3.695 1.00 95.44 331 LYS A C 1
ATOM 2502 O O . LYS A 1 331 ? -19.993 -20.353 -2.729 1.00 95.44 331 LYS A O 1
ATOM 2507 N N . GLU A 1 332 ? -18.789 -18.651 -3.577 1.00 93.81 332 GLU A N 1
ATOM 2508 C CA . GLU A 1 332 ? -18.469 -18.090 -2.264 1.00 93.81 332 GLU A CA 1
ATOM 2509 C C . GLU A 1 332 ? -19.714 -17.440 -1.639 1.00 93.81 332 GLU A C 1
ATOM 2511 O O . GLU A 1 332 ? -20.521 -16.795 -2.314 1.00 93.81 332 GLU A O 1
ATOM 2516 N N . ASN A 1 333 ? -19.874 -17.631 -0.333 1.00 93.50 333 ASN A N 1
ATOM 2517 C CA . ASN A 1 333 ? -20.934 -17.038 0.478 1.00 93.50 333 ASN A CA 1
ATOM 2518 C C . ASN A 1 333 ? -20.253 -16.415 1.708 1.00 93.50 333 ASN A C 1
ATOM 2520 O O . ASN A 1 333 ? -20.170 -17.071 2.758 1.00 93.50 333 ASN A O 1
ATOM 2524 N N . PRO A 1 334 ? -19.673 -15.210 1.556 1.00 93.44 334 PRO A N 1
ATOM 2525 C CA . PRO A 1 334 ? -18.817 -14.588 2.557 1.00 93.44 334 PRO A CA 1
ATOM 2526 C C . PRO A 1 334 ? -19.632 -14.057 3.737 1.00 93.44 334 PRO A C 1
ATOM 2528 O O . PRO A 1 334 ? -20.825 -13.777 3.622 1.00 93.44 334 PRO A O 1
ATOM 2531 N N . ALA A 1 335 ? -18.967 -13.864 4.875 1.00 93.25 335 ALA A N 1
ATOM 2532 C CA . ALA A 1 335 ? -19.560 -13.142 5.990 1.00 93.25 335 ALA A CA 1
ATOM 2533 C C . ALA A 1 335 ? -19.463 -11.627 5.748 1.00 93.25 335 ALA A C 1
ATOM 2535 O O . ALA A 1 335 ? -18.367 -11.102 5.542 1.00 93.25 335 ALA A O 1
ATOM 2536 N N . LEU A 1 336 ? -20.603 -10.936 5.762 1.00 94.31 336 LEU A N 1
ATOM 2537 C CA . LEU A 1 336 ? -20.711 -9.505 5.486 1.00 94.31 336 LEU A CA 1
ATOM 2538 C C . LEU A 1 336 ? -20.644 -8.681 6.774 1.00 94.31 336 LEU A C 1
ATOM 2540 O O . LEU A 1 336 ? -21.232 -9.037 7.798 1.00 94.31 336 LEU A O 1
ATOM 2544 N N . ALA A 1 337 ? -19.949 -7.551 6.720 1.00 93.44 337 ALA A N 1
ATOM 2545 C CA . ALA A 1 337 ? -19.954 -6.561 7.781 1.00 93.44 337 ALA A CA 1
ATOM 2546 C C . ALA A 1 337 ? -21.363 -6.002 8.005 1.00 93.44 337 ALA A C 1
ATOM 2548 O O . ALA A 1 337 ? -22.109 -5.754 7.059 1.00 93.44 337 ALA A O 1
ATOM 2549 N N . CYS A 1 338 ? -21.704 -5.748 9.265 1.00 86.38 338 CYS A N 1
ATOM 2550 C CA . CYS A 1 338 ? -22.970 -5.133 9.632 1.00 86.38 338 CYS A CA 1
ATOM 2551 C C . CYS A 1 338 ? -22.717 -4.040 10.667 1.00 86.38 338 CYS A C 1
ATOM 2553 O O . CYS A 1 338 ? -22.199 -4.310 11.755 1.00 86.38 338 CYS A O 1
ATOM 2555 N N . ARG A 1 339 ? -23.076 -2.801 10.318 1.00 80.38 339 ARG A N 1
ATOM 2556 C CA . ARG A 1 339 ? -22.867 -1.622 11.171 1.00 80.38 339 ARG A CA 1
ATOM 2557 C C . ARG A 1 339 ? -23.747 -1.675 12.415 1.00 80.38 339 ARG A C 1
ATOM 2559 O O . ARG A 1 339 ? -23.219 -1.572 13.520 1.00 80.38 339 ARG A O 1
ATOM 2566 N N . ASP A 1 340 ? -25.035 -1.933 12.206 1.00 71.56 340 ASP A N 1
ATOM 2567 C CA . ASP A 1 340 ? -26.096 -1.810 13.214 1.00 71.56 340 ASP A CA 1
ATOM 2568 C C . ASP A 1 340 ? -26.463 -3.141 13.899 1.00 71.56 340 ASP A C 1
ATOM 2570 O O . ASP A 1 340 ? -27.278 -3.173 14.819 1.00 71.56 340 ASP A O 1
ATOM 2574 N N . CYS A 1 341 ? -25.850 -4.258 13.489 1.00 68.25 341 CYS A N 1
ATOM 2575 C CA . CYS A 1 341 ? -26.029 -5.539 14.168 1.00 68.25 341 CYS A CA 1
ATOM 2576 C C . CYS A 1 341 ? -25.326 -5.510 15.531 1.00 68.25 341 CYS A C 1
ATOM 2578 O O . CYS A 1 341 ? -24.093 -5.548 15.603 1.00 68.25 341 CYS A O 1
ATOM 2580 N N . ALA A 1 342 ? -26.112 -5.521 16.609 1.00 50.62 342 ALA A N 1
ATOM 2581 C CA . ALA A 1 342 ? -25.649 -5.674 17.988 1.00 50.62 342 ALA A CA 1
ATOM 2582 C C . ALA A 1 342 ? -25.139 -7.108 18.259 1.00 50.62 342 ALA A C 1
ATOM 2584 O O . ALA A 1 342 ? -25.753 -7.892 18.980 1.00 50.62 342 ALA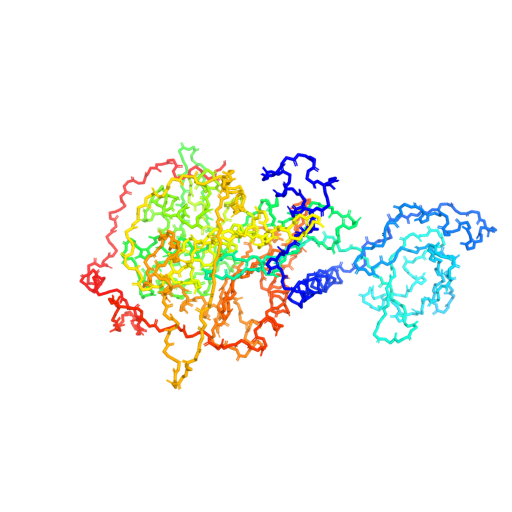 A O 1
ATOM 2585 N N . GLY A 1 343 ? -24.020 -7.470 17.629 1.00 48.50 343 GLY A N 1
ATOM 2586 C CA . GLY A 1 343 ? -23.355 -8.759 17.789 1.00 48.50 343 GLY A CA 1
ATOM 2587 C C . GLY A 1 343 ? -22.364 -8.748 18.950 1.00 48.50 343 GLY A C 1
ATOM 2588 O O . GLY A 1 343 ? -21.396 -7.988 18.937 1.00 48.50 343 GLY A O 1
ATOM 2589 N N . THR A 1 344 ? -22.573 -9.631 19.926 1.00 36.88 344 THR A N 1
ATOM 2590 C CA . THR A 1 344 ? -21.590 -9.945 20.974 1.00 36.88 344 THR A CA 1
ATOM 2591 C C . THR A 1 344 ? -20.269 -10.442 20.380 1.00 36.88 344 THR A C 1
ATOM 2593 O O . THR A 1 344 ? -20.263 -11.072 19.320 1.00 36.88 344 THR A O 1
ATOM 2596 N N . SER A 1 345 ? -19.163 -10.260 21.105 1.00 37.03 345 SER A N 1
ATOM 2597 C CA . SER A 1 345 ? -17.832 -10.821 20.810 1.00 37.03 345 SER A CA 1
ATOM 2598 C C . SER A 1 345 ? -17.768 -12.344 21.035 1.00 37.03 345 SER A C 1
ATOM 2600 O O . SER A 1 345 ? -16.971 -12.866 21.813 1.00 37.03 345 SER A O 1
ATOM 2602 N N . GLY A 1 346 ? -18.651 -13.081 20.357 1.00 34.72 346 GLY A N 1
ATOM 2603 C CA . GLY A 1 346 ? -18.671 -14.538 20.351 1.00 34.72 346 GLY A CA 1
ATOM 2604 C C . GLY A 1 346 ? -17.547 -15.089 19.478 1.00 34.72 346 GLY A C 1
ATOM 2605 O O . GLY A 1 346 ? -17.527 -14.858 18.269 1.00 34.72 346 GLY A O 1
ATOM 2606 N N . GLY A 1 347 ? -16.627 -15.842 20.085 1.00 34.50 347 GLY A N 1
ATOM 2607 C CA . GLY A 1 347 ? -15.555 -16.530 19.371 1.00 34.50 347 GLY A CA 1
ATOM 2608 C C . GLY A 1 347 ? -16.106 -17.602 18.429 1.00 34.50 347 GLY A C 1
ATOM 2609 O O . GLY A 1 347 ? -16.386 -18.721 18.853 1.00 34.50 347 GLY A O 1
ATOM 2610 N N . ALA A 1 348 ? -16.256 -17.259 17.149 1.00 33.09 348 ALA A N 1
ATOM 2611 C CA . ALA A 1 348 ? -16.567 -18.222 16.100 1.00 33.09 348 ALA A CA 1
ATOM 2612 C C . ALA A 1 348 ? -15.438 -19.272 15.981 1.00 33.09 348 ALA A C 1
ATOM 2614 O O . ALA A 1 348 ? -14.270 -18.930 16.196 1.00 33.09 348 ALA A O 1
ATOM 2615 N N . PRO A 1 349 ? -15.747 -20.538 15.634 1.00 31.11 349 PRO A N 1
ATOM 2616 C CA . PRO A 1 349 ? -14.732 -21.574 15.479 1.00 31.11 349 PRO A CA 1
ATOM 2617 C C . PRO A 1 349 ? -13.705 -21.181 14.411 1.00 31.11 349 PRO A C 1
ATOM 2619 O O . PRO A 1 349 ? -14.051 -20.597 13.385 1.00 31.11 349 PRO A O 1
ATOM 2622 N N . VAL A 1 350 ? -12.437 -21.510 14.668 1.00 31.50 350 VAL A N 1
ATOM 2623 C CA . VAL A 1 350 ? -11.293 -21.062 13.865 1.00 31.50 350 VAL A CA 1
ATOM 2624 C C . VAL A 1 350 ? -11.364 -21.648 12.450 1.00 31.50 350 VAL A C 1
ATOM 2626 O O . VAL A 1 350 ? -10.996 -22.801 12.221 1.00 31.50 350 VAL A O 1
ATOM 2629 N N . SER A 1 351 ? -11.813 -20.842 11.486 1.00 38.47 351 SER A N 1
ATOM 2630 C CA . SER A 1 351 ? -11.604 -21.105 10.062 1.00 38.47 351 SER A CA 1
ATOM 2631 C C . SER A 1 351 ? -10.101 -21.132 9.767 1.00 38.47 351 SER A C 1
ATOM 2633 O O . SER A 1 351 ? -9.326 -20.392 10.377 1.00 38.47 351 SER A O 1
ATOM 2635 N N . GLN A 1 352 ? -9.659 -21.982 8.831 1.00 38.75 352 GLN A N 1
ATOM 2636 C CA . GLN A 1 352 ? -8.251 -22.017 8.420 1.00 38.75 352 GLN A CA 1
ATOM 2637 C C . GLN A 1 352 ? -7.926 -20.791 7.559 1.00 38.75 352 GLN A C 1
ATOM 2639 O O . GLN A 1 352 ? -7.916 -20.845 6.329 1.00 38.75 352 GLN A O 1
ATOM 2644 N N . VAL A 1 353 ? -7.701 -19.667 8.240 1.00 47.50 353 VAL A N 1
ATOM 2645 C CA . VAL A 1 353 ? -7.338 -18.381 7.649 1.00 47.50 353 VAL A CA 1
ATOM 2646 C C . VAL A 1 353 ? -5.825 -18.216 7.699 1.00 47.50 353 VAL A C 1
ATOM 2648 O O . VAL A 1 353 ? -5.263 -17.934 8.756 1.00 47.50 353 VAL A O 1
ATOM 2651 N N . VAL A 1 354 ? -5.160 -18.372 6.553 1.00 45.75 354 VAL A N 1
ATOM 2652 C CA . VAL A 1 354 ? -3.702 -18.190 6.427 1.00 45.75 354 VAL A CA 1
ATOM 2653 C C . VAL A 1 354 ? -3.425 -16.878 5.696 1.00 45.75 354 VAL A C 1
ATOM 2655 O O . VAL A 1 354 ? -3.968 -16.630 4.620 1.00 45.75 354 VAL A O 1
ATOM 2658 N N . ASP A 1 355 ? -2.635 -16.003 6.327 1.00 49.53 355 ASP A N 1
ATOM 2659 C CA . ASP A 1 355 ? -2.297 -14.640 5.871 1.00 49.53 355 ASP A CA 1
ATOM 2660 C C . ASP A 1 355 ? -3.504 -13.750 5.466 1.00 49.53 355 ASP A C 1
ATOM 2662 O O . ASP A 1 355 ? -3.342 -12.726 4.801 1.00 49.53 355 ASP A O 1
ATOM 2666 N N . GLY A 1 356 ? -4.717 -14.105 5.914 1.00 49.75 356 GLY A N 1
ATOM 2667 C CA . GLY A 1 356 ? -5.972 -13.372 5.694 1.00 49.75 356 GLY A CA 1
ATOM 2668 C C . GLY A 1 356 ? -7.004 -14.085 4.811 1.00 49.75 356 GLY A C 1
ATOM 2669 O O . GLY A 1 356 ? -8.187 -13.759 4.925 1.00 49.75 356 GLY A O 1
ATOM 2670 N N . PHE A 1 357 ? -6.590 -15.074 4.008 1.00 50.81 357 PHE A N 1
ATOM 2671 C CA . PHE A 1 357 ? -7.484 -15.814 3.108 1.00 50.81 357 PHE A CA 1
ATOM 2672 C C . PHE A 1 357 ? -8.225 -16.942 3.819 1.00 50.81 357 PHE A C 1
ATOM 2674 O O . PHE A 1 357 ? -7.585 -17.781 4.450 1.00 50.81 357 PHE A O 1
ATOM 2681 N N . ASN A 1 358 ? -9.548 -17.012 3.662 1.00 58.03 358 ASN A N 1
ATOM 2682 C CA . ASN A 1 358 ? -10.348 -18.143 4.133 1.00 58.03 358 ASN A CA 1
ATOM 2683 C C . ASN A 1 358 ? -10.411 -19.241 3.057 1.00 58.03 358 ASN A C 1
ATOM 2685 O O . ASN A 1 358 ? -11.078 -19.087 2.036 1.00 58.03 358 ASN A O 1
ATOM 2689 N N . PHE A 1 359 ? -9.729 -20.365 3.293 1.00 55.84 359 PHE A N 1
ATOM 2690 C CA . PHE A 1 359 ? -9.701 -21.501 2.360 1.00 55.84 359 PHE A CA 1
ATOM 2691 C C . PHE A 1 359 ? -10.944 -22.411 2.460 1.00 55.84 359 PHE A C 1
ATOM 2693 O O . PHE A 1 359 ? -11.147 -23.285 1.616 1.00 55.84 359 PHE A O 1
ATOM 2700 N N . GLY A 1 360 ? -11.828 -22.169 3.432 1.00 46.16 360 GLY A N 1
ATOM 2701 C CA . GLY A 1 360 ? -13.065 -22.916 3.652 1.00 46.16 360 GLY A CA 1
ATOM 2702 C C . GLY A 1 360 ? -12.863 -24.331 4.207 1.00 46.16 360 GLY A C 1
ATOM 2703 O O . GLY A 1 360 ? -11.781 -24.716 4.645 1.00 46.16 360 GLY A O 1
ATOM 2704 N N . ALA A 1 361 ? -13.944 -25.108 4.181 1.00 43.84 361 ALA A N 1
ATOM 2705 C CA . ALA A 1 361 ? -13.951 -26.550 4.417 1.00 43.84 361 ALA A CA 1
ATOM 2706 C C . ALA A 1 361 ? -14.604 -27.246 3.210 1.00 43.84 361 ALA A C 1
ATOM 2708 O O . ALA A 1 361 ? -15.381 -26.621 2.485 1.00 43.84 361 ALA A O 1
ATOM 2709 N N . ALA A 1 362 ? -14.286 -28.523 2.979 1.00 32.06 362 ALA A N 1
ATOM 2710 C CA . ALA A 1 362 ? -14.795 -29.268 1.827 1.00 32.06 362 ALA A CA 1
ATOM 2711 C C . ALA A 1 362 ? -16.335 -29.358 1.843 1.00 32.06 362 ALA A C 1
ATOM 2713 O O . ALA A 1 362 ? -16.929 -29.758 2.844 1.00 32.06 362 ALA A O 1
ATOM 2714 N N . ALA A 1 363 ? -16.972 -28.982 0.731 1.00 33.41 363 ALA A N 1
ATOM 2715 C CA . ALA A 1 363 ? -18.425 -28.858 0.626 1.00 33.41 363 ALA A CA 1
ATOM 2716 C C . ALA A 1 363 ? -19.092 -30.094 -0.004 1.00 33.41 363 ALA A C 1
ATOM 2718 O O . ALA A 1 363 ? -18.544 -30.718 -0.912 1.00 33.41 363 ALA A O 1
ATOM 2719 N N . ALA A 1 364 ? -20.316 -30.390 0.443 1.00 30.83 364 ALA A N 1
ATOM 2720 C CA . ALA A 1 364 ? -21.248 -31.315 -0.203 1.00 30.83 364 ALA A CA 1
ATOM 2721 C C . ALA A 1 364 ? -22.382 -30.524 -0.907 1.00 30.83 364 ALA A C 1
ATOM 2723 O O . ALA A 1 364 ? -22.688 -29.411 -0.472 1.00 30.83 364 ALA A O 1
ATOM 2724 N N . PRO A 1 365 ? -22.996 -31.048 -1.988 1.00 35.34 365 PRO A N 1
ATOM 2725 C CA . PRO A 1 365 ? -23.873 -30.265 -2.868 1.00 35.34 365 PRO A CA 1
ATOM 2726 C C . PRO A 1 365 ? -25.369 -30.296 -2.494 1.00 35.34 365 PRO A C 1
ATOM 2728 O O . PRO A 1 365 ? -25.875 -31.295 -1.986 1.00 35.34 365 PRO A O 1
ATOM 2731 N N . ALA A 1 366 ? -26.095 -29.230 -2.856 1.00 29.50 366 ALA A N 1
ATOM 2732 C CA . ALA A 1 366 ? -27.563 -29.155 -2.907 1.00 29.50 366 ALA A CA 1
ATOM 2733 C C . ALA A 1 366 ? -28.025 -28.143 -3.990 1.00 29.50 366 ALA A C 1
ATOM 2735 O O . ALA A 1 366 ? -27.215 -27.358 -4.482 1.00 29.50 366 ALA A O 1
ATOM 2736 N N . ALA A 1 367 ? -29.300 -28.199 -4.401 1.00 29.67 367 ALA A N 1
ATOM 2737 C CA . ALA A 1 367 ? -29.823 -27.574 -5.632 1.00 29.67 367 ALA A CA 1
ATOM 2738 C C . ALA A 1 367 ? -30.531 -26.203 -5.443 1.00 29.67 367 ALA A C 1
ATOM 2740 O O . ALA A 1 367 ? -30.630 -25.695 -4.329 1.00 29.67 367 ALA A O 1
ATOM 2741 N N . ALA A 1 368 ? -31.019 -25.601 -6.544 1.00 34.34 368 ALA A N 1
ATOM 2742 C CA . ALA A 1 368 ? -31.503 -24.210 -6.617 1.00 34.34 368 ALA A CA 1
ATOM 2743 C C . ALA A 1 368 ? -32.801 -24.016 -7.443 1.00 34.34 368 ALA A C 1
ATOM 2745 O O . ALA A 1 368 ? -33.103 -24.824 -8.319 1.00 34.34 368 ALA A O 1
ATOM 2746 N N . THR A 1 369 ? -33.510 -22.894 -7.219 1.00 28.58 369 THR A N 1
ATOM 2747 C CA . THR A 1 369 ? -34.670 -22.382 -8.001 1.00 28.58 369 THR A CA 1
ATOM 2748 C C . THR A 1 369 ? -34.819 -20.848 -7.869 1.00 28.58 369 THR A C 1
ATOM 2750 O O . THR A 1 369 ? -34.282 -20.268 -6.930 1.00 28.58 369 THR A O 1
ATOM 2753 N N . ALA A 1 370 ? -35.558 -20.188 -8.778 1.00 30.12 370 ALA A N 1
ATOM 2754 C CA . ALA A 1 370 ? -35.852 -18.735 -8.806 1.00 30.12 370 ALA A CA 1
ATOM 2755 C C . ALA A 1 370 ? -37.227 -18.473 -9.495 1.00 30.12 370 ALA A C 1
ATOM 2757 O O . ALA A 1 370 ? -37.810 -19.425 -10.008 1.00 30.12 370 ALA A O 1
ATOM 2758 N N . ALA A 1 371 ? -37.830 -17.273 -9.588 1.00 34.31 371 ALA A N 1
ATOM 2759 C CA . ALA A 1 371 ? -37.407 -15.897 -9.251 1.00 34.31 371 ALA A CA 1
ATOM 2760 C C . ALA A 1 371 ? -38.554 -15.134 -8.497 1.00 34.31 371 ALA A C 1
ATOM 2762 O O . ALA A 1 371 ? -39.129 -15.750 -7.609 1.00 34.31 371 ALA A O 1
ATOM 2763 N N . ALA A 1 372 ? -38.984 -13.866 -8.680 1.00 28.47 372 ALA A N 1
ATOM 2764 C CA . ALA A 1 372 ? -38.790 -12.812 -9.700 1.00 28.47 372 ALA A CA 1
ATOM 2765 C C . ALA A 1 372 ? -38.947 -11.372 -9.101 1.00 28.47 372 ALA A C 1
ATOM 2767 O O . ALA A 1 372 ? -38.430 -11.105 -8.020 1.00 28.47 372 ALA A O 1
ATOM 2768 N N . LYS A 1 373 ? -39.599 -10.429 -9.812 1.00 31.94 373 LYS A N 1
ATOM 2769 C CA . LYS A 1 373 ? -39.823 -8.993 -9.471 1.00 31.94 373 LYS A CA 1
ATOM 2770 C C . LYS A 1 373 ? -41.089 -8.455 -10.202 1.00 31.94 373 LYS A C 1
ATOM 2772 O O . LYS A 1 373 ? -41.633 -9.259 -10.966 1.00 31.94 373 LYS A O 1
ATOM 2777 N N . PRO A 1 374 ? -41.590 -7.195 -10.041 1.00 41.47 374 PRO A N 1
ATOM 2778 C CA . PRO A 1 374 ? -40.930 -5.932 -9.616 1.00 41.47 374 PRO A CA 1
ATOM 2779 C C . PRO A 1 374 ? -41.730 -5.151 -8.510 1.00 41.47 374 PRO A C 1
ATOM 2781 O O . PRO A 1 374 ? -42.569 -5.768 -7.866 1.00 41.47 374 PRO A O 1
ATOM 2784 N N . GLU A 1 375 ? -41.564 -3.854 -8.162 1.00 28.95 375 GLU A N 1
ATOM 2785 C CA . GLU A 1 375 ? -40.626 -2.794 -8.609 1.00 28.95 375 GLU A CA 1
ATOM 2786 C C . GLU A 1 375 ? -40.127 -1.839 -7.473 1.00 28.95 375 GLU A C 1
ATOM 2788 O O . GLU A 1 375 ? -39.428 -2.304 -6.572 1.00 28.95 375 GLU A O 1
ATOM 2793 N N . GLN A 1 376 ? -40.430 -0.520 -7.517 1.00 36.59 376 GLN A N 1
ATOM 2794 C CA . GLN A 1 376 ? -39.931 0.566 -6.637 1.00 36.59 376 GLN A CA 1
ATOM 2795 C C . GLN A 1 376 ? -40.981 1.693 -6.449 1.00 36.59 376 GLN A C 1
ATOM 2797 O O . GLN A 1 376 ? -41.835 1.872 -7.321 1.00 36.59 376 GLN A O 1
ATOM 2802 N N . PRO A 1 377 ? -40.930 2.472 -5.344 1.00 36.16 377 PRO A N 1
ATOM 2803 C CA . PRO A 1 377 ? -40.176 3.741 -5.380 1.00 36.16 377 PRO A CA 1
ATOM 2804 C C . PRO A 1 377 ? -39.345 4.050 -4.111 1.00 36.16 377 PRO A C 1
ATOM 2806 O O . PRO A 1 377 ? -39.709 3.653 -3.010 1.00 36.16 377 PRO A O 1
ATOM 2809 N N . ALA A 1 378 ? -38.293 4.866 -4.291 1.00 34.38 378 ALA A N 1
ATOM 2810 C CA . ALA A 1 378 ? -37.295 5.299 -3.294 1.00 34.38 378 ALA A CA 1
ATOM 2811 C C . ALA A 1 378 ? -36.433 4.169 -2.682 1.00 34.38 378 ALA A C 1
ATOM 2813 O O . ALA A 1 378 ? -36.903 3.064 -2.433 1.00 34.38 378 ALA A O 1
ATOM 2814 N N . GLU A 1 379 ? -35.143 4.442 -2.448 1.00 32.03 379 GLU A N 1
ATOM 2815 C CA . GLU A 1 379 ? -34.183 3.447 -1.944 1.00 32.03 379 GLU A CA 1
ATOM 2816 C C . GLU A 1 379 ? -33.847 3.707 -0.457 1.00 32.03 379 GLU A C 1
ATOM 2818 O O . GLU A 1 379 ? -33.035 4.587 -0.159 1.00 32.03 379 GLU A O 1
ATOM 2823 N N . PRO A 1 380 ? -34.475 2.987 0.499 1.00 38.06 380 PRO A N 1
ATOM 2824 C CA . PRO A 1 380 ? -33.974 2.897 1.874 1.00 38.06 380 PRO A CA 1
ATOM 2825 C C . PRO A 1 380 ? -32.615 2.164 1.905 1.00 38.06 380 PRO A C 1
ATOM 2827 O O . PRO A 1 380 ? -32.229 1.560 0.899 1.00 38.06 380 PRO A O 1
ATOM 2830 N N . PRO A 1 381 ? -31.876 2.156 3.038 1.00 42.38 381 PRO A N 1
ATOM 2831 C CA . PRO A 1 381 ? -30.712 1.281 3.183 1.00 42.38 381 PRO A CA 1
ATOM 2832 C C . PRO A 1 381 ? -31.074 -0.153 2.778 1.00 42.38 381 PRO A C 1
ATOM 2834 O O . PRO A 1 381 ? -32.122 -0.663 3.180 1.00 42.38 381 PRO A O 1
ATOM 2837 N N . LYS A 1 382 ? -30.219 -0.775 1.952 1.00 39.06 382 LYS A N 1
ATOM 2838 C CA . LYS A 1 382 ? -30.464 -2.110 1.387 1.00 39.06 382 LYS A CA 1
ATOM 2839 C C . LYS A 1 382 ? -30.874 -3.067 2.511 1.00 39.06 382 LYS A C 1
ATOM 2841 O O . LYS A 1 382 ? -30.108 -3.191 3.468 1.00 39.06 382 LYS A O 1
ATOM 2846 N N . PRO A 1 383 ? -32.039 -3.737 2.421 1.00 39.81 383 PRO A N 1
ATOM 2847 C CA . PRO A 1 383 ? -32.466 -4.646 3.470 1.00 39.81 383 PRO A CA 1
ATOM 2848 C C . PRO A 1 383 ? -31.409 -5.736 3.634 1.00 39.81 383 PRO A C 1
ATOM 2850 O O . PRO A 1 383 ? -31.039 -6.400 2.662 1.00 39.81 383 PRO A O 1
ATOM 2853 N N . VAL A 1 384 ? -30.904 -5.889 4.859 1.00 51.44 384 VAL A N 1
ATOM 2854 C CA . VAL A 1 384 ? -29.965 -6.958 5.200 1.00 51.44 384 VAL A CA 1
ATOM 2855 C C . VAL A 1 384 ? -30.659 -8.276 4.876 1.00 51.44 384 VAL A C 1
ATOM 2857 O O . VAL A 1 384 ? -31.721 -8.565 5.425 1.00 51.44 384 VAL A O 1
ATOM 2860 N N . ASN A 1 385 ? -30.085 -9.050 3.954 1.00 51.16 385 ASN A N 1
ATOM 2861 C CA . ASN A 1 385 ? -30.592 -10.381 3.646 1.00 51.16 385 ASN A CA 1
ATOM 2862 C C . ASN A 1 385 ? -30.564 -11.212 4.946 1.00 51.16 385 ASN A C 1
ATOM 2864 O O . ASN A 1 385 ? -29.473 -11.375 5.494 1.00 51.16 385 ASN A O 1
ATOM 2868 N N . PRO A 1 386 ? -31.702 -11.729 5.451 1.00 52.47 386 PRO A N 1
ATOM 2869 C CA . PRO A 1 386 ? -31.728 -12.476 6.710 1.00 52.47 386 PRO A CA 1
ATOM 2870 C C . PRO A 1 386 ? -30.875 -13.753 6.668 1.00 52.47 386 PRO A C 1
ATOM 2872 O O . PRO A 1 386 ? -30.408 -14.198 7.712 1.00 52.47 386 PRO A O 1
ATOM 2875 N N . ASP A 1 387 ? -30.610 -14.293 5.472 1.00 58.25 387 ASP A N 1
ATOM 2876 C CA . ASP A 1 387 ? -29.744 -15.459 5.260 1.00 58.25 387 ASP A CA 1
ATOM 2877 C C . ASP A 1 387 ? -28.258 -15.095 5.042 1.00 58.25 387 ASP A C 1
ATOM 2879 O O . ASP A 1 387 ? -27.416 -15.977 4.842 1.00 58.25 387 ASP A O 1
ATOM 2883 N N . ALA A 1 388 ? -27.896 -13.804 5.044 1.00 68.75 388 ALA A N 1
ATOM 2884 C CA . ALA A 1 388 ? -26.499 -13.392 4.933 1.00 68.75 388 ALA A CA 1
ATOM 2885 C C . ALA A 1 388 ? -25.752 -13.661 6.244 1.00 68.75 388 ALA A C 1
ATOM 2887 O O . ALA A 1 388 ? -26.110 -13.163 7.311 1.00 68.75 388 ALA A O 1
ATOM 2888 N N . LYS A 1 389 ? -24.646 -14.404 6.147 1.00 88.00 389 LYS A N 1
ATOM 2889 C CA . LYS A 1 389 ? -23.716 -14.596 7.263 1.00 88.00 389 LYS A CA 1
ATOM 2890 C C . LYS A 1 389 ? -23.200 -13.229 7.719 1.00 88.00 389 LYS A C 1
ATOM 2892 O O . LYS A 1 389 ? -22.651 -12.485 6.911 1.00 88.00 389 LYS A O 1
ATOM 2897 N N . VAL A 1 390 ? -23.320 -12.914 9.005 1.00 90.88 390 VAL A N 1
ATOM 2898 C CA . VAL A 1 390 ? -22.761 -11.679 9.577 1.00 90.88 390 VAL A CA 1
ATOM 2899 C C . VAL A 1 390 ? -21.308 -11.920 9.991 1.00 90.88 390 VAL A C 1
ATOM 2901 O O . VAL A 1 390 ? -20.992 -12.920 10.635 1.00 90.88 390 VAL A O 1
ATOM 2904 N N . ALA A 1 391 ? -20.410 -11.013 9.610 1.00 93.56 391 ALA A N 1
ATOM 2905 C CA . ALA A 1 391 ? -18.997 -11.063 9.970 1.00 93.56 391 ALA A CA 1
ATOM 2906 C C . ALA A 1 391 ? -18.792 -10.809 11.477 1.00 93.56 391 ALA A C 1
ATOM 2908 O O . ALA A 1 391 ? -19.448 -9.924 12.040 1.00 93.56 391 ALA A O 1
ATOM 2909 N N . PRO A 1 392 ? -17.875 -11.541 12.143 1.00 92.69 392 PRO A N 1
ATOM 2910 C CA . PRO A 1 392 ? -17.645 -11.408 13.577 1.00 92.69 392 PRO A CA 1
ATOM 2911 C C . PRO A 1 392 ? -17.239 -9.982 13.960 1.00 92.69 392 PRO A C 1
ATOM 2913 O O . PRO A 1 392 ? -16.530 -9.281 13.229 1.00 92.69 392 PRO A O 1
ATOM 2916 N N . ARG A 1 393 ? -17.701 -9.545 15.131 1.00 92.50 393 ARG A N 1
ATOM 2917 C CA . ARG A 1 393 ? -17.452 -8.202 15.651 1.00 92.50 393 ARG A CA 1
ATOM 2918 C C . ARG A 1 393 ? -16.024 -8.099 16.193 1.00 92.50 393 ARG A C 1
ATOM 2920 O O . ARG A 1 393 ? -15.635 -8.923 17.011 1.00 92.50 393 ARG A O 1
ATOM 2927 N N . ALA A 1 394 ? -15.272 -7.093 15.747 1.00 95.19 394 ALA A N 1
ATOM 2928 C CA . ALA A 1 394 ? -13.908 -6.835 16.216 1.00 95.19 394 ALA A CA 1
ATOM 2929 C C . ALA A 1 394 ? -13.842 -5.643 17.179 1.00 95.19 394 ALA A C 1
ATOM 2931 O O . ALA A 1 394 ? -13.183 -5.734 18.208 1.00 95.19 394 ALA A O 1
ATOM 2932 N N . ILE A 1 395 ? -14.541 -4.543 16.863 1.00 95.31 395 ILE A N 1
ATOM 2933 C CA . ILE A 1 395 ? -14.574 -3.319 17.685 1.00 95.31 395 ILE A CA 1
ATOM 2934 C C . ILE A 1 395 ? -15.973 -2.689 17.727 1.00 95.31 395 ILE A C 1
ATOM 2936 O O . ILE A 1 395 ? -16.820 -2.931 16.855 1.00 95.31 395 ILE A O 1
ATOM 2940 N N . ASP A 1 396 ? -16.210 -1.837 18.723 1.00 93.88 396 ASP A N 1
ATOM 2941 C CA . ASP A 1 396 ? -17.429 -1.030 18.834 1.00 93.88 396 ASP A CA 1
ATOM 2942 C C . ASP A 1 396 ? -17.599 -0.083 17.622 1.00 93.88 396 ASP A C 1
ATOM 2944 O O . ASP A 1 396 ? -16.628 0.469 17.094 1.00 93.88 396 ASP A O 1
ATOM 2948 N N . ALA A 1 397 ? -18.839 0.114 17.160 1.00 94.31 397 ALA A N 1
ATOM 2949 C CA . ALA A 1 397 ? -19.152 0.969 16.009 1.00 94.31 397 ALA A CA 1
ATOM 2950 C C . ALA A 1 397 ? -18.756 2.433 16.243 1.00 94.31 397 ALA A C 1
ATOM 2952 O O . ALA A 1 397 ? -18.352 3.137 15.318 1.00 94.31 397 ALA A O 1
ATOM 2953 N N . ARG A 1 398 ? -18.829 2.874 17.497 1.00 94.94 398 ARG A N 1
ATOM 2954 C CA . ARG A 1 398 ? -18.513 4.223 17.968 1.00 94.94 398 ARG A CA 1
ATOM 2955 C C . ARG A 1 398 ? -17.000 4.439 17.981 1.00 94.94 398 ARG A C 1
ATOM 2957 O O . ARG A 1 398 ? -16.523 5.480 17.536 1.00 94.94 398 ARG A O 1
ATOM 2964 N N . THR A 1 399 ? -16.240 3.410 18.360 1.00 96.25 399 THR A N 1
ATOM 2965 C CA . THR A 1 399 ? -14.771 3.378 18.256 1.00 96.25 399 THR A CA 1
ATOM 2966 C C . THR A 1 399 ? -14.319 3.392 16.792 1.00 96.25 399 THR A C 1
ATOM 2968 O O . THR A 1 399 ? -13.436 4.174 16.426 1.00 96.25 399 THR A O 1
ATOM 2971 N N . ALA A 1 400 ? -14.973 2.617 15.917 1.00 97.00 400 ALA A N 1
ATOM 2972 C CA . ALA A 1 400 ? -14.732 2.670 14.473 1.00 97.00 400 ALA A CA 1
ATOM 2973 C C . ALA A 1 400 ? -15.028 4.071 13.898 1.00 97.00 400 ALA A C 1
ATOM 2975 O O . ALA A 1 400 ? -14.171 4.654 13.232 1.00 97.00 400 ALA A O 1
ATOM 2976 N N . TYR A 1 401 ? -16.188 4.652 14.224 1.00 96.88 401 TYR A N 1
ATOM 2977 C CA . TYR A 1 401 ? -16.602 6.005 13.830 1.00 96.88 401 TYR A CA 1
ATOM 2978 C C . TYR A 1 401 ? -15.585 7.082 14.244 1.00 96.88 401 TYR A C 1
ATOM 2980 O O . TYR A 1 401 ? -15.203 7.931 13.429 1.00 96.88 401 TYR A O 1
ATOM 2988 N N . GLN A 1 402 ? -15.126 7.056 15.501 1.00 97.50 402 GLN A N 1
ATOM 2989 C CA . GLN A 1 402 ? -14.161 8.025 16.029 1.00 97.50 402 GLN A CA 1
ATOM 2990 C C . GLN A 1 402 ? -12.829 7.937 15.279 1.00 97.50 402 GLN A C 1
ATOM 2992 O O . GLN A 1 402 ? -12.276 8.959 14.866 1.00 97.50 402 GLN A O 1
ATOM 2997 N N . LEU A 1 403 ? -12.340 6.722 15.024 1.00 98.31 403 LEU A N 1
ATOM 2998 C CA . LEU A 1 403 ? -11.091 6.511 14.296 1.00 98.31 403 LEU A CA 1
ATOM 2999 C C . LEU A 1 403 ? -11.212 6.831 12.804 1.00 98.31 403 LEU A C 1
ATOM 3001 O O . LEU A 1 403 ? -10.271 7.393 12.244 1.00 98.31 403 LEU A O 1
ATOM 3005 N N . VAL A 1 404 ? -12.359 6.580 12.166 1.00 98.19 404 VAL A N 1
ATOM 3006 C CA . VAL A 1 404 ? -12.641 7.057 10.801 1.00 98.19 404 VAL A CA 1
ATOM 3007 C C . VAL A 1 404 ? -12.622 8.587 10.755 1.00 98.19 404 VAL A C 1
ATOM 3009 O O . VAL A 1 404 ? -11.963 9.156 9.884 1.00 98.19 404 VAL A O 1
ATOM 3012 N N . SER A 1 405 ? -13.251 9.265 11.720 1.00 98.19 405 SER A N 1
ATOM 3013 C CA .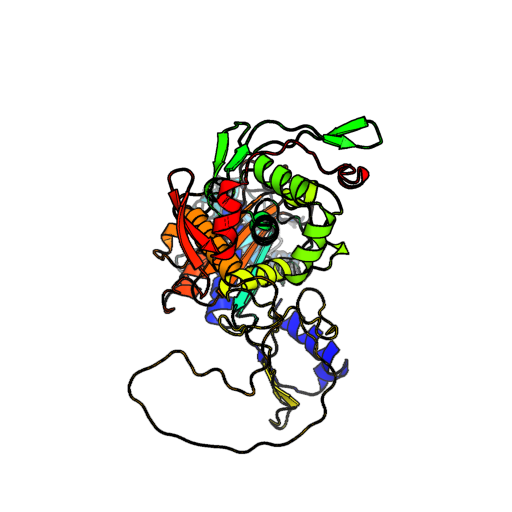 SER A 1 405 ? -13.205 10.730 11.850 1.00 98.19 405 SER A CA 1
ATOM 3014 C C . SER A 1 405 ? -11.768 11.256 12.006 1.00 98.19 405 SER A C 1
ATOM 3016 O O . SER A 1 405 ? -11.364 12.185 11.304 1.00 98.19 405 SER A O 1
ATOM 3018 N N . MET A 1 406 ? -10.956 10.643 12.872 1.00 98.62 406 MET A N 1
ATOM 3019 C CA . MET A 1 406 ? -9.558 11.047 13.085 1.00 98.62 406 MET A CA 1
ATOM 3020 C C . MET A 1 406 ? -8.650 10.713 11.887 1.00 98.62 406 MET A C 1
ATOM 3022 O O . MET A 1 406 ? -7.726 11.467 11.583 1.00 98.62 406 MET A O 1
ATOM 3026 N N . MET A 1 407 ? -8.903 9.618 11.166 1.00 98.69 407 MET A N 1
ATOM 3027 C CA . MET A 1 407 ? -8.156 9.257 9.954 1.00 98.69 407 MET A CA 1
ATOM 3028 C C . MET A 1 407 ? -8.559 10.087 8.727 1.00 98.69 407 MET A C 1
ATOM 3030 O O . MET A 1 407 ? -7.724 10.291 7.844 1.00 98.69 407 MET A O 1
ATOM 3034 N N . ARG A 1 408 ? -9.780 10.635 8.680 1.00 98.31 408 ARG A N 1
ATOM 3035 C CA . ARG A 1 408 ? -10.137 11.715 7.742 1.00 98.31 408 ARG A CA 1
ATOM 3036 C C . ARG A 1 408 ? -9.345 12.985 8.065 1.00 98.31 408 ARG A C 1
ATOM 3038 O O . ARG A 1 408 ? -8.753 13.566 7.161 1.00 98.31 408 ARG A O 1
ATOM 3045 N N . ASP A 1 409 ? -9.200 13.365 9.337 1.00 98.38 409 ASP A N 1
ATOM 3046 C CA . ASP A 1 409 ? -8.335 14.492 9.736 1.00 98.38 409 ASP A CA 1
ATOM 3047 C C . ASP A 1 409 ? -6.852 14.301 9.352 1.00 98.38 409 ASP A C 1
ATOM 3049 O O . ASP A 1 409 ? -6.195 15.261 8.938 1.00 98.38 409 ASP A O 1
ATOM 3053 N N . VAL A 1 410 ? -6.310 13.074 9.424 1.00 98.50 410 VAL A N 1
ATOM 3054 C CA . VAL A 1 410 ? -4.946 12.776 8.933 1.00 98.50 410 VAL A CA 1
ATOM 3055 C C . VAL A 1 410 ? -4.793 13.193 7.464 1.00 98.50 410 VAL A C 1
ATOM 3057 O O . VAL A 1 410 ? -3.731 13.695 7.087 1.00 98.50 410 VAL A O 1
ATOM 3060 N N . VAL A 1 411 ? -5.839 13.028 6.650 1.00 98.06 411 VAL A N 1
ATOM 3061 C CA . VAL A 1 411 ? -5.884 13.482 5.252 1.00 98.06 411 VAL A CA 1
ATOM 3062 C C . VAL A 1 411 ? -6.207 14.972 5.140 1.00 98.06 411 VAL A C 1
ATOM 3064 O O . VAL A 1 411 ? -5.602 15.648 4.321 1.00 98.06 411 VAL A O 1
ATOM 3067 N N . GLN A 1 412 ? -7.109 15.533 5.945 1.00 97.12 412 GLN A N 1
ATOM 3068 C CA . GLN A 1 412 ? -7.510 16.936 5.776 1.00 97.12 412 GLN A CA 1
ATOM 3069 C C . GLN A 1 412 ? -6.467 17.951 6.265 1.00 97.12 412 GLN A C 1
ATOM 3071 O O . GLN A 1 412 ? -6.415 19.063 5.729 1.00 97.12 412 GLN A O 1
ATOM 3076 N N . ARG A 1 413 ? -5.652 17.595 7.265 1.00 97.06 413 ARG A N 1
ATOM 3077 C CA . ARG A 1 413 ? -4.720 18.519 7.944 1.00 97.06 413 ARG A CA 1
ATOM 3078 C C . ARG A 1 413 ? -3.484 17.856 8.570 1.00 97.06 413 ARG A C 1
ATOM 3080 O O . ARG A 1 413 ? -2.722 18.522 9.266 1.00 97.06 413 ARG A O 1
ATOM 3087 N N . GLY A 1 414 ? -3.295 16.552 8.368 1.00 96.12 414 GLY A N 1
ATOM 3088 C CA . GLY A 1 414 ? -2.215 15.772 8.973 1.00 96.12 414 GLY A CA 1
ATOM 3089 C C . GLY A 1 414 ? -1.207 15.214 7.970 1.00 96.12 414 GLY A C 1
ATOM 3090 O O . GLY A 1 414 ? -1.038 15.696 6.849 1.00 96.12 414 GLY A O 1
ATOM 3091 N N . THR A 1 415 ? -0.534 14.140 8.377 1.00 95.50 415 THR A N 1
ATOM 3092 C CA . THR A 1 415 ? 0.516 13.482 7.573 1.00 95.50 415 THR A CA 1
ATOM 3093 C C . THR A 1 415 ? 0.048 12.891 6.229 1.00 95.50 415 THR A C 1
ATOM 3095 O O . THR A 1 415 ? 0.891 12.540 5.409 1.00 95.50 415 THR A O 1
ATOM 3098 N N . GLY A 1 416 ? -1.262 12.787 5.976 1.00 96.88 416 GLY A N 1
ATOM 3099 C CA . GLY A 1 416 ? -1.857 12.309 4.721 1.00 96.88 416 GLY A CA 1
ATOM 3100 C C . GLY A 1 416 ? -2.266 13.410 3.731 1.00 96.88 416 GLY A C 1
ATOM 3101 O O . GLY A 1 416 ? -2.897 13.091 2.728 1.00 96.88 416 GLY A O 1
ATOM 3102 N N . THR A 1 417 ? -1.926 14.683 3.986 1.00 97.62 417 THR A N 1
ATOM 3103 C CA . THR A 1 417 ? -2.468 15.870 3.277 1.00 97.62 417 THR A CA 1
ATOM 3104 C C . THR A 1 417 ? -2.411 15.829 1.740 1.00 97.62 417 THR A C 1
ATOM 3106 O O . THR A 1 417 ? -3.268 16.421 1.086 1.00 97.62 417 THR A O 1
ATOM 3109 N N . ALA A 1 418 ? -1.486 15.084 1.123 1.00 95.94 418 ALA A N 1
ATOM 3110 C CA . ALA A 1 418 ? -1.466 14.933 -0.337 1.00 95.94 418 ALA A CA 1
ATOM 3111 C C . ALA A 1 418 ? -2.731 14.246 -0.904 1.00 95.94 418 ALA A C 1
ATOM 3113 O O . ALA A 1 418 ? -3.126 14.543 -2.030 1.00 95.94 418 ALA A O 1
ATOM 3114 N N . ALA A 1 419 ? -3.417 13.389 -0.134 1.00 97.56 419 ALA A N 1
ATOM 3115 C CA . ALA A 1 419 ? -4.636 12.706 -0.586 1.00 97.56 419 ALA A CA 1
ATOM 3116 C C . ALA A 1 419 ? -5.837 13.645 -0.806 1.00 97.56 419 ALA A C 1
ATOM 3118 O O . ALA A 1 419 ? -6.787 13.256 -1.486 1.00 97.56 419 ALA A O 1
ATOM 3119 N N . LYS A 1 420 ? -5.781 14.903 -0.340 1.00 96.94 420 LYS A N 1
ATOM 3120 C CA . LYS A 1 420 ? -6.809 15.922 -0.628 1.00 96.94 420 LYS A CA 1
ATOM 3121 C C . LYS A 1 420 ? -6.991 16.190 -2.126 1.00 96.94 420 LYS A C 1
ATOM 3123 O O . LYS A 1 420 ? -8.061 16.637 -2.526 1.00 96.94 420 LYS A O 1
ATOM 3128 N N . VAL A 1 421 ? -5.997 15.858 -2.958 1.00 97.69 421 VAL A N 1
ATOM 3129 C CA . VAL A 1 421 ? -6.086 15.924 -4.430 1.00 97.69 421 VAL A CA 1
ATOM 3130 C C . VAL A 1 421 ? -7.177 15.013 -5.020 1.00 97.69 421 VAL A C 1
ATOM 3132 O O . VAL A 1 421 ? -7.558 15.183 -6.173 1.00 97.69 421 VAL A O 1
ATOM 3135 N N . LEU A 1 422 ? -7.708 14.061 -4.240 1.00 96.88 422 LEU A N 1
ATOM 3136 C CA . LEU A 1 422 ? -8.867 13.247 -4.621 1.00 96.88 422 LEU A CA 1
ATOM 3137 C C . LEU A 1 422 ? -10.205 14.000 -4.521 1.00 96.88 422 LEU A C 1
ATOM 3139 O O . LEU A 1 422 ? -11.203 13.492 -5.020 1.00 96.88 422 LEU A O 1
ATOM 3143 N N . GLY A 1 423 ? -10.249 15.179 -3.887 1.00 95.75 423 GLY A N 1
ATOM 3144 C CA . GLY A 1 423 ? -11.448 16.024 -3.822 1.00 95.75 423 GLY A CA 1
ATOM 3145 C C . GLY A 1 423 ? -12.608 15.449 -3.000 1.00 95.75 423 GLY A C 1
ATOM 3146 O O . GLY A 1 423 ? -13.756 15.800 -3.251 1.00 95.75 423 GLY A O 1
ATOM 3147 N N . ARG A 1 424 ? -12.332 14.546 -2.047 1.00 95.69 424 ARG A N 1
ATOM 3148 C CA . ARG A 1 424 ? -13.351 13.792 -1.297 1.00 95.69 424 ARG A CA 1
ATOM 3149 C C . ARG A 1 424 ? -13.181 13.894 0.218 1.00 95.69 424 ARG A C 1
ATOM 3151 O O . ARG A 1 424 ? -12.067 13.856 0.735 1.00 95.69 424 ARG A O 1
ATOM 3158 N N . GLU A 1 425 ? -14.309 13.967 0.919 1.00 94.50 425 GLU A N 1
ATOM 3159 C CA . GLU A 1 425 ? -14.398 13.989 2.388 1.00 94.50 425 GLU A CA 1
ATOM 3160 C C . GLU A 1 425 ? -14.470 12.593 3.031 1.00 94.50 425 GLU A C 1
ATOM 3162 O O . GLU A 1 425 ? -14.259 12.457 4.237 1.00 94.50 425 GLU A O 1
ATOM 3167 N N . ASP A 1 426 ? -14.763 11.549 2.245 1.00 96.44 426 ASP A N 1
ATOM 3168 C CA . ASP A 1 426 ? -14.846 10.170 2.736 1.00 96.44 426 ASP A CA 1
ATOM 3169 C C . ASP A 1 426 ? -13.505 9.435 2.791 1.00 96.44 426 ASP A C 1
ATOM 3171 O O . ASP A 1 426 ? -13.404 8.363 3.389 1.00 96.44 426 ASP A O 1
ATOM 3175 N N . VAL A 1 427 ? -12.470 10.049 2.220 1.00 98.31 427 VAL A N 1
ATOM 3176 C CA . VAL A 1 427 ? -11.101 9.546 2.221 1.00 98.31 427 VAL A CA 1
ATOM 3177 C C . VAL A 1 427 ? -10.438 9.788 3.577 1.00 98.31 427 VAL A C 1
ATOM 3179 O O . VAL A 1 427 ? -10.302 10.924 4.035 1.00 98.31 427 VAL A O 1
ATOM 3182 N N . GLY A 1 428 ? -9.955 8.709 4.187 1.00 98.50 428 GLY A N 1
ATOM 3183 C CA . GLY A 1 428 ? -9.146 8.742 5.401 1.00 98.50 428 GLY A CA 1
ATOM 3184 C C . GLY A 1 428 ? -8.058 7.673 5.378 1.00 98.50 428 GLY A C 1
ATOM 3185 O O . GLY A 1 428 ? -8.115 6.721 4.602 1.00 98.50 428 GLY A O 1
ATOM 3186 N N . GLY A 1 429 ? -7.035 7.827 6.213 1.00 98.38 429 GLY A N 1
ATOM 3187 C CA . GLY A 1 429 ? -5.972 6.831 6.331 1.00 98.38 429 GLY A CA 1
ATOM 3188 C C . GLY A 1 429 ? -4.819 7.279 7.215 1.00 98.38 429 GLY A C 1
ATOM 3189 O O . GLY A 1 429 ? -4.912 8.274 7.932 1.00 98.38 429 GLY A O 1
ATOM 3190 N N . LYS A 1 430 ? -3.709 6.545 7.158 1.00 98.69 430 LYS A N 1
ATOM 3191 C CA . LYS A 1 430 ? -2.515 6.801 7.956 1.00 98.69 430 LYS A CA 1
ATOM 3192 C C . LYS A 1 430 ? -1.236 6.434 7.204 1.00 98.69 430 LYS A C 1
ATOM 3194 O O . LYS A 1 430 ? -1.078 5.346 6.655 1.00 98.69 430 LYS A O 1
ATOM 3199 N N . THR A 1 431 ? -0.277 7.355 7.249 1.00 97.81 431 THR A N 1
ATOM 3200 C CA . THR A 1 431 ? 1.115 7.120 6.848 1.00 97.81 431 THR A CA 1
ATOM 3201 C C . THR A 1 431 ? 1.834 6.198 7.834 1.00 97.81 431 THR A C 1
ATOM 3203 O O . THR A 1 431 ? 1.738 6.377 9.053 1.00 97.81 431 THR A O 1
ATOM 3206 N N . GLY A 1 432 ? 2.620 5.263 7.312 1.00 96.75 432 GLY A N 1
ATOM 3207 C CA . GLY A 1 432 ? 3.624 4.522 8.070 1.00 96.75 432 GLY A CA 1
ATOM 3208 C C . GLY A 1 432 ? 5.021 4.790 7.523 1.00 96.75 432 GLY A C 1
ATOM 3209 O O . GLY A 1 432 ? 5.209 4.972 6.322 1.00 96.75 432 GLY A O 1
ATOM 3210 N N . SER A 1 433 ? 5.993 4.823 8.422 1.00 92.94 433 SER A N 1
ATOM 3211 C CA . SER A 1 433 ? 7.421 4.925 8.128 1.00 92.94 433 SER A CA 1
ATOM 3212 C C . SER A 1 433 ? 8.156 4.122 9.195 1.00 92.94 433 SER A C 1
ATOM 3214 O O . SER A 1 433 ? 7.712 4.122 10.348 1.00 92.94 433 SER A O 1
ATOM 3216 N N . THR A 1 434 ? 9.256 3.469 8.832 1.00 91.25 434 THR A N 1
ATOM 3217 C CA . THR A 1 434 ? 10.155 2.784 9.776 1.00 91.25 434 THR A CA 1
ATOM 3218 C C . THR A 1 434 ? 11.488 3.522 9.917 1.00 91.25 434 THR A C 1
ATOM 3220 O O . THR A 1 434 ? 11.795 4.447 9.153 1.00 91.25 434 THR A O 1
ATOM 3223 N N . ASN A 1 435 ? 12.285 3.120 10.912 1.00 85.44 435 ASN A N 1
ATOM 3224 C CA . ASN A 1 435 ? 13.633 3.645 11.124 1.00 85.44 435 ASN A CA 1
ATOM 3225 C C . ASN A 1 435 ? 14.499 3.478 9.861 1.00 85.44 435 ASN A C 1
ATOM 3227 O O . ASN A 1 435 ? 14.305 2.562 9.059 1.00 85.44 435 ASN A O 1
ATOM 3231 N N . ASP A 1 436 ? 15.429 4.411 9.665 1.00 86.50 436 ASP A N 1
ATOM 3232 C CA . ASP A 1 436 ? 16.270 4.558 8.467 1.00 86.50 436 ASP A CA 1
ATOM 3233 C C . ASP A 1 436 ? 15.502 4.623 7.129 1.00 86.50 436 ASP A C 1
ATOM 3235 O O . ASP A 1 436 ? 16.103 4.443 6.072 1.00 86.50 436 ASP A O 1
ATOM 3239 N N . HIS A 1 437 ? 14.185 4.869 7.135 1.00 91.75 437 HIS A N 1
ATOM 3240 C CA . HIS A 1 437 ? 13.326 4.844 5.941 1.00 91.75 437 HIS A CA 1
ATOM 3241 C C . HIS A 1 437 ? 13.375 3.497 5.180 1.00 91.75 437 HIS A C 1
ATOM 3243 O O . HIS A 1 437 ? 13.452 3.473 3.952 1.00 91.75 437 HIS A O 1
ATOM 3249 N N . ARG A 1 438 ? 13.398 2.354 5.880 1.00 94.62 438 ARG A N 1
ATOM 3250 C CA . ARG A 1 438 ? 13.470 1.013 5.242 1.00 94.62 438 ARG A CA 1
ATOM 3251 C C . ARG A 1 438 ? 12.141 0.562 4.632 1.00 94.62 438 ARG A C 1
ATOM 3253 O O . ARG A 1 438 ? 12.128 -0.173 3.643 1.00 94.62 438 ARG A O 1
ATOM 3260 N N . ASP A 1 439 ? 11.042 1.038 5.210 1.00 96.94 439 ASP A N 1
ATOM 3261 C CA . ASP A 1 439 ? 9.672 0.801 4.776 1.00 96.94 439 ASP A CA 1
ATOM 3262 C C . ASP A 1 439 ? 8.860 2.096 4.849 1.00 96.94 439 ASP A C 1
ATOM 3264 O O . ASP A 1 439 ? 8.929 2.863 5.816 1.00 96.94 439 ASP A O 1
ATOM 3268 N N . ALA A 1 440 ? 8.048 2.300 3.822 1.00 97.94 440 ALA A N 1
ATOM 3269 C CA . ALA A 1 440 ? 7.123 3.402 3.668 1.00 97.94 440 ALA A CA 1
ATOM 3270 C C . ALA A 1 440 ? 5.734 2.829 3.370 1.00 97.94 440 ALA A C 1
ATOM 3272 O O . ALA A 1 440 ? 5.576 1.989 2.487 1.00 97.94 440 ALA A O 1
ATOM 3273 N N . TRP A 1 441 ? 4.718 3.293 4.092 1.00 98.69 441 TRP A N 1
ATOM 3274 C CA . TRP A 1 441 ? 3.356 2.774 3.997 1.00 98.69 441 TRP A CA 1
ATOM 3275 C C . TRP A 1 441 ? 2.326 3.887 3.863 1.00 98.69 441 TRP A C 1
ATOM 3277 O O . TRP A 1 441 ? 2.472 4.970 4.443 1.00 98.69 441 TRP A O 1
ATOM 3287 N N . PHE A 1 442 ? 1.227 3.573 3.187 1.00 98.81 442 PHE A N 1
ATOM 3288 C CA . PHE A 1 442 ? -0.036 4.261 3.401 1.00 98.81 442 PHE A CA 1
ATOM 3289 C C . PHE A 1 442 ? -1.187 3.258 3.385 1.00 98.81 442 PHE A C 1
ATOM 3291 O O . PHE A 1 442 ? -1.387 2.541 2.403 1.00 98.81 442 PHE A O 1
ATOM 3298 N N . SER A 1 443 ? -1.945 3.237 4.476 1.00 98.88 443 SER A N 1
ATOM 3299 C CA . SER A 1 443 ? -3.142 2.415 4.648 1.00 98.88 443 SER A CA 1
ATOM 3300 C C . SER A 1 443 ? -4.329 3.334 4.876 1.00 98.88 443 SER A C 1
ATOM 3302 O O . SER A 1 443 ? -4.232 4.288 5.646 1.00 98.88 443 SER A O 1
ATOM 3304 N N . GLY A 1 444 ? -5.440 3.093 4.191 1.00 98.56 444 GLY A N 1
ATOM 3305 C CA . GLY A 1 444 ? -6.587 3.994 4.220 1.00 98.56 444 GLY A CA 1
ATOM 3306 C C . GLY A 1 444 ? -7.798 3.438 3.493 1.00 98.56 444 GLY A C 1
ATOM 3307 O O . GLY A 1 444 ? -7.785 2.311 2.999 1.00 98.56 444 GLY A O 1
ATOM 3308 N N . PHE A 1 445 ? -8.842 4.249 3.423 1.00 98.62 445 PHE A N 1
ATOM 3309 C CA . PHE A 1 445 ? -10.144 3.893 2.879 1.00 98.62 445 PHE A CA 1
ATOM 3310 C C . PHE A 1 445 ? -10.775 5.057 2.105 1.00 98.62 445 PHE A C 1
ATOM 3312 O O . PHE A 1 445 ? -10.357 6.212 2.224 1.00 98.62 445 PHE A O 1
ATOM 3319 N N . GLY A 1 446 ? -11.797 4.736 1.319 1.00 97.50 446 GLY A N 1
ATOM 3320 C CA . GLY A 1 446 ? -12.693 5.677 0.646 1.00 97.50 446 GLY A CA 1
ATOM 3321 C C . GLY A 1 446 ? -13.775 4.898 -0.102 1.00 97.50 446 GLY A C 1
ATOM 3322 O O . GLY A 1 446 ? -13.498 3.808 -0.612 1.00 97.50 446 GLY A O 1
ATOM 3323 N N . GLY A 1 447 ? -15.005 5.414 -0.161 1.00 94.81 447 GLY A N 1
ATOM 3324 C CA . GLY A 1 447 ? -16.146 4.629 -0.635 1.00 94.81 447 GLY A CA 1
ATOM 3325 C C . GLY A 1 447 ? -16.259 3.290 0.123 1.00 94.81 447 GLY A C 1
ATOM 3326 O O . GLY A 1 447 ? -16.103 3.285 1.345 1.00 94.81 447 GLY A O 1
ATOM 3327 N N . PRO A 1 448 ? -16.473 2.154 -0.570 1.00 95.19 448 PRO A N 1
ATOM 3328 C CA . PRO A 1 448 ? -16.495 0.824 0.037 1.00 95.19 448 PRO A CA 1
ATOM 3329 C C . PRO A 1 448 ? -15.097 0.194 0.184 1.00 95.19 448 PRO A C 1
ATOM 3331 O O . PRO A 1 448 ? -14.993 -0.930 0.666 1.00 95.19 448 PRO A O 1
ATOM 3334 N N . TYR A 1 449 ? -14.018 0.846 -0.264 1.00 98.38 449 TYR A N 1
ATOM 3335 C CA . TYR A 1 449 ? -12.705 0.205 -0.384 1.00 98.38 449 TYR A CA 1
ATOM 3336 C C . TYR A 1 449 ? -11.787 0.506 0.799 1.00 98.38 449 TYR A C 1
ATOM 3338 O O . TYR A 1 449 ? -11.591 1.668 1.161 1.00 98.38 449 TYR A O 1
ATOM 3346 N N . ALA A 1 450 ? -11.134 -0.535 1.318 1.00 98.56 450 ALA A N 1
ATOM 3347 C CA . ALA A 1 450 ? -9.940 -0.419 2.149 1.00 98.56 450 ALA A CA 1
ATOM 3348 C C . ALA A 1 450 ? -8.709 -0.822 1.322 1.00 98.56 450 ALA A C 1
ATOM 3350 O O . ALA A 1 450 ? -8.689 -1.869 0.670 1.00 98.56 450 ALA A O 1
ATOM 3351 N N . THR A 1 451 ? -7.678 0.021 1.335 1.00 98.94 451 THR A N 1
ATOM 3352 C CA . THR A 1 451 ? -6.498 -0.111 0.472 1.00 98.94 451 THR A CA 1
ATOM 3353 C C . THR A 1 451 ? -5.223 0.168 1.261 1.00 98.94 451 THR A C 1
ATOM 3355 O O . THR A 1 451 ? -5.102 1.209 1.911 1.00 98.94 451 THR A O 1
ATOM 3358 N N . THR A 1 452 ? -4.244 -0.730 1.157 1.00 98.88 452 THR A N 1
ATOM 3359 C CA . THR A 1 452 ? -2.896 -0.570 1.720 1.00 98.88 452 THR A CA 1
ATOM 3360 C C . THR A 1 452 ? -1.846 -0.626 0.620 1.00 98.88 452 THR A C 1
ATOM 3362 O O . THR A 1 452 ? -1.858 -1.530 -0.217 1.00 98.88 452 THR A O 1
ATOM 3365 N N . VAL A 1 453 ? -0.910 0.322 0.663 1.00 98.94 453 VAL A N 1
ATOM 3366 C CA . VAL A 1 453 ? 0.322 0.318 -0.128 1.00 98.94 453 VAL A CA 1
ATOM 3367 C C . VAL A 1 453 ? 1.533 0.250 0.797 1.00 98.94 453 VAL A C 1
ATOM 3369 O O . VAL A 1 453 ? 1.643 1.031 1.744 1.00 98.94 453 VAL A O 1
ATOM 3372 N N . TRP A 1 454 ? 2.467 -0.636 0.461 1.00 98.75 454 TRP A N 1
ATOM 3373 C CA . TRP A 1 454 ? 3.832 -0.675 0.988 1.00 98.75 454 TRP A CA 1
ATOM 3374 C C . TRP A 1 454 ? 4.827 -0.326 -0.123 1.00 98.75 454 TRP A C 1
ATOM 3376 O O . TRP A 1 454 ? 4.634 -0.709 -1.280 1.00 98.75 454 TRP A O 1
ATOM 3386 N N . VAL A 1 455 ? 5.910 0.358 0.239 1.00 98.69 455 VAL A N 1
ATOM 3387 C CA . VAL A 1 455 ? 7.140 0.514 -0.545 1.00 98.69 455 VAL A CA 1
ATOM 3388 C C . VAL A 1 455 ? 8.324 0.222 0.377 1.00 98.69 455 VAL A C 1
ATOM 3390 O O . VAL A 1 455 ? 8.346 0.665 1.524 1.00 98.69 455 VAL A O 1
ATOM 3393 N N . GLY A 1 456 ? 9.319 -0.507 -0.113 1.00 97.88 456 GLY A N 1
ATOM 3394 C CA . GLY A 1 456 ? 10.513 -0.873 0.646 1.00 97.88 456 GLY A CA 1
ATOM 3395 C C . GLY A 1 456 ? 11.507 -1.631 -0.227 1.00 97.88 456 GLY A C 1
ATOM 3396 O O . GLY A 1 456 ? 11.311 -1.778 -1.433 1.00 97.88 456 GLY A O 1
ATOM 3397 N N . ARG A 1 457 ? 12.590 -2.130 0.369 1.00 96.62 457 ARG A N 1
ATOM 3398 C CA . ARG A 1 457 ? 13.567 -2.979 -0.333 1.00 96.62 457 ARG A CA 1
ATOM 3399 C C . ARG A 1 457 ? 13.604 -4.386 0.242 1.00 96.62 457 ARG A C 1
ATOM 3401 O O . ARG A 1 457 ? 13.600 -4.553 1.464 1.00 96.62 457 ARG A O 1
ATOM 3408 N N . ASP A 1 458 ? 13.694 -5.386 -0.633 1.00 94.38 458 ASP A N 1
ATOM 3409 C CA . ASP A 1 458 ? 13.810 -6.798 -0.239 1.00 94.38 458 ASP A CA 1
ATOM 3410 C C . ASP A 1 458 ? 15.080 -7.037 0.597 1.00 94.38 458 ASP A C 1
ATOM 3412 O O . ASP A 1 458 ? 15.023 -7.709 1.620 1.00 94.38 458 ASP A O 1
ATOM 3416 N N . ASP A 1 459 ? 16.192 -6.384 0.235 1.00 93.62 459 ASP A N 1
ATOM 3417 C CA . ASP A 1 459 ? 17.474 -6.421 0.959 1.00 93.62 459 ASP A CA 1
ATOM 3418 C C . ASP A 1 459 ? 17.508 -5.579 2.254 1.00 93.62 459 ASP A C 1
ATOM 3420 O O . ASP A 1 459 ? 18.577 -5.350 2.819 1.00 93.62 459 ASP A O 1
ATOM 3424 N N . PHE A 1 460 ? 16.344 -5.090 2.702 1.00 91.31 460 PHE A N 1
ATOM 3425 C CA . PHE A 1 460 ? 16.114 -4.300 3.921 1.00 91.31 460 PHE A CA 1
ATOM 3426 C C . PHE A 1 460 ? 16.993 -3.040 4.078 1.00 91.31 460 PHE A C 1
ATOM 3428 O O . PHE A 1 460 ? 17.051 -2.444 5.159 1.00 91.31 460 PHE A O 1
ATOM 3435 N N . ARG A 1 461 ? 17.663 -2.577 3.014 1.00 94.75 461 ARG A N 1
ATOM 3436 C CA . ARG A 1 461 ? 18.362 -1.282 3.026 1.00 94.75 461 ARG A CA 1
ATOM 3437 C C . ARG A 1 461 ? 17.351 -0.130 3.019 1.00 94.75 461 ARG A C 1
ATOM 3439 O O . ARG A 1 461 ? 16.199 -0.295 2.625 1.00 94.75 461 ARG A O 1
ATOM 3446 N N . SER A 1 462 ? 17.815 1.051 3.424 1.00 95.62 462 SER A N 1
ATOM 3447 C CA . SER A 1 462 ? 17.056 2.304 3.329 1.00 95.62 462 SER A CA 1
ATOM 3448 C C . SER A 1 462 ? 16.539 2.558 1.906 1.00 95.62 462 SER A C 1
ATOM 3450 O O . SER A 1 462 ? 17.256 2.313 0.929 1.00 95.62 462 SER A O 1
ATOM 3452 N N . LEU A 1 463 ? 15.326 3.106 1.798 1.00 94.56 463 LEU A N 1
ATOM 3453 C CA . LEU A 1 463 ? 14.804 3.715 0.571 1.00 94.56 463 LEU A CA 1
ATOM 3454 C C . LEU A 1 463 ? 15.528 5.023 0.211 1.00 94.56 463 LEU A C 1
ATOM 3456 O O . LEU A 1 463 ? 15.501 5.431 -0.940 1.00 94.56 463 LEU A O 1
ATOM 3460 N N . GLY A 1 464 ? 16.179 5.681 1.172 1.00 92.38 464 GLY A N 1
ATOM 3461 C CA . GLY A 1 464 ? 16.818 6.983 0.991 1.00 92.38 464 GLY A CA 1
ATOM 3462 C C . GLY A 1 464 ? 16.244 8.059 1.914 1.00 92.38 464 GLY A C 1
ATOM 3463 O O . GLY A 1 464 ? 15.141 7.947 2.452 1.00 92.38 464 GLY A O 1
ATOM 3464 N N . TYR A 1 465 ? 17.017 9.126 2.124 1.00 87.38 465 TYR A N 1
ATOM 3465 C CA . TYR A 1 465 ? 16.646 10.204 3.040 1.00 87.38 465 TYR A CA 1
ATOM 3466 C C . TYR A 1 465 ? 15.321 10.876 2.627 1.00 87.38 465 TYR A C 1
ATOM 3468 O O . TYR A 1 465 ? 15.144 11.319 1.489 1.00 87.38 465 TYR A O 1
ATOM 3476 N N . ARG A 1 466 ? 14.395 10.984 3.589 1.00 84.06 466 ARG A N 1
ATOM 3477 C CA . ARG A 1 466 ? 13.017 11.496 3.429 1.00 84.06 466 ARG A CA 1
ATOM 3478 C C . ARG A 1 466 ? 12.062 10.627 2.597 1.00 84.06 466 ARG A C 1
ATOM 3480 O O . ARG A 1 466 ? 10.971 11.105 2.283 1.00 84.06 466 ARG A O 1
ATOM 3487 N N . GLU A 1 467 ? 12.390 9.383 2.253 1.00 90.38 467 GLU A N 1
ATOM 3488 C CA . GLU A 1 467 ? 11.445 8.454 1.600 1.00 90.38 467 GLU A CA 1
ATOM 3489 C C . GLU A 1 467 ? 10.472 7.822 2.616 1.00 90.38 467 GLU A C 1
ATOM 3491 O O . GLU A 1 467 ? 10.453 6.623 2.866 1.00 90.38 467 GLU A O 1
ATOM 3496 N N . TYR A 1 468 ? 9.660 8.683 3.235 1.00 89.94 468 TYR A N 1
ATOM 3497 C CA . TYR A 1 468 ? 8.595 8.333 4.179 1.00 89.94 468 TYR A CA 1
ATOM 3498 C C . TYR A 1 468 ? 7.337 7.793 3.473 1.00 89.94 468 TYR A C 1
ATOM 3500 O O . TYR A 1 468 ? 7.139 8.018 2.274 1.00 89.94 468 TYR A O 1
ATOM 3508 N N . GLY A 1 469 ? 6.398 7.218 4.238 1.00 84.50 469 GLY A N 1
ATOM 3509 C CA . GLY A 1 469 ? 5.072 6.800 3.748 1.00 84.50 469 GLY A CA 1
ATOM 3510 C C . GLY A 1 469 ? 4.352 7.843 2.886 1.00 84.50 469 GLY A C 1
ATOM 3511 O O . GLY A 1 469 ? 3.834 7.517 1.821 1.00 84.50 469 GLY A O 1
ATOM 3512 N N . GLY A 1 470 ? 4.410 9.119 3.284 1.00 86.88 470 GLY A N 1
ATOM 3513 C CA . GLY A 1 470 ? 3.811 10.240 2.547 1.00 86.88 470 GLY A CA 1
ATOM 3514 C C . GLY A 1 470 ? 4.482 10.616 1.212 1.00 86.88 470 GLY A C 1
ATOM 3515 O O . GLY A 1 470 ? 3.900 11.392 0.461 1.00 86.88 470 GLY A O 1
ATOM 3516 N N . LYS A 1 471 ? 5.681 10.093 0.907 1.00 91.88 471 LYS A N 1
ATOM 3517 C CA . LYS A 1 471 ? 6.473 10.416 -0.303 1.00 91.88 471 LYS A CA 1
ATOM 3518 C C . LYS A 1 471 ? 6.644 9.222 -1.254 1.00 91.88 471 LYS A C 1
ATOM 3520 O O . LYS A 1 471 ? 6.715 9.419 -2.466 1.00 91.88 471 LYS A O 1
ATOM 3525 N N . ALA A 1 472 ? 6.705 8.003 -0.717 1.00 94.06 472 ALA A N 1
ATOM 3526 C CA . ALA A 1 472 ? 6.884 6.783 -1.506 1.00 94.06 472 ALA A CA 1
ATOM 3527 C C . ALA A 1 472 ? 5.567 6.015 -1.726 1.00 94.06 472 ALA A C 1
ATOM 3529 O O . ALA A 1 472 ? 5.204 5.746 -2.867 1.00 94.06 472 ALA A O 1
ATOM 3530 N N . ALA A 1 473 ? 4.823 5.699 -0.660 1.00 98.25 473 ALA A N 1
ATOM 3531 C CA . ALA A 1 473 ? 3.621 4.857 -0.740 1.00 98.25 473 ALA A CA 1
ATOM 3532 C C . ALA A 1 473 ? 2.326 5.640 -1.024 1.00 98.25 473 ALA A C 1
ATOM 3534 O O . ALA A 1 473 ? 1.470 5.180 -1.779 1.00 98.25 473 ALA A O 1
ATOM 3535 N N . LEU A 1 474 ? 2.181 6.837 -0.449 1.00 98.25 474 LEU A N 1
ATOM 3536 C CA . LEU A 1 474 ? 0.981 7.664 -0.599 1.00 98.25 474 LEU A CA 1
ATOM 3537 C C . LEU A 1 474 ? 0.676 8.069 -2.061 1.00 98.25 474 LEU A C 1
ATOM 3539 O O . LEU A 1 474 ? -0.491 7.976 -2.432 1.00 98.25 474 LEU A O 1
ATOM 3543 N N . PRO A 1 475 ? 1.642 8.444 -2.929 1.00 98.38 475 PRO A N 1
ATOM 3544 C CA . PRO A 1 475 ? 1.341 8.734 -4.336 1.00 98.38 475 PRO A CA 1
ATOM 3545 C C . PRO A 1 475 ? 0.713 7.544 -5.077 1.00 98.38 475 PRO A C 1
ATOM 3547 O O . PRO A 1 475 ? -0.328 7.699 -5.705 1.00 98.38 475 PRO A O 1
ATOM 3550 N N . ILE A 1 476 ? 1.265 6.337 -4.900 1.00 98.81 476 ILE A N 1
ATOM 3551 C CA . ILE A 1 476 ? 0.730 5.084 -5.465 1.00 98.81 476 ILE A CA 1
ATOM 3552 C C . ILE A 1 476 ? -0.714 4.848 -4.994 1.00 98.81 476 ILE A C 1
ATOM 3554 O O . ILE A 1 476 ? -1.586 4.488 -5.786 1.00 98.81 476 ILE A O 1
ATOM 3558 N N . TRP A 1 477 ? -0.979 5.070 -3.702 1.00 98.88 477 TRP A N 1
ATOM 3559 C CA . TRP A 1 477 ? -2.319 4.933 -3.129 1.00 98.88 477 TRP A CA 1
ATOM 3560 C C . TRP A 1 477 ? -3.301 5.942 -3.739 1.00 98.88 477 TRP A C 1
ATOM 3562 O O . TRP A 1 477 ? -4.404 5.564 -4.128 1.00 98.88 477 TRP A O 1
ATOM 3572 N N . ILE A 1 478 ? -2.890 7.206 -3.881 1.00 98.75 478 ILE A N 1
ATOM 3573 C CA . ILE A 1 478 ? -3.688 8.268 -4.511 1.00 98.75 478 ILE A CA 1
ATOM 3574 C C . ILE A 1 478 ? -3.999 7.918 -5.967 1.00 98.75 478 ILE A C 1
ATOM 3576 O O . ILE A 1 478 ? -5.149 8.035 -6.383 1.00 98.75 478 ILE A O 1
ATOM 3580 N N . ASP A 1 479 ? -3.008 7.483 -6.744 1.00 98.69 479 ASP A N 1
ATOM 3581 C CA . ASP A 1 479 ? -3.187 7.227 -8.174 1.00 98.69 479 ASP A CA 1
ATOM 3582 C C . ASP A 1 479 ? -4.128 6.046 -8.442 1.00 98.69 479 ASP A C 1
ATOM 3584 O O . ASP A 1 479 ? -4.976 6.133 -9.332 1.00 98.69 479 ASP A O 1
ATOM 3588 N N . TYR A 1 480 ? -4.071 5.000 -7.613 1.00 98.88 480 TYR A N 1
ATOM 3589 C CA . TYR A 1 480 ? -5.064 3.925 -7.621 1.00 98.88 480 TYR A CA 1
ATOM 3590 C C . TYR A 1 480 ? -6.458 4.410 -7.183 1.00 98.88 480 TYR A C 1
ATOM 3592 O O . TYR A 1 480 ? -7.445 4.199 -7.894 1.00 98.88 480 TYR A O 1
ATOM 3600 N N . MET A 1 481 ? -6.560 5.094 -6.037 1.00 98.75 481 MET A N 1
ATOM 3601 C CA . MET A 1 481 ? -7.853 5.510 -5.478 1.00 98.75 481 MET A CA 1
ATOM 3602 C C . MET A 1 481 ? -8.551 6.585 -6.325 1.00 98.75 481 MET A C 1
ATOM 3604 O O . MET A 1 481 ? -9.778 6.660 -6.312 1.00 98.75 481 MET A O 1
ATOM 3608 N N . ARG A 1 482 ? -7.815 7.360 -7.135 1.00 98.50 482 ARG A N 1
ATOM 3609 C CA . ARG A 1 482 ? -8.393 8.285 -8.128 1.00 98.50 482 ARG A CA 1
ATOM 3610 C C . ARG A 1 482 ? -9.229 7.557 -9.182 1.00 98.50 482 ARG A C 1
ATOM 3612 O O . ARG A 1 482 ? -10.242 8.095 -9.618 1.00 98.50 482 ARG A O 1
ATOM 3619 N N . VAL A 1 483 ? -8.829 6.344 -9.573 1.00 98.44 483 VAL A N 1
ATOM 3620 C CA . VAL A 1 483 ? -9.641 5.482 -10.445 1.00 98.44 483 VAL A CA 1
ATOM 3621 C C . VAL A 1 483 ? -10.748 4.823 -9.627 1.00 98.44 483 VAL A C 1
ATOM 3623 O O . VAL A 1 483 ? -11.919 4.956 -9.975 1.00 98.44 483 VAL A O 1
ATOM 3626 N N . ALA A 1 484 ? -10.399 4.192 -8.500 1.00 98.25 484 ALA A N 1
ATOM 3627 C CA . ALA A 1 484 ? -11.344 3.407 -7.705 1.00 98.25 484 ALA A CA 1
ATOM 3628 C C . ALA A 1 484 ? -12.565 4.203 -7.216 1.00 98.25 484 ALA A C 1
ATOM 3630 O O . ALA A 1 484 ? -13.664 3.660 -7.180 1.00 98.25 484 ALA A O 1
ATOM 3631 N N . LEU A 1 485 ? -12.396 5.487 -6.886 1.00 97.94 485 LEU A N 1
ATOM 3632 C CA . LEU A 1 485 ? -13.463 6.339 -6.350 1.00 97.94 485 LEU A CA 1
ATOM 3633 C C . LEU A 1 485 ? -14.208 7.170 -7.406 1.00 97.94 485 LEU A C 1
ATOM 3635 O O . LEU A 1 485 ? -15.160 7.868 -7.053 1.00 97.94 485 LEU A O 1
ATOM 3639 N N . LYS A 1 486 ? -13.805 7.118 -8.684 1.00 94.88 486 LYS A N 1
ATOM 3640 C CA . LYS A 1 486 ? -14.268 8.043 -9.739 1.00 94.88 486 LYS A CA 1
ATOM 3641 C C . LYS A 1 486 ? -15.795 8.109 -9.875 1.00 94.88 486 LYS A C 1
ATOM 3643 O O . LYS A 1 486 ? -16.349 9.196 -9.980 1.00 94.88 486 LYS A O 1
ATOM 3648 N N . ASN A 1 487 ? -16.452 6.949 -9.837 1.00 91.31 487 ASN A N 1
ATOM 3649 C CA . ASN A 1 487 ? -17.906 6.798 -9.990 1.00 91.31 487 ASN A CA 1
ATOM 3650 C C . ASN A 1 487 ? -18.577 6.287 -8.696 1.00 91.31 487 ASN A C 1
ATOM 3652 O O . ASN A 1 487 ? -19.648 5.690 -8.738 1.00 91.31 487 ASN A O 1
ATOM 3656 N N . THR A 1 488 ? -17.917 6.434 -7.543 1.00 94.38 488 THR A N 1
ATOM 3657 C CA . THR A 1 488 ? -18.366 5.864 -6.261 1.00 94.38 488 THR A CA 1
ATOM 3658 C C . THR A 1 488 ? -19.050 6.931 -5.401 1.00 94.38 488 THR A C 1
ATOM 3660 O O . THR A 1 488 ? -18.461 8.002 -5.232 1.00 94.38 488 THR A O 1
ATOM 3663 N N . PRO A 1 489 ? -20.232 6.678 -4.802 1.00 93.12 489 PRO A N 1
ATOM 3664 C CA . PRO A 1 489 ? -20.856 7.601 -3.850 1.00 93.12 489 PRO A CA 1
ATOM 3665 C C . PRO A 1 489 ? -19.915 7.997 -2.703 1.00 93.12 489 PRO A C 1
ATOM 3667 O O . PRO A 1 489 ? -19.010 7.242 -2.347 1.00 93.12 489 PRO A O 1
ATOM 3670 N N . VAL A 1 490 ? -20.102 9.185 -2.128 1.00 93.88 490 VAL A N 1
ATOM 3671 C CA . VAL A 1 490 ? -19.331 9.635 -0.957 1.00 93.88 490 VAL A CA 1
ATOM 3672 C C . VAL A 1 490 ? -19.856 8.915 0.283 1.00 93.88 490 VAL A C 1
ATOM 3674 O O . VAL A 1 490 ? -21.018 9.080 0.654 1.00 93.88 490 VAL A O 1
ATOM 3677 N N . ALA A 1 491 ? -19.015 8.101 0.922 1.00 90.50 491 ALA A N 1
ATOM 3678 C CA . ALA A 1 491 ? -19.407 7.359 2.113 1.00 90.50 491 ALA A CA 1
ATOM 3679 C C . ALA A 1 491 ? -19.522 8.299 3.325 1.00 90.50 491 ALA A C 1
ATOM 3681 O O . ALA A 1 491 ? -18.520 8.793 3.860 1.00 90.50 491 ALA A O 1
ATOM 3682 N N . LYS A 1 492 ? -20.752 8.529 3.793 1.00 88.31 492 LYS A N 1
ATOM 3683 C CA . LYS A 1 492 ? -20.995 9.262 5.038 1.00 88.31 492 LYS A CA 1
ATOM 3684 C C . LYS A 1 492 ? -20.364 8.549 6.236 1.00 88.31 492 LYS A C 1
ATOM 3686 O O . LYS A 1 492 ? -20.264 7.322 6.281 1.00 88.31 492 LYS A O 1
ATOM 3691 N N . ASN A 1 493 ? -19.957 9.350 7.214 1.00 90.12 493 ASN A N 1
ATOM 3692 C CA . ASN A 1 493 ? -19.589 8.898 8.550 1.00 90.12 493 ASN A CA 1
ATOM 3693 C C . ASN A 1 493 ? -20.582 9.541 9.519 1.00 90.12 493 ASN A C 1
ATOM 3695 O O . ASN A 1 493 ? -20.265 10.544 10.160 1.00 90.12 493 ASN A O 1
ATOM 3699 N N . ASP A 1 494 ? -21.800 9.001 9.526 1.00 90.19 494 ASP A N 1
ATOM 3700 C CA . ASP A 1 494 ? -22.884 9.387 10.432 1.00 90.19 494 ASP A CA 1
ATOM 3701 C C . ASP A 1 494 ? -22.697 8.668 11.787 1.00 90.19 494 ASP A C 1
ATOM 3703 O O . ASP A 1 494 ? -22.202 7.537 11.803 1.00 90.19 494 ASP A O 1
ATOM 3707 N N . PRO A 1 495 ? -23.002 9.313 12.929 1.00 92.00 495 PRO A N 1
ATOM 3708 C CA . PRO A 1 495 ? -22.747 8.749 14.255 1.00 92.00 495 PRO A CA 1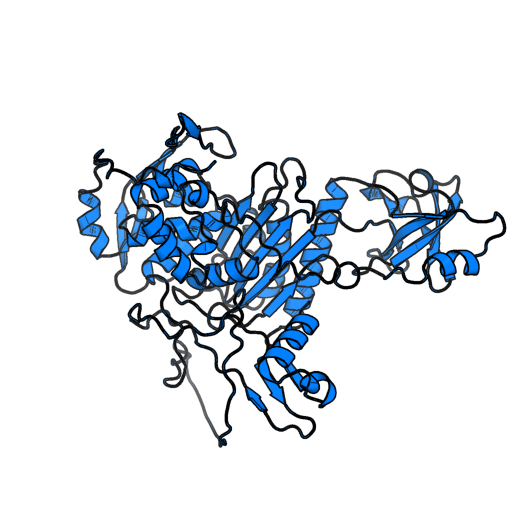
ATOM 3709 C C . PRO A 1 495 ? -23.702 7.580 14.559 1.00 92.00 495 PRO A C 1
ATOM 3711 O O . PRO A 1 495 ? -24.918 7.765 14.479 1.00 92.00 495 PRO A O 1
ATOM 3714 N N . PRO A 1 496 ? -23.193 6.388 14.926 1.00 92.06 496 PRO A N 1
ATOM 3715 C CA . PRO A 1 496 ? -24.041 5.274 15.344 1.00 92.06 496 PRO A CA 1
ATOM 3716 C C . PRO A 1 496 ? -24.720 5.536 16.700 1.00 92.06 496 PRO A C 1
ATOM 3718 O O . PRO A 1 496 ? -24.343 6.433 17.459 1.00 92.06 496 PRO A O 1
ATOM 3721 N N . SER A 1 497 ? -25.727 4.720 17.021 1.00 90.44 497 SER A N 1
ATOM 3722 C CA . SER A 1 497 ? -26.467 4.776 18.288 1.00 90.44 497 SER A CA 1
ATOM 3723 C C . SER A 1 497 ? -25.548 4.703 19.512 1.00 90.44 497 SER A C 1
ATOM 3725 O O . SER A 1 497 ? -24.591 3.930 19.524 1.00 90.44 497 SER A O 1
ATOM 3727 N N . GLY A 1 498 ? -25.869 5.453 20.571 1.00 90.88 498 GLY A N 1
ATOM 3728 C CA . GLY A 1 498 ? -25.054 5.490 21.792 1.00 90.88 498 GLY A CA 1
ATOM 3729 C C . GLY A 1 498 ? -23.836 6.417 21.705 1.00 90.88 498 GLY A C 1
ATOM 3730 O O . GLY A 1 498 ? -22.890 6.241 22.477 1.00 90.88 498 GLY A O 1
ATOM 3731 N N . MET A 1 499 ? -23.853 7.389 20.783 1.00 93.12 499 MET A N 1
ATOM 3732 C CA . MET A 1 499 ? -22.942 8.538 20.767 1.00 93.12 499 MET A CA 1
ATOM 3733 C C . MET A 1 499 ? -23.664 9.851 21.086 1.00 93.12 499 MET A C 1
ATOM 3735 O O . MET A 1 499 ? -24.845 10.015 20.782 1.00 93.12 499 MET A O 1
ATOM 3739 N N . VAL A 1 500 ? -22.922 10.809 21.637 1.00 93.50 500 VAL A N 1
ATOM 3740 C CA . VAL A 1 500 ? -23.377 12.170 21.957 1.00 93.50 500 VAL A CA 1
ATOM 3741 C C . VAL A 1 500 ? -22.268 13.183 21.647 1.00 93.50 500 VAL A C 1
ATOM 3743 O O . VAL A 1 500 ? -21.085 12.846 21.716 1.00 93.50 500 VAL A O 1
ATOM 3746 N N . GLN A 1 501 ? -22.628 14.414 21.269 1.00 94.06 501 GLN A N 1
ATOM 3747 C CA . GLN A 1 501 ? -21.658 15.505 21.133 1.00 94.06 501 GLN A CA 1
ATOM 3748 C C . GLN A 1 501 ? -21.373 16.138 22.493 1.00 94.06 501 GLN A C 1
ATOM 3750 O O . GLN A 1 501 ? -22.292 16.600 23.166 1.00 94.06 501 GLN A O 1
ATOM 3755 N N . ALA A 1 502 ? -20.096 16.223 22.854 1.00 89.19 502 ALA A N 1
ATOM 3756 C CA . ALA A 1 502 ? -19.633 16.916 24.049 1.00 89.19 502 ALA A CA 1
ATOM 3757 C C . ALA A 1 502 ? -18.476 17.860 23.693 1.00 89.19 502 ALA A C 1
ATOM 3759 O O . ALA A 1 502 ? -17.608 17.520 22.886 1.00 89.19 502 ALA A O 1
ATOM 3760 N N . THR A 1 503 ? -18.449 19.050 24.298 1.00 88.50 503 THR A N 1
ATOM 3761 C CA . THR A 1 503 ? -17.333 19.998 24.155 1.00 88.50 503 THR A CA 1
ATOM 3762 C C . THR A 1 503 ? -16.345 19.782 25.292 1.00 88.50 503 THR A C 1
ATOM 3764 O O . THR A 1 503 ? -16.605 20.145 26.434 1.00 88.50 503 THR A O 1
ATOM 3767 N N . LEU A 1 504 ? -15.209 19.174 24.961 1.00 80.44 504 LEU A N 1
ATOM 3768 C CA . LEU A 1 504 ? -14.237 18.612 25.891 1.00 80.44 504 LEU A CA 1
ATOM 3769 C C . LEU A 1 504 ? -12.844 19.140 25.552 1.00 80.44 504 LEU A C 1
ATOM 3771 O O . LEU A 1 504 ? -12.434 19.117 24.391 1.00 80.44 504 LEU A O 1
ATOM 3775 N N . ASN A 1 505 ? -12.100 19.621 26.550 1.00 79.94 505 ASN A N 1
ATOM 3776 C CA . ASN A 1 505 ? -10.733 20.133 26.369 1.00 79.94 505 ASN A CA 1
ATOM 3777 C C . ASN A 1 505 ? -10.598 21.137 25.198 1.00 79.94 505 ASN A C 1
ATOM 3779 O O . ASN A 1 505 ? -9.633 21.108 24.430 1.00 79.94 505 ASN A O 1
ATOM 3783 N N . GLY A 1 506 ? -11.606 22.006 25.041 1.00 82.00 506 GLY A N 1
ATOM 3784 C CA . GLY A 1 506 ? -11.670 23.037 24.000 1.00 82.00 506 GLY A CA 1
ATOM 3785 C C . GLY A 1 506 ? -12.104 22.562 22.605 1.00 82.00 506 GLY A C 1
ATOM 3786 O O . GLY A 1 506 ? -11.980 23.335 21.658 1.00 82.00 506 GLY A O 1
ATOM 3787 N N . ALA A 1 507 ? -12.600 21.330 22.444 1.00 85.75 507 ALA A N 1
ATOM 3788 C CA . ALA A 1 507 ? -13.074 20.804 21.162 1.00 85.75 507 ALA A CA 1
ATOM 3789 C C . ALA A 1 507 ? -14.393 20.032 21.298 1.00 85.75 507 ALA A C 1
ATOM 3791 O O . ALA A 1 507 ? -14.560 19.236 22.216 1.00 85.75 507 ALA A O 1
ATOM 3792 N N . THR A 1 508 ? -15.319 20.229 20.358 1.00 91.88 508 THR A N 1
ATOM 3793 C CA . THR A 1 508 ? -16.525 19.400 20.252 1.00 91.88 508 THR A CA 1
ATOM 3794 C C . THR A 1 508 ? -16.186 18.080 19.564 1.00 91.88 508 THR A C 1
ATOM 3796 O O . THR A 1 508 ? -15.750 18.066 18.414 1.00 91.88 508 THR A O 1
ATOM 3799 N N . GLU A 1 509 ? -16.387 16.972 20.269 1.00 92.81 509 GLU A N 1
ATOM 3800 C CA . GLU A 1 509 ? -16.171 15.609 19.781 1.00 92.81 509 GLU A CA 1
ATOM 3801 C C . GLU A 1 509 ? -17.450 14.783 19.963 1.00 92.81 509 GLU A C 1
ATOM 3803 O O . GLU A 1 509 ? -18.255 15.044 20.858 1.00 92.81 509 GLU A O 1
ATOM 3808 N N . TRP A 1 510 ? -17.620 13.748 19.140 1.00 93.50 510 TRP A N 1
ATOM 3809 C CA . TRP A 1 510 ? -18.590 12.689 19.416 1.00 93.50 510 TRP A CA 1
ATOM 3810 C C . TRP A 1 510 ? -17.951 11.655 20.351 1.00 93.50 510 TRP A C 1
ATOM 3812 O O . TRP A 1 510 ? -16.952 11.019 19.995 1.00 93.50 510 TRP A O 1
ATOM 3822 N N . VAL A 1 511 ? -18.536 11.466 21.531 1.00 91.00 511 VAL A N 1
ATOM 3823 C CA . VAL A 1 511 ? -18.113 10.483 22.543 1.00 91.00 511 VAL A CA 1
ATOM 3824 C C . VAL A 1 511 ? -19.183 9.411 22.740 1.00 91.00 511 VAL A C 1
ATOM 3826 O O . VAL A 1 511 ? -20.334 9.606 22.344 1.00 91.00 511 VAL A O 1
ATOM 3829 N N . LYS A 1 512 ? -18.809 8.262 23.315 1.00 90.62 512 LYS A N 1
ATOM 3830 C CA . LYS A 1 512 ? -19.780 7.260 23.776 1.00 90.62 512 LYS A CA 1
ATOM 3831 C C . LYS A 1 512 ? -20.532 7.842 24.978 1.00 90.62 512 LYS A C 1
ATOM 3833 O O . LYS A 1 512 ? -19.931 8.566 25.770 1.00 90.62 512 LYS A O 1
ATOM 3838 N N . VAL A 1 513 ? -21.823 7.546 25.121 1.00 88.56 513 VAL A N 1
ATOM 3839 C CA . VAL A 1 513 ? -22.634 8.098 26.226 1.00 88.56 513 VAL A CA 1
ATOM 3840 C C . VAL A 1 513 ? -22.068 7.676 27.587 1.00 88.56 513 VAL A C 1
ATOM 3842 O O . VAL A 1 513 ? -21.878 8.518 28.454 1.00 88.56 513 VAL A O 1
ATOM 3845 N N . GLU A 1 514 ? -21.678 6.412 27.741 1.00 82.69 514 GLU A N 1
ATOM 3846 C CA . GLU A 1 514 ? -21.079 5.861 28.962 1.00 82.69 514 GLU A CA 1
ATOM 3847 C C . GLU A 1 514 ? -19.639 6.326 29.244 1.00 82.69 514 GLU A C 1
ATOM 3849 O O . GLU A 1 514 ? -19.062 5.943 30.261 1.00 82.69 514 GLU A O 1
ATOM 3854 N N . ASP A 1 515 ? -19.018 7.107 28.354 1.00 79.88 515 ASP A N 1
ATOM 3855 C CA . ASP A 1 515 ? -17.740 7.775 28.632 1.00 79.88 515 ASP A CA 1
ATOM 3856 C C . ASP A 1 515 ? -17.942 9.190 29.201 1.00 79.88 515 ASP A C 1
ATOM 3858 O O . ASP A 1 515 ? -16.980 9.759 29.713 1.00 79.88 515 ASP A O 1
ATOM 3862 N N . MET A 1 516 ? -19.163 9.750 29.172 1.00 73.19 516 MET A N 1
ATOM 3863 C CA . MET A 1 516 ? -19.451 11.068 29.763 1.00 73.19 516 MET A CA 1
ATOM 3864 C C . MET A 1 516 ? -19.231 11.094 31.275 1.00 73.19 516 MET A C 1
ATOM 3866 O O . MET A 1 516 ? -18.618 12.034 31.771 1.00 73.19 516 MET A O 1
ATOM 3870 N N . ASP A 1 517 ? -19.625 10.043 31.990 1.00 62.56 517 ASP A N 1
ATOM 3871 C CA . ASP A 1 517 ? -19.423 9.965 33.443 1.00 62.56 517 ASP A CA 1
ATOM 3872 C C . ASP A 1 517 ? -17.933 9.782 33.801 1.00 62.56 517 ASP A C 1
ATOM 3874 O O . ASP A 1 517 ? -17.465 10.245 34.836 1.00 62.56 517 ASP A O 1
ATOM 3878 N N . LYS A 1 518 ? -17.148 9.159 32.907 1.00 62.25 518 LYS A N 1
ATOM 3879 C CA . LYS A 1 518 ? -15.694 8.966 33.076 1.00 62.25 518 LYS A CA 1
ATOM 3880 C C . LYS A 1 518 ? -14.878 10.227 32.772 1.00 62.25 518 LYS A C 1
ATOM 3882 O O . LYS A 1 518 ? -13.690 10.280 33.078 1.00 62.25 518 LYS A O 1
ATOM 3887 N N . ILE A 1 519 ? -15.475 11.215 32.106 1.00 57.91 519 ILE A N 1
ATOM 3888 C CA . ILE A 1 519 ? -14.776 12.406 31.606 1.00 57.91 519 ILE A CA 1
ATOM 3889 C C . ILE A 1 519 ? -14.388 13.375 32.732 1.00 57.91 519 ILE A C 1
ATOM 3891 O O . ILE A 1 519 ? -13.403 14.097 32.571 1.00 57.91 519 ILE A O 1
ATOM 3895 N N . GLU A 1 520 ? -15.099 13.365 33.863 1.00 44.72 520 GLU A N 1
ATOM 3896 C CA . GLU A 1 520 ? -14.742 14.168 35.043 1.00 44.72 520 GLU A CA 1
ATOM 3897 C C . GLU A 1 520 ? -13.591 13.540 35.854 1.00 44.72 520 GLU A C 1
ATOM 3899 O O . GLU A 1 520 ? -12.761 14.264 36.400 1.00 44.72 520 GLU A O 1
ATOM 3904 N N . ASP A 1 521 ? -13.487 12.206 35.861 1.00 42.50 521 ASP A N 1
ATOM 3905 C CA . ASP A 1 521 ? -12.547 11.445 36.703 1.00 42.50 521 ASP A CA 1
ATOM 3906 C C . ASP A 1 521 ? -11.160 11.216 36.065 1.00 42.50 521 ASP A C 1
ATOM 3908 O O . ASP A 1 521 ? -10.243 10.719 36.721 1.00 42.50 521 ASP A O 1
ATOM 3912 N N . PHE A 1 522 ? -10.943 11.628 34.806 1.00 45.16 522 PHE A N 1
ATOM 3913 C CA . PHE A 1 522 ? -9.630 11.582 34.132 1.00 45.16 522 PHE A CA 1
ATOM 3914 C C . PHE A 1 522 ? -8.650 12.675 34.617 1.00 45.16 522 PHE A C 1
ATOM 3916 O O . PHE A 1 522 ? -7.948 13.337 33.843 1.00 45.16 522 PHE A O 1
ATOM 3923 N N . SER A 1 523 ? -8.531 12.795 35.939 1.00 39.06 523 SER A N 1
ATOM 3924 C CA . SER A 1 523 ? -7.262 13.142 36.571 1.00 39.06 523 SER A CA 1
ATOM 3925 C C . SER A 1 523 ? -6.160 12.217 36.039 1.00 39.06 523 SER A C 1
ATOM 3927 O O . SER A 1 523 ? -6.383 11.026 35.811 1.00 39.06 523 SER A O 1
ATOM 3929 N N . PHE A 1 524 ? -4.943 12.739 35.869 1.00 42.12 524 PHE A N 1
ATOM 3930 C CA . PHE A 1 524 ? -3.771 11.875 35.722 1.00 42.12 524 PHE A CA 1
ATOM 3931 C C . PHE A 1 524 ? -3.441 11.292 37.095 1.00 42.12 524 PHE A C 1
ATOM 3933 O O . PHE A 1 524 ? -2.560 11.796 37.796 1.00 42.12 524 PHE A O 1
ATOM 3940 N N . ASP A 1 525 ? -4.155 10.235 37.481 1.00 34.69 525 ASP A N 1
ATOM 3941 C CA . ASP A 1 525 ? -3.732 9.428 38.612 1.00 34.69 525 ASP A CA 1
ATOM 3942 C C . ASP A 1 525 ? -2.348 8.848 38.284 1.00 34.69 525 ASP A C 1
ATOM 3944 O O . ASP A 1 525 ? -2.148 8.134 37.299 1.00 34.69 525 ASP A O 1
ATOM 3948 N N . THR A 1 526 ? -1.359 9.243 39.083 1.00 37.66 526 THR A N 1
ATOM 3949 C CA . THR A 1 526 ? 0.037 8.828 38.905 1.00 37.66 526 THR A CA 1
ATOM 3950 C C . THR A 1 526 ? 0.327 7.492 39.587 1.00 37.66 526 THR A C 1
ATOM 3952 O O . THR A 1 526 ? 1.481 7.057 39.627 1.00 37.66 526 THR A O 1
ATOM 3955 N N . HIS A 1 527 ? -0.716 6.790 40.042 1.00 33.44 527 HIS A N 1
ATOM 3956 C CA . HIS A 1 527 ? -0.714 5.347 40.241 1.00 33.44 527 HIS A CA 1
ATOM 3957 C C . HIS A 1 527 ? -0.447 4.602 38.927 1.00 33.44 527 HIS A C 1
ATOM 3959 O O . HIS A 1 527 ? -1.334 4.055 38.272 1.00 33.44 527 HIS A O 1
ATOM 3965 N N . VAL A 1 528 ? 0.843 4.520 38.596 1.00 37.50 528 VAL A N 1
ATOM 3966 C CA . VAL A 1 528 ? 1.416 3.473 37.754 1.00 37.50 528 VAL A CA 1
ATOM 3967 C C . VAL A 1 528 ? 0.933 2.131 38.307 1.00 37.50 528 VAL A C 1
ATOM 3969 O O . VAL A 1 528 ? 1.469 1.638 39.302 1.00 37.50 528 VAL A O 1
ATOM 3972 N N . GLN A 1 529 ? -0.080 1.532 37.668 1.00 38.03 529 GLN A N 1
ATOM 3973 C CA . GLN A 1 529 ? -0.304 0.096 37.805 1.00 38.03 529 GLN A CA 1
ATOM 3974 C C . GLN A 1 529 ? 1.023 -0.571 37.472 1.00 38.03 529 GLN A C 1
ATOM 3976 O O . GLN A 1 529 ? 1.603 -0.289 36.425 1.00 38.03 529 GLN A O 1
ATOM 3981 N N . GLN A 1 530 ? 1.529 -1.378 38.405 1.00 38.38 530 GLN A N 1
ATOM 3982 C CA . GLN A 1 530 ? 2.870 -1.938 38.333 1.00 38.38 530 GLN A CA 1
ATOM 3983 C C . GLN A 1 530 ? 2.981 -2.803 37.073 1.00 38.38 530 GLN A C 1
ATOM 3985 O O . GLN A 1 530 ? 2.495 -3.932 37.042 1.00 38.38 530 GLN A O 1
ATOM 3990 N N . ALA A 1 531 ? 3.548 -2.220 36.016 1.00 47.38 531 ALA A N 1
ATOM 3991 C CA . ALA A 1 531 ? 3.658 -2.857 34.717 1.00 47.38 531 ALA A CA 1
ATOM 3992 C C . ALA A 1 531 ? 4.470 -4.148 34.858 1.00 47.38 531 ALA A C 1
ATOM 3994 O O . ALA A 1 531 ? 5.437 -4.186 35.620 1.00 47.38 531 ALA A O 1
ATOM 3995 N N . ASP A 1 532 ? 4.102 -5.201 34.122 1.00 53.28 532 ASP A N 1
ATOM 3996 C CA . ASP A 1 532 ? 4.977 -6.369 34.043 1.00 53.28 532 ASP A CA 1
ATOM 3997 C C . ASP A 1 532 ? 6.295 -5.920 33.414 1.00 53.28 532 ASP A C 1
ATOM 3999 O O . ASP A 1 532 ? 6.325 -5.510 32.253 1.00 53.28 532 ASP A O 1
ATOM 4003 N N . ASP A 1 533 ? 7.389 -6.010 34.174 1.00 55.81 533 ASP A N 1
ATOM 4004 C CA . ASP A 1 533 ? 8.717 -5.604 33.714 1.00 55.81 533 ASP A CA 1
ATOM 4005 C C . ASP A 1 533 ? 9.167 -6.349 32.432 1.00 55.81 533 ASP A C 1
ATOM 4007 O O . ASP A 1 533 ? 10.142 -5.946 31.796 1.00 55.81 533 ASP A O 1
ATOM 4011 N N . ALA A 1 534 ? 8.482 -7.430 32.028 1.00 60.56 534 ALA A N 1
ATOM 4012 C CA . ALA A 1 534 ? 8.658 -8.075 30.726 1.00 60.56 534 ALA A CA 1
ATOM 4013 C C . ALA A 1 534 ? 8.310 -7.144 29.546 1.00 60.56 534 ALA A C 1
ATOM 4015 O O . ALA A 1 534 ? 8.978 -7.192 28.514 1.00 60.56 534 ALA A O 1
ATOM 4016 N N . ALA A 1 535 ? 7.334 -6.242 29.704 1.00 61.12 535 ALA A N 1
ATOM 4017 C CA . ALA A 1 535 ? 6.911 -5.289 28.674 1.00 61.12 535 ALA A CA 1
ATOM 4018 C C . ALA A 1 535 ? 8.000 -4.264 28.290 1.00 61.12 535 ALA A C 1
ATOM 4020 O O . ALA A 1 535 ? 7.897 -3.610 27.243 1.00 61.12 535 ALA A O 1
ATOM 4021 N N . PHE A 1 536 ? 9.043 -4.129 29.117 1.00 62.25 536 PHE A N 1
ATOM 4022 C CA . PHE A 1 536 ? 10.205 -3.274 28.867 1.00 62.25 536 PHE A CA 1
ATOM 4023 C C . PHE A 1 536 ? 11.352 -3.989 28.131 1.00 62.25 536 PHE A C 1
ATOM 4025 O O . PHE A 1 536 ? 12.286 -3.313 27.696 1.00 62.25 536 PHE A O 1
ATOM 4032 N N . ASP A 1 537 ? 11.291 -5.313 27.937 1.00 65.69 537 ASP A N 1
ATOM 4033 C CA . ASP A 1 537 ? 12.295 -6.062 27.166 1.00 65.69 537 ASP A CA 1
ATOM 4034 C C . ASP A 1 537 ? 12.062 -5.873 25.653 1.00 65.69 537 ASP A C 1
ATOM 4036 O O . ASP A 1 537 ? 11.382 -6.643 24.968 1.00 65.69 537 ASP A O 1
ATOM 4040 N N . ILE A 1 538 ? 12.566 -4.746 25.142 1.00 60.38 538 ILE A N 1
ATOM 4041 C CA . ILE A 1 538 ? 12.421 -4.294 23.747 1.00 60.38 538 ILE A CA 1
ATOM 4042 C C . ILE A 1 538 ? 13.634 -4.641 22.857 1.00 60.38 538 ILE A C 1
ATOM 4044 O O . ILE A 1 538 ? 13.765 -4.058 21.776 1.00 60.38 538 ILE A O 1
ATOM 4048 N N . PHE A 1 539 ? 14.560 -5.497 23.316 1.00 56.97 539 PHE A N 1
ATOM 4049 C CA . PHE A 1 539 ? 15.995 -5.231 23.131 1.00 56.97 539 PHE A CA 1
ATOM 4050 C C . PHE A 1 539 ? 16.920 -6.340 22.601 1.00 56.97 539 PHE A C 1
ATOM 4052 O O . PHE A 1 539 ? 16.533 -7.516 22.491 1.00 56.97 539 PHE A O 1
#

Sequence (539 aa):
YVAELVRQEMIARFGGDVVNKGYHVTTTINAELQTAANIAVRDGLRVYDHRHGWHGVEQHFDLPADADAKALAAKLAGIPAQSGLLPAVVASTAADGSATVVLANRSELVLPVAASRWANKSPAALLTRGDLVRVRAGEKEGQWLIDQIPRGQSALVSLDAESGALKALVGGFSFSGNKFNRATQARRQPGSSFKPFIYAAAFDKGFNPASIVLDAPVVFRDRRGKTWSPQNDGGGFRGPMRLREALVQSRNLVSVRLLDGMGVDYARKYISEFGFAEAELPPNLSMSLGTASLTPLSVARGYAVFANGGSRVDTWVIDQVTDRDGNVVFKENPALACRDCAGTSGGAPVSQVVDGFNFGAAAAPAAATAAAKPEQPAEPPKPVNPDAKVAPRAIDARTAYQLVSMMRDVVQRGTGTAAKVLGREDVGGKTGSTNDHRDAWFSGFGGPYATTVWVGRDDFRSLGYREYGGKAALPIWIDYMRVALKNTPVAKNDPPSGMVQATLNGATEWVKVEDMDKIEDFSFDTHVQQADDAAFDIF

pLDDT: mean 88.03, std 18.27, range [28.47, 98.94]